Protein AF-A0A820R0W9-F1 (afdb_monomer)

pLDDT: mean 84.75, std 15.37, range [26.31, 98.38]

InterPro domains:
  IPR011990 Tetratricopeptide-like helical domain superfamily [G3DSA:1.25.40.10] (270-396)
  IPR011990 Tetratricopeptide-like helical domain superfamily [SSF48452] (293-395)
  IPR019734 Tetratricopeptide repeat [PS50005] (291-324)
  IPR019734 Tetratricopeptide repeat [PS50005] (329-362)
  IPR019734 Tetratricopeptide repeat [SM00028] (291-324)
  IPR019734 Tetratricopeptide repeat [SM00028] (329-362)

Radius of gyration: 24.5 Å; Cα contacts (8 Å, |Δi|>4): 595; chains: 1; bounding box: 66×51×84 Å

Mean predicted aligned error: 8.14 Å

Secondary structure (DSSP, 8-state):
-------HHHHHHHHHHHHHHHHTTT-----EEEE-TT---TT---HHHHHHHHHHHHHHTBPP-TTHHHHHHHHHHHHTTT-HHHHHHHHHHHHH--GGGHHHHHHSSSHHHHHHHHHHHTT-HHHHHHTHHHHHHHHHHHHHHHHHHTTTS-SEEEEEEEEEE-HHHHHHHHHTTTSEEEE-S-EEEES-HHHHHHHT--S-TTSEEEEEEEEEETT-SSSPPEEE-TTTSS-GGG-EEEEPTT-EEEEEEEEEETTTTEEEEEEEEE-TTSHHHHHHHHHHHTTS-SSB-HHHHHHHHHHTT-HHHHHHHHHHHHHHS-TT-THHHHHHHHHHHHHHHTT-HHHHHHHHHHHHHIIIII-SS--HHHHHHHHHHHHHHHHHTT-HHHHHHHH-

Nearest PDB structures (foldseek):
  3bw8-assembly1_A  TM=6.516E-01  e=7.172E-07  Hathewaya limosa
  2c8e-assembly2_F  TM=6.414E-01  e=3.907E-06  Clostridium botulinum
  2c8e-assembly3_G  TM=6.269E-01  e=2.783E-06  Clostridium botulinum
  1gze-assembly4_D  TM=5.880E-01  e=7.697E-06  Clostridium botulinum
  5g05-assembly1_K  TM=8.808E-01  e=1.335E-02  Homo sapiens

Sequence (396 aa):
MITIAIDHNDLLAKLSHDHVSRKNIDESDLSVSFHNNTDKSHTSLNGNFLWLQLYLEVLLRMEPSASAKAELVQICRKYYQGNDRELIKVEKFDQTYVPSDAVTWYTRDCFIYRLINKALRVQDINLLFAFRFLILDIFNQLRVEKSRLRRSSGNIIQCYRGQMITEEELNQMRSNIGCFISVNSFLSTTQDRNLAVVFASSLDDIYEKLLFEIEADMCLLRAKPFADVTHLSIFDQEKEILFMCGAIFQIKNITKNEAESLWIIQLKLCDDTNSALKELFDYQKQKMAETTDLISLGKLLREMGELTKAKQYYEKSLSELPLNNSKISICYYGLGVVLDRECNYDDALDYFRKALDFETNVLSSSNTAFMGKIYGSIGIVYYNKHCYGLALEYLM

Solvent-accessible surface area (backbone atoms only — not comparable to full-atom values): 21241 Å² total; per-residue (Å²): 138,84,82,78,76,73,50,70,65,60,52,50,52,47,52,49,48,58,50,46,67,64,46,79,60,100,56,71,78,80,43,68,29,59,49,74,91,81,65,85,48,96,82,69,63,56,57,69,43,53,47,53,52,52,51,50,51,42,44,63,32,34,71,89,56,90,57,38,63,58,53,34,51,53,52,50,54,62,73,37,63,95,36,68,74,58,42,54,53,51,55,51,44,74,74,66,68,51,64,93,42,34,55,32,52,42,54,35,100,50,67,52,43,56,53,54,36,50,24,41,63,72,63,36,61,70,61,47,58,34,40,30,63,56,56,39,26,32,50,52,49,27,45,52,43,33,60,56,47,68,77,76,52,75,59,64,46,68,34,18,37,29,29,62,40,45,69,65,60,52,50,56,52,62,77,38,58,70,30,41,34,27,37,44,29,64,44,75,27,16,60,44,60,68,61,17,54,56,57,17,59,77,95,59,89,83,46,45,30,29,34,39,41,36,45,36,54,73,77,53,79,70,24,65,43,41,22,75,39,23,94,50,32,79,54,50,89,55,39,28,32,40,33,40,54,53,30,36,29,30,32,71,46,77,50,75,41,77,92,75,60,31,36,37,38,36,33,34,60,44,47,54,76,45,77,86,48,24,59,62,51,50,64,49,52,75,74,48,65,90,62,34,49,47,57,54,51,16,51,50,32,43,78,72,65,41,42,72,60,15,44,52,29,26,52,51,41,53,76,71,50,62,94,80,45,76,62,48,32,55,30,29,38,51,44,13,55,44,28,44,76,70,68,39,47,68,65,12,46,52,26,36,48,52,17,47,49,40,36,68,74,66,40,96,72,57,56,65,72,59,47,53,52,45,39,39,50,46,11,50,45,28,44,76,70,68,40,53,72,60,13,50,68,39,65,110

Organism: NCBI:txid392030

Structure (mmCIF, N/CA/C/O backbone):
data_AF-A0A820R0W9-F1
#
_entry.id   AF-A0A820R0W9-F1
#
loop_
_atom_site.group_PDB
_atom_site.id
_atom_site.type_symbol
_atom_site.label_atom_id
_atom_site.label_alt_id
_atom_site.label_comp_id
_atom_site.label_asym_id
_atom_site.label_entity_id
_atom_site.label_seq_id
_atom_site.pdbx_PDB_ins_code
_atom_site.Cartn_x
_atom_site.Cart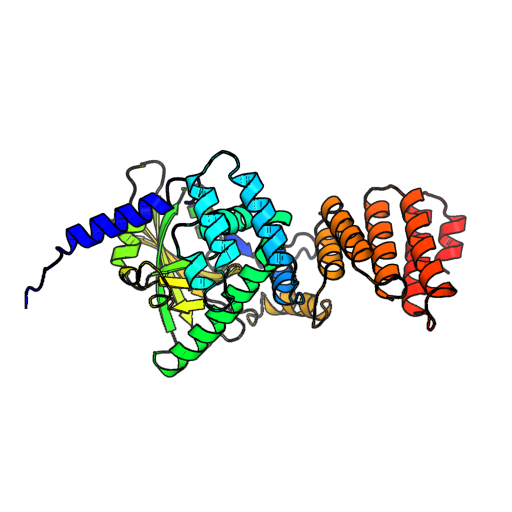n_y
_atom_site.Cartn_z
_atom_site.occupancy
_atom_site.B_iso_or_equiv
_atom_site.auth_seq_id
_atom_site.auth_comp_id
_atom_site.auth_asym_id
_atom_site.auth_atom_id
_atom_site.pdbx_PDB_model_num
ATOM 1 N N . MET A 1 1 ? -11.848 19.644 45.926 1.00 32.88 1 MET A N 1
ATOM 2 C CA . MET A 1 1 ? -12.073 18.423 45.125 1.00 32.88 1 MET A CA 1
ATOM 3 C C . MET A 1 1 ? -13.482 18.498 44.570 1.00 32.88 1 MET A C 1
ATOM 5 O O . MET A 1 1 ? -14.418 18.170 45.281 1.00 32.88 1 MET A O 1
ATOM 9 N N . ILE A 1 2 ? -13.640 19.046 43.364 1.00 26.31 2 ILE A N 1
ATOM 10 C CA . ILE A 1 2 ? -14.919 19.043 42.647 1.00 26.31 2 ILE A CA 1
ATOM 11 C C . ILE A 1 2 ? -14.769 17.963 41.585 1.00 26.31 2 ILE A C 1
ATOM 13 O O . ILE A 1 2 ? -14.137 18.181 40.555 1.00 26.31 2 ILE A O 1
ATOM 17 N N . THR A 1 3 ? -15.254 16.768 41.896 1.00 27.42 3 THR A N 1
ATOM 18 C CA . THR A 1 3 ? -15.367 15.673 40.937 1.00 27.42 3 THR A CA 1
ATOM 19 C C . THR A 1 3 ? -16.549 16.024 40.044 1.00 27.42 3 THR A C 1
ATOM 21 O O . THR A 1 3 ? -17.698 15.838 40.435 1.00 27.42 3 THR A O 1
ATOM 24 N N . ILE A 1 4 ? -16.282 16.623 38.882 1.00 34.16 4 ILE A N 1
ATOM 25 C CA . ILE A 1 4 ? -17.292 16.749 37.831 1.00 34.16 4 ILE A CA 1
ATOM 26 C C . ILE A 1 4 ? -17.522 15.322 37.338 1.00 34.16 4 ILE A C 1
ATOM 28 O O . ILE A 1 4 ? -16.718 14.782 36.581 1.00 34.16 4 ILE A O 1
ATOM 32 N N . ALA A 1 5 ? -18.569 14.679 37.850 1.00 34.47 5 ALA A N 1
ATOM 33 C CA . ALA A 1 5 ? -19.118 13.482 37.244 1.00 34.47 5 ALA A CA 1
ATOM 34 C C . ALA A 1 5 ? -19.671 13.912 35.883 1.00 34.47 5 ALA A C 1
ATOM 36 O O . ALA A 1 5 ? -20.771 14.450 35.798 1.00 34.47 5 ALA A O 1
ATOM 37 N N . ILE A 1 6 ? -18.855 13.782 34.838 1.00 43.16 6 ILE A N 1
ATOM 38 C CA . ILE A 1 6 ? -19.350 13.836 33.465 1.00 43.16 6 ILE A CA 1
ATOM 39 C C . ILE A 1 6 ? -20.308 12.650 33.360 1.00 43.16 6 ILE A C 1
ATOM 41 O O . ILE A 1 6 ? -19.892 11.513 33.597 1.00 43.16 6 ILE A O 1
ATOM 45 N N . ASP A 1 7 ? -21.589 12.923 33.109 1.00 49.53 7 ASP A N 1
ATOM 46 C CA . ASP A 1 7 ? -22.591 11.880 32.915 1.00 49.53 7 ASP A CA 1
ATOM 47 C C . ASP A 1 7 ? -22.095 10.944 31.802 1.00 49.53 7 ASP A C 1
ATOM 49 O O . ASP A 1 7 ? -21.604 11.391 30.762 1.00 49.53 7 ASP A O 1
ATOM 53 N N . HIS A 1 8 ? -22.172 9.635 32.032 1.00 49.78 8 HIS A N 1
ATOM 54 C CA . HIS A 1 8 ? -21.727 8.628 31.071 1.00 49.78 8 HIS A CA 1
ATOM 55 C C . HIS A 1 8 ? -22.416 8.827 29.711 1.00 49.78 8 HIS A C 1
ATOM 57 O O . HIS A 1 8 ? -21.796 8.635 28.667 1.00 49.78 8 HIS A O 1
ATOM 63 N N . ASN A 1 9 ? -23.662 9.307 29.726 1.00 49.28 9 ASN A N 1
ATOM 64 C CA . ASN A 1 9 ? -24.419 9.636 28.522 1.00 49.28 9 ASN A CA 1
ATOM 65 C C . ASN A 1 9 ? -23.886 10.880 27.794 1.00 49.28 9 ASN A C 1
ATOM 67 O O . ASN A 1 9 ? -23.822 10.871 26.567 1.00 49.28 9 ASN A O 1
ATOM 71 N N . ASP A 1 10 ? -23.442 11.911 28.517 1.00 53.69 10 ASP A N 1
ATOM 72 C CA . ASP A 1 10 ? -22.831 13.108 27.922 1.00 53.69 10 ASP A CA 1
ATOM 73 C C . ASP A 1 10 ? -21.472 12.781 27.291 1.00 53.69 10 ASP A C 1
ATOM 75 O O . ASP A 1 10 ? -21.133 13.287 26.217 1.00 53.69 10 ASP A O 1
ATOM 79 N N . LEU A 1 11 ? -20.700 11.889 27.924 1.00 57.47 11 LEU A N 1
ATOM 80 C CA . LEU A 1 11 ? -19.448 11.384 27.364 1.00 57.47 11 LEU A CA 1
ATOM 81 C C . LEU A 1 11 ? -19.701 10.578 26.084 1.00 57.47 11 LEU A C 1
ATOM 83 O O . LEU A 1 11 ? -19.041 10.817 25.076 1.00 57.47 11 LEU A O 1
ATOM 87 N N . LEU A 1 12 ? -20.681 9.670 26.092 1.00 56.69 12 LEU A N 1
ATOM 88 C CA . LEU A 1 12 ? -21.062 8.893 24.909 1.00 56.69 12 LEU A CA 1
ATOM 89 C C . LEU A 1 12 ? -21.614 9.778 23.783 1.00 56.69 12 LEU A C 1
ATOM 91 O O . LEU A 1 12 ? -21.289 9.546 22.621 1.00 56.69 12 LEU A O 1
ATOM 95 N N . ALA A 1 13 ? -22.388 10.817 24.105 1.00 57.97 13 ALA A N 1
ATOM 96 C CA . ALA A 1 13 ? -22.884 11.782 23.126 1.00 57.97 13 ALA A CA 1
ATOM 97 C C . ALA A 1 13 ? -21.739 12.585 22.491 1.00 57.97 13 ALA A C 1
ATOM 99 O O . ALA A 1 13 ? -21.713 12.771 21.273 1.00 57.97 13 ALA A O 1
ATOM 100 N N . LYS A 1 14 ? -20.754 13.005 23.293 1.00 62.75 14 LYS A N 1
ATOM 101 C CA . LYS A 1 14 ? -19.555 13.689 22.799 1.00 62.75 14 LYS A CA 1
ATOM 102 C C . LYS A 1 14 ? -18.695 12.777 21.918 1.00 62.75 14 LYS A C 1
ATOM 104 O O . LYS A 1 14 ? -18.321 13.187 20.826 1.00 62.75 14 LYS A O 1
ATOM 109 N N . LEU A 1 15 ? -18.456 11.533 22.338 1.00 58.22 15 LEU A N 1
ATOM 110 C CA . LEU A 1 15 ? -17.719 10.536 21.549 1.00 58.22 15 LEU A CA 1
ATOM 111 C C . LEU A 1 15 ? -18.445 10.189 20.244 1.00 58.22 15 LEU A C 1
ATOM 113 O O . LEU A 1 15 ? -17.819 10.060 19.196 1.00 58.22 15 LEU A O 1
ATOM 117 N N . SER A 1 16 ? -19.776 10.088 20.280 1.00 58.47 16 SER A N 1
ATOM 118 C CA . SER A 1 16 ? -20.597 9.909 19.082 1.00 58.47 16 SER A CA 1
ATOM 119 C C . SER A 1 16 ? -20.478 11.111 18.140 1.00 58.47 16 SER A C 1
ATOM 121 O O . SER A 1 16 ? -20.302 10.924 16.940 1.00 58.47 16 SER A O 1
ATOM 123 N N . HIS A 1 17 ? -20.488 12.342 18.659 1.00 57.22 17 HIS A N 1
ATOM 124 C CA . HIS A 1 17 ? -20.316 13.555 17.855 1.00 57.22 17 HIS A CA 1
ATOM 125 C C . HIS A 1 17 ? -18.915 13.671 17.231 1.00 57.22 17 HIS A C 1
ATOM 127 O O . HIS A 1 17 ? -18.795 13.989 16.043 1.00 57.22 17 HIS A O 1
ATOM 133 N N . ASP A 1 18 ? -17.865 13.368 17.996 1.00 55.28 18 ASP A N 1
ATOM 134 C CA . ASP A 1 18 ? -16.482 13.341 17.513 1.00 55.28 18 ASP A CA 1
ATOM 135 C C . ASP A 1 18 ? -16.316 12.267 16.419 1.00 55.28 18 ASP A C 1
ATOM 137 O O . ASP A 1 18 ? -15.714 12.517 15.372 1.00 55.28 18 ASP A O 1
ATOM 141 N N . HIS A 1 19 ? -16.946 11.101 16.595 1.00 56.00 19 HIS A N 1
ATOM 142 C CA . HIS A 1 19 ? -16.973 10.032 15.598 1.00 56.00 19 HIS A CA 1
ATOM 143 C C . HIS A 1 19 ? -17.780 10.395 14.338 1.00 56.00 19 HIS A C 1
ATOM 145 O O . HIS A 1 19 ? -17.327 10.148 13.223 1.00 56.00 19 HIS A O 1
ATOM 151 N N . VAL A 1 20 ? -18.953 11.021 14.474 1.00 53.28 20 VAL A N 1
ATOM 152 C CA . VAL A 1 20 ? -19.768 11.501 13.339 1.00 53.28 20 VAL A CA 1
ATOM 153 C C . VAL A 1 20 ? -19.038 12.597 12.560 1.00 53.28 20 VAL A C 1
ATOM 155 O O . VAL A 1 20 ? -19.096 12.622 11.331 1.00 53.28 20 VAL A O 1
ATOM 158 N N . SER A 1 21 ? -18.280 13.453 13.246 1.00 50.41 21 SER A N 1
ATOM 159 C CA . SER A 1 21 ? -17.417 14.453 12.607 1.00 50.41 21 SER A CA 1
ATOM 160 C C . SER A 1 21 ? -16.305 13.812 11.766 1.00 50.41 21 SER A C 1
ATOM 162 O O . SER A 1 21 ? -15.958 14.365 10.723 1.00 50.41 21 SER A O 1
ATOM 164 N N . ARG A 1 22 ? -15.811 12.619 12.146 1.00 54.91 22 ARG A N 1
ATOM 165 C CA . ARG A 1 22 ? -14.962 11.780 11.274 1.00 54.91 22 ARG A CA 1
ATOM 166 C C . ARG A 1 22 ? -15.765 11.167 10.111 1.00 54.91 22 ARG A C 1
ATOM 168 O O . ARG A 1 22 ? -15.259 11.078 9.008 1.00 54.91 22 ARG A O 1
ATOM 175 N N . LYS A 1 23 ? -17.026 10.773 10.322 1.00 49.50 23 LYS A N 1
ATOM 176 C CA . LYS A 1 23 ? -17.853 10.021 9.350 1.00 49.50 23 LYS A CA 1
ATOM 177 C C . LYS A 1 23 ? -18.391 10.843 8.161 1.00 49.50 23 LYS A C 1
ATOM 179 O O . LYS A 1 23 ? -18.661 10.266 7.113 1.00 49.50 23 LYS A O 1
ATOM 184 N N . ASN A 1 24 ? -18.548 12.164 8.292 1.00 42.91 24 ASN A N 1
ATOM 185 C CA . ASN A 1 24 ? -19.299 13.027 7.355 1.00 42.91 24 ASN A CA 1
ATOM 186 C C . ASN A 1 24 ? -18.668 13.289 5.959 1.00 42.91 24 ASN A C 1
ATOM 188 O O . ASN A 1 24 ? -19.052 14.251 5.292 1.00 42.91 24 ASN A O 1
ATOM 192 N N . ILE A 1 25 ? -17.724 12.471 5.479 1.00 39.50 25 ILE A N 1
ATOM 193 C CA . ILE A 1 25 ? -17.131 12.598 4.132 1.00 39.50 25 ILE A CA 1
ATOM 194 C C . ILE A 1 25 ? -16.829 11.200 3.555 1.00 39.50 25 ILE A C 1
ATOM 196 O O . ILE A 1 25 ? -15.720 10.729 3.737 1.00 39.50 25 ILE A O 1
ATOM 200 N N . ASP A 1 26 ? -17.761 10.522 2.865 1.00 42.53 26 ASP A N 1
ATOM 201 C CA . ASP A 1 26 ? -17.511 9.270 2.089 1.00 42.53 26 ASP A CA 1
ATOM 202 C C . ASP A 1 26 ? -16.581 8.227 2.779 1.00 42.53 26 ASP A C 1
ATOM 204 O O . ASP A 1 26 ? -15.696 7.611 2.166 1.00 42.53 26 ASP A O 1
ATOM 208 N N . GLU A 1 27 ? -16.704 8.086 4.103 1.00 49.81 27 GLU A N 1
ATOM 209 C CA . GLU A 1 27 ? -15.656 7.521 4.969 1.00 49.81 27 GLU A CA 1
ATOM 210 C C . GLU A 1 27 ? -16.041 6.206 5.671 1.00 49.81 27 GLU A C 1
ATOM 212 O O . GLU A 1 27 ? -15.246 5.687 6.457 1.00 49.81 27 GLU A O 1
ATOM 217 N N . SER A 1 28 ? -17.216 5.635 5.378 1.00 49.25 28 SER A N 1
ATOM 218 C CA . SER A 1 28 ? -17.763 4.470 6.094 1.00 49.25 28 SER A CA 1
ATOM 219 C C . SER A 1 28 ? -17.261 3.104 5.634 1.00 49.25 28 SER A C 1
ATOM 221 O O . SER A 1 28 ? -17.312 2.163 6.427 1.00 49.25 28 SER A O 1
ATOM 223 N N . ASP A 1 29 ? -16.766 2.975 4.404 1.00 61.12 29 ASP A N 1
ATOM 224 C CA . ASP A 1 29 ? -16.655 1.642 3.811 1.00 61.12 29 ASP A CA 1
ATOM 225 C C . ASP A 1 29 ? -15.305 1.010 4.146 1.00 61.12 29 ASP A C 1
ATOM 227 O O . ASP A 1 29 ? -14.225 1.492 3.773 1.00 61.12 29 ASP A O 1
ATOM 231 N N . LEU A 1 30 ? -15.359 -0.092 4.893 1.00 69.31 30 LEU A N 1
ATOM 232 C CA . LEU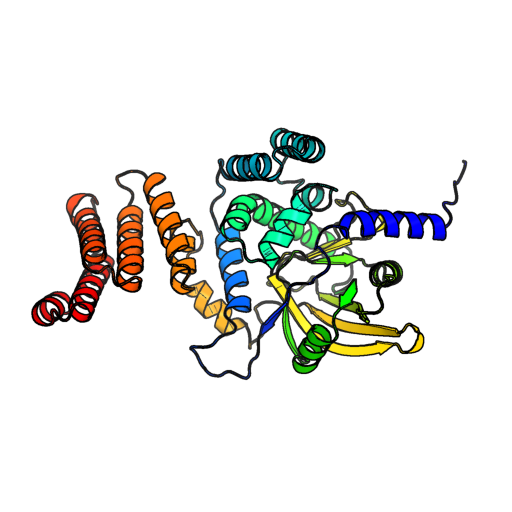 A 1 30 ? -14.196 -0.929 5.131 1.00 69.31 30 LEU A CA 1
ATOM 233 C C . LEU A 1 30 ? -13.826 -1.613 3.815 1.00 69.31 30 LEU A C 1
ATOM 235 O O . LEU A 1 30 ? -14.442 -2.597 3.425 1.00 69.31 30 LEU A O 1
ATOM 239 N N . SER A 1 31 ? -12.796 -1.111 3.137 1.00 75.88 31 SER A N 1
ATOM 240 C CA . SER A 1 31 ? -12.291 -1.766 1.931 1.00 75.88 31 SER A CA 1
ATOM 241 C C . SER A 1 31 ? -11.567 -3.056 2.310 1.00 75.88 31 SER A C 1
ATOM 243 O O . SER A 1 31 ? -10.518 -3.031 2.967 1.00 75.88 31 SER A O 1
ATOM 245 N N . VAL A 1 32 ? -12.149 -4.181 1.898 1.00 76.25 32 VAL A N 1
ATOM 246 C CA . VAL A 1 32 ? -11.654 -5.526 2.181 1.00 76.25 32 VAL A CA 1
ATOM 247 C C . VAL A 1 32 ? -11.322 -6.250 0.881 1.00 76.25 32 VAL A C 1
ATOM 249 O O . VAL A 1 32 ? -12.123 -6.292 -0.047 1.00 76.25 32 VAL A O 1
ATOM 252 N N . SER A 1 33 ? -10.141 -6.861 0.833 1.00 78.25 33 SER A N 1
ATOM 253 C CA . SER A 1 33 ? -9.746 -7.783 -0.233 1.00 78.25 33 SER A CA 1
ATOM 254 C C . SER A 1 33 ? -9.841 -9.222 0.269 1.00 78.25 33 SER A C 1
ATOM 256 O O . SER A 1 33 ? -9.357 -9.519 1.361 1.00 78.25 33 SER A O 1
ATOM 258 N N . PHE A 1 34 ? -10.413 -10.130 -0.518 1.00 77.81 34 PHE A N 1
ATOM 259 C CA . PHE A 1 34 ? -10.550 -11.545 -0.153 1.00 77.81 34 PHE A CA 1
ATOM 260 C C . PHE A 1 34 ? -9.410 -12.386 -0.738 1.00 77.81 34 PHE A C 1
ATOM 262 O O . PHE A 1 34 ? -8.827 -12.031 -1.760 1.00 77.81 34 PHE A O 1
ATOM 269 N N . HIS A 1 35 ? -9.089 -13.508 -0.096 1.00 73.06 35 HIS A N 1
ATOM 270 C CA . HIS A 1 35 ? -8.195 -14.530 -0.630 1.00 73.06 35 HIS A CA 1
ATOM 271 C C . HIS A 1 35 ? -8.875 -15.905 -0.591 1.00 73.06 35 HIS A C 1
ATOM 273 O O . HIS A 1 35 ? -9.078 -16.479 0.484 1.00 73.06 35 HIS A O 1
ATOM 279 N N . ASN A 1 36 ? -9.187 -16.438 -1.777 1.00 65.00 36 ASN A N 1
ATOM 280 C CA . ASN A 1 36 ? -9.846 -17.731 -1.955 1.00 65.00 36 ASN A CA 1
ATOM 281 C C . ASN A 1 36 ? -8.841 -18.806 -2.377 1.00 65.00 36 ASN A C 1
ATOM 283 O O . ASN A 1 36 ? -8.239 -18.721 -3.444 1.00 65.00 36 ASN A O 1
ATOM 287 N N . ASN A 1 37 ? -8.713 -19.854 -1.559 1.00 53.59 37 ASN A N 1
ATOM 288 C CA . ASN A 1 37 ? -7.823 -20.998 -1.808 1.00 53.59 37 ASN A CA 1
ATOM 289 C C . ASN A 1 37 ? -8.321 -21.948 -2.921 1.00 53.59 37 ASN A C 1
ATOM 291 O O . ASN A 1 37 ? -7.645 -22.925 -3.241 1.00 53.59 37 ASN A O 1
ATOM 295 N N . THR A 1 38 ? -9.521 -21.732 -3.467 1.00 46.34 38 THR A N 1
ATOM 296 C CA . THR A 1 38 ? -10.171 -22.655 -4.414 1.00 46.34 38 THR A CA 1
ATOM 297 C C . THR A 1 38 ? -9.720 -22.475 -5.863 1.00 46.34 38 THR A C 1
ATOM 299 O O . THR A 1 38 ? -9.856 -23.415 -6.647 1.00 46.34 38 THR A O 1
ATOM 302 N N . ASP A 1 39 ? -9.119 -21.337 -6.216 1.00 39.94 39 ASP A N 1
ATOM 303 C CA . ASP A 1 39 ? -8.639 -21.084 -7.576 1.00 39.94 39 ASP A CA 1
ATOM 304 C C . ASP A 1 39 ? -7.187 -21.543 -7.744 1.00 39.94 39 ASP A C 1
ATOM 306 O O . ASP A 1 39 ? -6.229 -20.794 -7.583 1.00 39.94 39 ASP A O 1
ATOM 310 N N . LYS A 1 40 ? -7.026 -22.808 -8.150 1.00 35.97 40 LYS A N 1
ATOM 311 C CA . LYS A 1 40 ? -5.756 -23.404 -8.623 1.00 35.97 40 LYS A CA 1
ATOM 312 C C . LYS A 1 40 ? -5.297 -22.873 -9.992 1.00 35.97 40 LYS A C 1
ATOM 314 O O . LYS A 1 40 ? -4.465 -23.484 -10.659 1.00 35.97 40 LYS A O 1
ATOM 319 N N . SER A 1 41 ? -5.854 -21.755 -10.441 1.00 33.62 41 SER A N 1
ATOM 320 C CA . SER A 1 41 ? -5.390 -21.051 -11.625 1.00 33.62 41 SER A CA 1
ATOM 321 C C . SER A 1 41 ? -4.228 -20.155 -11.185 1.00 33.62 41 SER A C 1
ATOM 323 O O . SER A 1 41 ? -4.409 -19.115 -10.555 1.00 33.62 41 SER A O 1
ATOM 325 N N . HIS A 1 42 ? -3.000 -20.558 -11.519 1.00 35.78 42 HIS A N 1
ATOM 326 C CA . HIS A 1 42 ? -1.781 -19.768 -11.293 1.00 35.78 42 HIS A CA 1
ATOM 327 C C . HIS A 1 42 ? -1.754 -18.433 -12.079 1.00 35.78 42 HIS A C 1
ATOM 329 O O . HIS A 1 42 ? -0.732 -17.751 -12.102 1.00 35.78 42 HIS A O 1
ATOM 335 N N . THR A 1 43 ? -2.862 -18.043 -12.719 1.00 34.47 43 THR A N 1
ATOM 336 C CA . THR A 1 43 ? -2.983 -16.865 -13.588 1.00 34.47 43 THR A CA 1
ATOM 337 C C . THR A 1 43 ? -4.144 -15.933 -13.229 1.00 34.47 43 THR A C 1
ATOM 339 O O . THR A 1 43 ? -4.174 -14.818 -13.736 1.00 34.47 43 THR A O 1
ATOM 342 N N . SER A 1 44 ? -5.067 -16.324 -12.342 1.00 34.78 44 SER A N 1
ATOM 343 C CA . SER A 1 44 ? -6.181 -15.475 -11.876 1.00 34.78 44 SER A CA 1
ATOM 344 C C . SER A 1 44 ? -6.206 -15.344 -10.353 1.00 34.78 44 SER A C 1
ATOM 346 O O . SER A 1 44 ? -7.259 -15.427 -9.723 1.00 34.78 44 SER A O 1
ATOM 348 N N . LEU A 1 45 ? -5.033 -15.174 -9.741 1.00 40.06 45 LEU A N 1
ATOM 349 C CA . LEU A 1 45 ? -4.953 -14.799 -8.333 1.00 40.06 45 LEU A CA 1
ATOM 350 C C . LEU A 1 45 ? -5.774 -13.533 -8.073 1.00 40.06 45 LEU A C 1
ATOM 352 O O . LEU A 1 45 ? -5.791 -12.636 -8.911 1.00 40.06 45 LEU A O 1
ATOM 356 N N . ASN A 1 46 ? -6.386 -13.463 -6.886 1.00 53.41 46 ASN A N 1
ATOM 357 C CA . ASN A 1 46 ? -6.937 -12.265 -6.243 1.00 53.41 46 ASN A CA 1
ATOM 358 C C . ASN A 1 46 ? -5.953 -11.077 -6.329 1.00 53.41 46 ASN A C 1
ATOM 360 O O . ASN A 1 46 ? -5.233 -10.780 -5.372 1.00 53.41 46 ASN A O 1
ATOM 364 N N . GLY A 1 47 ? -5.888 -10.418 -7.489 1.00 62.62 47 GLY A N 1
ATOM 365 C CA . GLY A 1 47 ? -4.852 -9.442 -7.823 1.00 62.62 47 GLY A CA 1
ATOM 366 C C . GLY A 1 47 ? -4.803 -8.318 -6.801 1.00 62.62 47 GLY A C 1
ATOM 367 O O . GLY A 1 47 ? -3.726 -7.958 -6.348 1.00 62.62 47 GLY A O 1
ATOM 368 N N . ASN A 1 48 ? -5.972 -7.878 -6.332 1.00 67.81 48 ASN A N 1
ATOM 369 C CA . ASN A 1 48 ? -6.112 -6.797 -5.359 1.00 67.81 48 ASN A CA 1
ATOM 370 C C . ASN A 1 48 ? -5.574 -7.159 -3.967 1.00 67.81 48 ASN A C 1
ATOM 372 O O . ASN A 1 48 ? -4.894 -6.338 -3.352 1.00 67.81 48 ASN A O 1
ATOM 376 N N . PHE A 1 49 ? -5.827 -8.384 -3.485 1.00 75.69 49 PHE A N 1
ATOM 377 C CA . PHE A 1 49 ? -5.323 -8.836 -2.182 1.00 75.69 49 PHE A CA 1
ATOM 378 C C . PHE A 1 49 ? -3.799 -8.813 -2.161 1.00 75.69 49 PHE A C 1
ATOM 380 O O . PHE A 1 49 ? -3.185 -8.307 -1.228 1.00 75.69 49 PHE A O 1
ATOM 387 N N . LEU A 1 50 ? -3.186 -9.357 -3.207 1.00 77.69 50 LEU A N 1
ATOM 388 C CA . LEU A 1 50 ? -1.744 -9.534 -3.265 1.00 77.69 50 LEU A CA 1
ATOM 389 C C . LEU A 1 50 ? -1.004 -8.253 -3.638 1.00 77.69 50 LEU A C 1
ATOM 391 O O . LEU A 1 50 ? 0.070 -7.977 -3.104 1.00 77.69 50 LEU A O 1
ATOM 395 N N . TRP A 1 51 ? -1.610 -7.456 -4.515 1.00 81.94 51 TRP A N 1
ATOM 396 C CA . TRP A 1 51 ? -1.105 -6.162 -4.941 1.00 81.94 51 TRP A CA 1
ATOM 397 C C . TRP A 1 51 ? -0.788 -5.262 -3.756 1.00 81.94 51 TRP A C 1
ATOM 399 O O . TRP A 1 51 ? 0.343 -4.793 -3.644 1.00 81.94 51 TRP A O 1
ATOM 409 N N . LEU A 1 52 ? -1.752 -5.048 -2.854 1.00 83.56 52 LEU A N 1
ATOM 410 C CA . LEU A 1 52 ? -1.559 -4.098 -1.762 1.00 83.56 52 LEU A CA 1
ATOM 411 C C . LEU A 1 52 ? -0.445 -4.570 -0.829 1.00 83.56 52 LEU A C 1
ATOM 413 O O . LEU A 1 52 ? 0.361 -3.769 -0.366 1.00 83.56 52 LEU A O 1
ATOM 417 N N . GLN A 1 53 ? -0.368 -5.878 -0.588 1.00 85.75 53 GLN A N 1
ATOM 418 C CA . GLN A 1 53 ? 0.660 -6.458 0.268 1.00 85.75 53 GLN A CA 1
ATOM 419 C C . GLN A 1 53 ? 2.055 -6.238 -0.309 1.00 85.75 53 GLN A C 1
ATOM 421 O O . GLN A 1 53 ? 2.942 -5.769 0.402 1.00 85.75 53 GLN A O 1
ATOM 426 N N . LEU A 1 54 ? 2.228 -6.517 -1.603 1.00 85.06 54 LEU A N 1
ATOM 427 C CA . LEU A 1 54 ? 3.473 -6.271 -2.325 1.00 85.06 54 LEU A CA 1
ATOM 428 C C . LEU A 1 54 ? 3.828 -4.790 -2.374 1.00 85.06 54 LEU A C 1
ATOM 430 O O . LEU A 1 54 ? 4.976 -4.415 -2.152 1.00 85.06 54 LEU A O 1
ATOM 434 N N . TYR A 1 55 ? 2.839 -3.950 -2.656 1.00 88.88 55 TYR A N 1
ATOM 435 C CA . TYR A 1 55 ? 3.012 -2.514 -2.766 1.00 88.88 55 TYR A CA 1
ATOM 436 C C . TYR A 1 55 ? 3.464 -1.909 -1.435 1.00 88.88 55 TYR A C 1
ATOM 438 O O . TYR A 1 55 ? 4.463 -1.192 -1.388 1.00 88.88 55 TYR A O 1
ATOM 446 N N . LEU A 1 56 ? 2.793 -2.261 -0.334 1.00 90.06 56 LEU A N 1
ATOM 447 C CA . LEU A 1 56 ? 3.205 -1.857 1.008 1.00 90.06 56 LEU A CA 1
ATOM 448 C C . LEU A 1 56 ? 4.588 -2.409 1.358 1.00 90.06 56 LEU A C 1
ATOM 450 O O . LEU A 1 56 ? 5.369 -1.704 1.985 1.00 90.06 56 LEU A O 1
ATOM 454 N N . GLU A 1 57 ? 4.924 -3.632 0.945 1.00 88.50 57 GLU A N 1
ATOM 455 C CA . GLU A 1 57 ? 6.255 -4.197 1.183 1.00 88.50 57 GLU A CA 1
ATOM 456 C C . GLU A 1 57 ? 7.359 -3.417 0.453 1.00 88.50 57 GLU A C 1
ATOM 458 O O . GLU A 1 57 ? 8.411 -3.173 1.042 1.00 88.50 57 GLU A O 1
ATOM 463 N N . VAL A 1 58 ? 7.110 -2.965 -0.785 1.00 90.31 58 VAL A N 1
ATOM 464 C CA . VAL A 1 58 ? 8.005 -2.027 -1.484 1.00 90.31 58 VAL A CA 1
ATOM 465 C C . VAL A 1 58 ? 8.112 -0.724 -0.694 1.00 90.31 58 VAL A C 1
ATOM 467 O O . VAL A 1 58 ? 9.211 -0.299 -0.364 1.00 90.31 58 VAL A O 1
ATOM 470 N N . LEU A 1 59 ? 6.998 -0.085 -0.330 1.00 92.25 59 LEU A N 1
ATOM 471 C CA . LEU A 1 59 ? 7.065 1.203 0.372 1.00 92.25 59 LEU A CA 1
ATOM 472 C C . LEU A 1 59 ? 7.805 1.115 1.715 1.00 92.25 59 LEU A C 1
ATOM 474 O O . LEU A 1 59 ? 8.599 1.996 2.032 1.00 92.25 59 LEU A O 1
ATOM 478 N N . LEU A 1 60 ? 7.579 0.050 2.487 1.00 91.50 60 LEU A N 1
ATOM 479 C CA . LEU A 1 60 ? 8.181 -0.138 3.810 1.00 91.50 60 LEU A CA 1
ATOM 480 C C . LEU A 1 60 ? 9.682 -0.461 3.764 1.00 91.50 60 LEU A C 1
ATOM 482 O O . LEU A 1 60 ? 10.372 -0.257 4.760 1.00 91.50 60 LEU A O 1
ATOM 486 N N . ARG A 1 61 ? 10.190 -0.970 2.637 1.00 90.75 61 ARG A N 1
ATOM 487 C CA . ARG A 1 61 ? 11.621 -1.255 2.422 1.00 90.75 61 ARG A CA 1
ATOM 488 C C . ARG A 1 61 ? 12.320 -0.187 1.589 1.00 90.75 61 ARG A C 1
ATOM 490 O O . ARG A 1 61 ? 13.473 -0.376 1.197 1.00 90.75 61 ARG A O 1
ATOM 497 N N . MET A 1 62 ? 11.611 0.875 1.222 1.00 90.31 62 MET A N 1
ATOM 498 C CA . MET A 1 62 ? 12.178 1.954 0.433 1.00 90.31 62 MET A CA 1
ATOM 499 C C . MET A 1 62 ? 13.088 2.806 1.311 1.00 90.31 62 MET A C 1
ATOM 501 O O . MET A 1 62 ? 12.747 3.111 2.455 1.00 90.31 62 MET A O 1
ATOM 505 N N . GLU A 1 63 ? 14.245 3.198 0.785 1.00 86.00 63 GLU A N 1
ATOM 506 C CA . GLU A 1 63 ? 15.149 4.070 1.532 1.00 86.00 63 GLU A CA 1
ATOM 507 C C . GL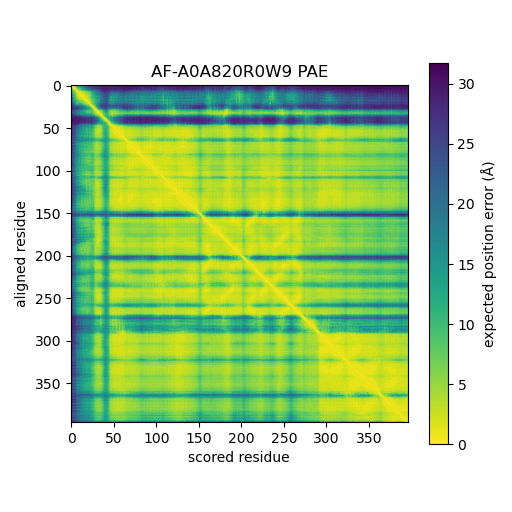U A 1 63 ? 14.482 5.426 1.837 1.00 86.00 63 GLU A C 1
ATOM 509 O O . GLU A 1 63 ? 13.799 5.992 0.970 1.00 86.00 63 GLU A O 1
ATOM 514 N N . PRO A 1 64 ? 14.656 5.971 3.059 1.00 83.81 64 PRO A N 1
ATOM 515 C CA . PRO A 1 64 ? 14.078 7.254 3.425 1.00 83.81 64 PRO A CA 1
ATOM 516 C C . PRO A 1 64 ? 14.528 8.365 2.476 1.00 83.81 64 PRO A C 1
ATOM 518 O O . PRO A 1 64 ? 15.715 8.618 2.287 1.00 83.81 64 PRO A O 1
ATOM 521 N N . SER A 1 65 ? 13.554 9.066 1.906 1.00 83.44 65 SER A N 1
ATOM 522 C CA . SER A 1 65 ? 13.784 10.174 0.984 1.00 83.44 65 SER A CA 1
ATOM 523 C C . SER A 1 65 ? 13.518 11.499 1.694 1.00 83.44 65 SER A C 1
ATOM 525 O O . SER A 1 65 ? 12.412 11.740 2.181 1.00 83.44 65 SER A O 1
ATOM 527 N N . ALA A 1 66 ? 14.519 12.384 1.724 1.00 83.56 66 ALA A N 1
ATOM 528 C CA . ALA A 1 66 ? 14.403 13.700 2.359 1.00 83.56 66 ALA A CA 1
ATOM 529 C C . ALA A 1 66 ? 13.336 14.599 1.698 1.00 83.56 66 ALA A C 1
ATOM 531 O O . ALA A 1 66 ? 12.785 15.485 2.349 1.00 83.56 66 ALA A O 1
ATOM 532 N N . SER A 1 67 ? 13.008 14.358 0.423 1.00 89.06 67 SER A N 1
ATOM 533 C CA . SER A 1 67 ? 11.992 15.112 -0.320 1.00 89.06 67 SER A CA 1
ATOM 534 C C . SER A 1 67 ? 10.564 14.595 -0.116 1.00 89.06 67 SER A C 1
ATOM 536 O O . SER A 1 67 ? 9.619 15.309 -0.445 1.00 89.06 67 SER A O 1
ATOM 538 N N . ALA A 1 68 ? 10.370 13.400 0.459 1.00 92.12 68 ALA A N 1
ATOM 539 C CA . ALA A 1 68 ? 9.058 12.748 0.544 1.00 92.12 68 ALA A CA 1
ATOM 540 C C . ALA A 1 68 ? 7.996 13.596 1.264 1.00 92.12 68 ALA A C 1
ATOM 542 O O . ALA A 1 68 ? 6.868 13.720 0.787 1.00 92.12 68 ALA A O 1
ATOM 543 N N . LYS A 1 69 ? 8.370 14.237 2.380 1.00 95.06 69 LYS A N 1
ATOM 544 C CA . LYS A 1 69 ? 7.467 15.136 3.115 1.00 95.06 69 LYS A CA 1
ATOM 545 C C . LYS A 1 69 ? 7.054 16.334 2.259 1.00 95.06 69 LYS A C 1
ATOM 547 O O . LYS A 1 69 ? 5.874 16.671 2.215 1.00 95.06 69 LYS A O 1
ATOM 552 N N . ALA A 1 70 ? 8.010 16.954 1.568 1.00 94.69 70 ALA A N 1
ATOM 553 C CA . ALA A 1 70 ? 7.753 18.123 0.730 1.00 94.69 70 ALA A CA 1
ATOM 554 C C . ALA A 1 70 ? 6.815 17.788 -0.443 1.00 94.69 70 ALA A C 1
ATOM 556 O O . ALA A 1 70 ? 5.895 18.556 -0.723 1.00 94.69 70 ALA A O 1
ATOM 557 N N . GLU A 1 71 ? 6.992 16.617 -1.069 1.00 94.25 71 GLU A N 1
ATOM 558 C CA . GLU A 1 71 ? 6.089 16.109 -2.112 1.00 94.25 71 GLU A CA 1
ATOM 559 C C . GLU A 1 71 ? 4.646 15.982 -1.595 1.00 94.25 71 GLU A C 1
ATOM 561 O O . GLU A 1 71 ? 3.716 16.494 -2.224 1.00 94.25 71 GLU A O 1
ATOM 566 N N . LEU A 1 72 ? 4.449 15.356 -0.425 1.00 96.19 72 LEU A N 1
ATOM 567 C CA . LEU A 1 72 ? 3.121 15.209 0.181 1.00 96.19 72 LEU A CA 1
ATOM 568 C C . LEU A 1 72 ? 2.486 16.567 0.497 1.00 96.19 72 LEU A C 1
ATOM 570 O O . LEU A 1 72 ? 1.328 16.802 0.156 1.00 96.19 72 LEU A O 1
ATOM 574 N N . VAL A 1 73 ? 3.240 17.475 1.119 1.00 96.50 73 VAL A N 1
ATOM 575 C CA . VAL A 1 73 ? 2.746 18.812 1.470 1.00 96.50 73 VAL A CA 1
ATOM 576 C C . VAL A 1 73 ? 2.315 19.579 0.217 1.00 96.50 73 VAL A C 1
ATOM 578 O O . VAL A 1 73 ? 1.255 20.204 0.219 1.00 96.50 73 VAL A O 1
ATOM 581 N N . GLN A 1 74 ? 3.076 19.500 -0.877 1.00 96.44 74 GLN A N 1
ATOM 582 C CA . GLN A 1 74 ? 2.713 20.144 -2.140 1.00 96.44 74 GLN A CA 1
ATOM 583 C C . GLN A 1 74 ? 1.413 19.575 -2.728 1.00 96.44 74 GLN A C 1
ATOM 585 O O . GLN A 1 74 ? 0.559 20.341 -3.184 1.00 96.44 74 GLN A O 1
ATOM 590 N N . ILE A 1 75 ? 1.233 18.251 -2.683 1.00 95.19 75 ILE A N 1
ATOM 591 C CA . ILE A 1 75 ? -0.010 17.597 -3.113 1.00 95.19 75 ILE A CA 1
ATOM 592 C C . ILE A 1 75 ? -1.187 18.071 -2.253 1.00 95.19 75 ILE A C 1
ATOM 594 O O . ILE A 1 75 ? -2.219 18.462 -2.798 1.00 95.19 75 ILE A O 1
ATOM 598 N N . CYS A 1 76 ? -1.026 18.120 -0.929 1.00 94.75 76 CYS A N 1
ATOM 599 C CA . CYS A 1 76 ? -2.070 18.576 -0.012 1.00 94.75 76 CYS A CA 1
ATOM 600 C C . CYS A 1 76 ? -2.435 20.053 -0.220 1.00 94.75 76 CYS A C 1
ATOM 602 O O . CYS A 1 76 ? -3.620 20.380 -0.255 1.00 94.75 76 CYS A O 1
ATOM 604 N N . ARG A 1 77 ? -1.449 20.942 -0.420 1.00 95.94 77 ARG A N 1
ATOM 605 C CA . ARG A 1 77 ? -1.688 22.366 -0.732 1.00 95.94 77 ARG A CA 1
ATOM 606 C C . ARG A 1 77 ? -2.535 22.534 -1.994 1.00 95.94 77 ARG A C 1
ATOM 608 O O . ARG A 1 77 ? -3.439 23.363 -2.019 1.00 95.94 77 ARG A O 1
ATOM 615 N N . LYS A 1 78 ? -2.272 21.723 -3.024 1.00 95.88 78 LYS A N 1
ATOM 616 C CA . LYS A 1 78 ? -3.065 21.717 -4.260 1.00 95.88 78 LYS A CA 1
ATOM 617 C C . LYS A 1 78 ? -4.467 21.142 -4.041 1.00 95.88 78 LYS A C 1
ATOM 619 O O . LYS A 1 78 ? -5.431 21.694 -4.555 1.00 95.88 78 LYS A O 1
ATOM 624 N N . TYR A 1 79 ? -4.584 20.051 -3.284 1.00 92.94 79 TYR A N 1
ATOM 625 C CA . TYR A 1 79 ? -5.864 19.390 -3.014 1.00 92.94 79 TYR A CA 1
ATOM 626 C C . TYR A 1 79 ? -6.831 20.283 -2.222 1.00 92.94 79 TYR A C 1
ATOM 628 O O . TYR A 1 79 ? -8.018 20.325 -2.527 1.00 92.94 79 TYR A O 1
ATOM 636 N N . TYR A 1 80 ? -6.325 21.025 -1.232 1.00 93.56 80 TYR A N 1
ATOM 637 C CA . TYR A 1 80 ? -7.119 21.919 -0.380 1.00 93.56 80 TYR A CA 1
ATOM 638 C C . TYR A 1 80 ? -7.107 23.381 -0.838 1.00 93.56 80 TYR A C 1
ATOM 640 O O . TYR A 1 80 ? -7.371 24.284 -0.043 1.00 93.56 80 TYR A O 1
ATOM 648 N N . GLN A 1 81 ? -6.810 23.643 -2.112 1.00 94.06 81 GLN A N 1
ATOM 649 C CA . GLN A 1 81 ? -6.848 24.999 -2.648 1.00 94.06 81 GLN A CA 1
ATOM 650 C C . GLN A 1 81 ? -8.246 25.614 -2.448 1.00 94.06 81 GLN A C 1
ATOM 652 O O . GLN A 1 81 ? -9.249 25.055 -2.882 1.00 94.06 81 GLN A O 1
ATOM 657 N N . GLY A 1 82 ? -8.310 26.765 -1.772 1.00 92.75 82 GLY A N 1
ATOM 658 C CA . GLY A 1 82 ? -9.570 27.436 -1.424 1.00 92.75 82 GLY A CA 1
ATOM 659 C C . GLY A 1 82 ? -10.221 26.972 -0.112 1.00 92.75 82 GLY A C 1
ATOM 660 O O . GLY A 1 82 ? -11.274 27.489 0.247 1.00 92.75 82 GLY A O 1
ATOM 661 N N . ASN A 1 83 ? -9.610 26.036 0.625 1.00 93.88 83 ASN A N 1
ATOM 662 C CA . ASN A 1 83 ? -10.044 25.634 1.963 1.00 93.88 83 ASN A CA 1
ATOM 663 C C . ASN A 1 83 ? -9.004 26.037 3.022 1.00 93.88 83 ASN A C 1
ATOM 665 O O . ASN A 1 83 ? -8.170 25.233 3.442 1.00 93.88 83 ASN A O 1
ATOM 669 N N . ASP A 1 84 ? -9.087 27.285 3.487 1.00 92.75 84 ASP A N 1
ATOM 670 C CA . ASP A 1 84 ? -8.126 27.869 4.434 1.00 92.75 84 ASP A CA 1
ATOM 671 C C . ASP A 1 84 ? -8.004 27.073 5.742 1.00 92.75 84 ASP A C 1
ATOM 673 O O . ASP A 1 84 ? -6.920 26.975 6.317 1.00 92.75 84 ASP A O 1
ATOM 677 N N . ARG A 1 85 ? -9.099 26.451 6.202 1.00 91.06 85 ARG A N 1
ATOM 678 C CA . ARG A 1 85 ? -9.103 25.655 7.441 1.00 91.06 85 ARG A CA 1
ATOM 679 C C . ARG A 1 85 ? -8.184 24.443 7.333 1.00 91.06 85 ARG A C 1
ATOM 681 O O . ARG A 1 85 ? -7.419 24.175 8.257 1.00 91.06 85 ARG A O 1
ATOM 688 N N . GLU A 1 86 ? -8.252 23.717 6.221 1.00 91.75 86 GLU A N 1
ATOM 689 C CA . GLU A 1 86 ? -7.393 22.554 5.987 1.00 91.75 86 GLU A CA 1
ATOM 690 C C . GLU A 1 86 ? -5.964 22.969 5.640 1.00 91.75 86 GLU A C 1
ATOM 692 O O . GLU A 1 86 ? -5.018 22.342 6.115 1.00 91.75 86 GLU A O 1
ATOM 697 N N . LEU A 1 87 ? -5.783 24.071 4.904 1.00 94.12 87 LEU A N 1
ATOM 698 C CA . LEU A 1 87 ? -4.453 24.600 4.597 1.00 94.12 87 LEU A CA 1
ATOM 699 C C . LEU A 1 87 ? -3.672 24.967 5.865 1.00 94.12 87 LEU A C 1
ATOM 701 O O . LEU A 1 87 ? -2.505 24.603 5.976 1.00 94.12 87 LEU A O 1
ATOM 705 N N . ILE A 1 88 ? -4.309 25.571 6.875 1.00 95.31 88 ILE A N 1
ATOM 706 C CA . ILE A 1 88 ? -3.665 25.826 8.179 1.00 95.31 88 ILE A CA 1
ATOM 707 C C . ILE A 1 88 ? -3.172 24.518 8.825 1.00 95.31 88 ILE A C 1
ATOM 709 O O . ILE A 1 88 ? -2.073 24.477 9.387 1.00 95.31 88 ILE A O 1
ATOM 713 N N . LYS A 1 89 ? -3.953 23.430 8.737 1.00 94.62 89 LYS A N 1
ATOM 714 C CA . LYS A 1 89 ? -3.550 22.110 9.253 1.00 94.62 89 LYS A CA 1
ATOM 715 C C . LYS A 1 89 ? -2.359 21.541 8.463 1.00 94.62 89 LYS A C 1
ATOM 717 O O . LYS A 1 89 ? -1.463 20.959 9.074 1.00 94.62 89 LYS A O 1
ATOM 722 N N . VAL A 1 90 ? -2.321 21.743 7.142 1.00 95.94 90 VAL A N 1
ATOM 723 C CA . VAL A 1 90 ? -1.200 21.349 6.264 1.00 95.94 90 VAL A CA 1
ATOM 724 C C . VAL A 1 90 ? 0.080 22.114 6.608 1.00 95.94 90 VAL A C 1
ATOM 726 O O . VAL A 1 90 ? 1.124 21.489 6.775 1.00 95.94 90 VAL A O 1
ATOM 729 N N . GLU A 1 91 ? 0.013 23.433 6.797 1.00 96.50 91 GLU A N 1
ATOM 730 C CA . GLU A 1 91 ? 1.190 24.236 7.165 1.00 96.50 91 GLU A CA 1
ATOM 731 C C . GLU A 1 91 ? 1.732 23.861 8.547 1.00 96.50 91 GLU A C 1
ATOM 733 O O . GLU A 1 91 ? 2.942 23.732 8.742 1.00 96.50 91 GLU A O 1
ATOM 738 N N . LYS A 1 92 ? 0.839 23.600 9.508 1.00 96.00 92 LYS A N 1
ATOM 739 C CA . LYS A 1 92 ? 1.240 23.105 10.828 1.00 96.00 92 LYS A CA 1
ATOM 740 C C . LYS A 1 92 ? 1.966 21.764 10.722 1.00 96.00 92 LYS A C 1
ATOM 742 O O . LYS A 1 92 ? 2.975 21.570 11.400 1.00 96.00 92 LYS A O 1
ATOM 747 N N . PHE A 1 93 ? 1.467 20.846 9.894 1.00 96.25 93 PHE A N 1
ATOM 748 C CA . PHE A 1 93 ? 2.131 19.568 9.637 1.00 96.25 93 PHE A CA 1
ATOM 749 C C . PHE A 1 93 ? 3.525 19.774 9.033 1.00 96.25 93 PHE A C 1
ATOM 751 O O . PHE A 1 93 ? 4.491 19.215 9.546 1.00 96.25 93 PHE A O 1
ATOM 758 N N . ASP A 1 94 ? 3.656 20.624 8.012 1.00 96.44 94 ASP A N 1
ATOM 759 C CA . ASP A 1 94 ? 4.943 20.890 7.357 1.00 96.44 94 ASP A CA 1
ATOM 760 C C . ASP A 1 94 ? 6.006 21.389 8.354 1.00 96.44 94 ASP A C 1
ATOM 762 O O . ASP A 1 94 ? 7.144 20.911 8.361 1.00 96.44 94 ASP A O 1
ATOM 766 N N . GLN A 1 95 ? 5.610 22.276 9.269 1.00 96.12 95 GLN A N 1
ATOM 767 C CA . GLN A 1 95 ? 6.510 22.895 10.245 1.00 96.12 95 GLN A CA 1
ATOM 768 C C . GLN A 1 95 ? 6.851 22.007 11.448 1.00 96.12 95 GLN A C 1
ATOM 770 O O . GLN A 1 95 ? 7.945 22.125 11.993 1.00 96.12 95 GLN A O 1
ATOM 775 N N . THR A 1 96 ? 5.921 21.158 11.899 1.00 96.12 96 THR A N 1
ATOM 776 C CA . THR A 1 96 ? 6.025 20.496 13.217 1.00 96.12 96 THR A CA 1
ATOM 777 C C . THR A 1 96 ? 6.066 18.971 13.171 1.00 96.12 96 THR A C 1
ATOM 779 O O . THR A 1 96 ? 6.253 18.344 14.210 1.00 96.12 96 THR A O 1
ATOM 782 N N . TYR A 1 97 ? 5.891 18.351 12.001 1.00 96.00 97 TYR A N 1
ATOM 783 C CA . TYR A 1 97 ? 5.931 16.896 11.886 1.00 96.00 97 TYR A CA 1
ATOM 784 C C . TYR A 1 97 ? 7.300 16.314 12.259 1.00 96.00 97 TYR A C 1
ATOM 786 O O . TYR A 1 97 ? 8.333 16.732 11.730 1.00 96.00 97 TYR A O 1
ATOM 794 N N . VAL A 1 98 ? 7.272 15.281 13.102 1.00 94.81 98 VAL A N 1
ATOM 795 C CA . VAL A 1 98 ? 8.416 14.434 13.448 1.00 94.81 98 VAL A CA 1
ATOM 796 C C . VAL A 1 98 ? 8.010 12.954 13.368 1.00 94.81 98 VAL A C 1
ATOM 798 O O . VAL A 1 98 ? 6.867 12.632 13.700 1.00 94.81 98 VAL A O 1
ATOM 801 N N . PRO A 1 99 ? 8.921 12.035 12.985 1.00 94.38 99 PRO A N 1
ATOM 802 C CA . PRO A 1 99 ? 8.607 10.606 12.851 1.00 94.38 99 PRO A CA 1
ATOM 803 C C . PRO A 1 99 ? 8.042 9.944 14.116 1.00 94.38 99 PRO A C 1
ATOM 805 O O . PRO A 1 99 ? 7.241 9.019 14.027 1.00 94.38 99 PRO A O 1
ATOM 808 N N . SER A 1 100 ? 8.425 10.420 15.306 1.00 92.56 100 SER A N 1
ATOM 809 C CA . SER A 1 100 ? 7.920 9.901 16.587 1.00 92.56 100 SER A CA 1
ATOM 810 C C . SER A 1 100 ? 6.447 10.212 16.847 1.00 92.56 100 SER A C 1
ATOM 812 O O . SER A 1 100 ? 5.857 9.609 17.736 1.00 92.56 100 SER A O 1
ATOM 814 N N . ASP A 1 101 ? 5.858 11.141 16.096 1.00 92.62 101 ASP A N 1
ATOM 815 C CA . ASP A 1 101 ? 4.490 11.621 16.298 1.00 92.62 101 ASP A CA 1
ATOM 816 C C . ASP A 1 101 ? 3.563 11.148 15.170 1.00 92.62 101 ASP A C 1
ATOM 818 O O . ASP A 1 101 ? 2.460 11.669 15.014 1.00 92.62 101 ASP A O 1
ATOM 822 N N . ALA A 1 102 ? 3.995 10.189 14.348 1.00 95.25 102 ALA A N 1
ATOM 823 C CA . ALA A 1 102 ? 3.278 9.764 13.152 1.00 95.25 102 ALA A CA 1
ATOM 824 C C . ALA A 1 102 ? 1.872 9.218 13.455 1.00 95.25 102 ALA A C 1
ATOM 826 O O . ALA A 1 102 ? 0.899 9.637 12.826 1.00 95.25 102 ALA A O 1
ATOM 827 N N . VAL A 1 103 ? 1.741 8.350 14.462 1.00 94.94 103 VAL A N 1
ATOM 828 C CA . VAL A 1 103 ? 0.450 7.833 14.949 1.00 94.94 103 VAL A CA 1
ATOM 829 C C . VAL A 1 103 ? -0.395 8.952 15.556 1.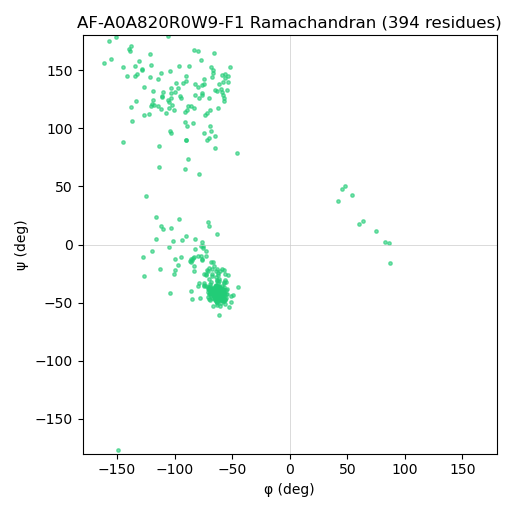00 94.94 103 VAL A C 1
ATOM 831 O O . VAL A 1 103 ? -1.595 9.033 15.296 1.00 94.94 103 VAL A O 1
ATOM 834 N N . THR A 1 104 ? 0.222 9.861 16.313 1.00 93.31 104 THR A N 1
ATOM 835 C CA . THR A 1 104 ? -0.469 11.033 16.862 1.00 93.31 104 THR A CA 1
ATOM 836 C C . THR A 1 104 ? -1.060 11.869 15.734 1.00 93.31 104 THR A C 1
ATOM 838 O O . THR A 1 104 ? -2.230 12.213 15.783 1.00 93.31 104 THR A O 1
ATOM 841 N N . TRP A 1 105 ? -0.282 12.156 14.686 1.00 93.94 105 TRP A N 1
ATOM 842 C CA . TRP A 1 105 ? -0.717 12.876 13.488 1.00 93.94 105 TRP A CA 1
ATOM 843 C C . TRP A 1 105 ? -1.819 12.153 12.720 1.00 93.94 105 TRP A C 1
ATOM 845 O O . TRP A 1 105 ? -2.766 12.799 12.277 1.00 93.94 105 TRP A O 1
ATOM 855 N N . TYR A 1 106 ? -1.723 10.831 12.607 1.00 92.75 106 TYR A N 1
ATOM 856 C CA . TYR A 1 106 ? -2.752 10.001 11.994 1.00 92.75 106 TYR A CA 1
ATOM 857 C C . TYR A 1 106 ? -4.084 10.060 12.757 1.00 92.75 106 TYR A C 1
ATOM 859 O O . TYR A 1 106 ? -5.127 10.148 12.127 1.00 92.75 106 TYR A O 1
ATOM 867 N N . THR A 1 107 ? -4.064 10.063 14.091 1.00 88.56 107 THR A N 1
ATOM 868 C CA . THR A 1 107 ? -5.283 10.086 14.927 1.00 88.56 107 THR A CA 1
ATOM 869 C C . THR A 1 107 ? -5.864 11.490 15.144 1.00 88.56 107 THR A C 1
ATOM 871 O O . THR A 1 107 ? -6.983 11.624 15.645 1.00 88.56 107 THR A O 1
ATOM 874 N N . ARG A 1 108 ? -5.146 12.565 14.775 1.00 85.62 108 ARG A N 1
ATOM 875 C CA . ARG A 1 108 ? -5.684 13.934 14.875 1.00 85.62 108 ARG A CA 1
ATOM 876 C C . ARG A 1 108 ? -6.810 14.158 13.875 1.00 85.62 108 ARG A C 1
ATOM 878 O O . ARG A 1 108 ? -6.764 13.649 12.759 1.00 85.62 108 ARG A O 1
ATOM 885 N N . ASP A 1 109 ? -7.718 15.073 14.214 1.00 81.75 109 ASP A N 1
ATOM 886 C CA . ASP A 1 109 ? -8.618 15.688 13.235 1.00 81.75 109 ASP A CA 1
ATOM 887 C C . ASP A 1 109 ? -7.819 16.534 12.218 1.00 81.75 109 ASP A C 1
ATOM 889 O O . ASP A 1 109 ? -7.638 17.750 12.353 1.00 81.75 109 ASP A O 1
ATOM 893 N N . CYS A 1 110 ? -7.283 15.876 11.192 1.00 84.81 110 CYS A N 1
ATOM 894 C CA . CYS A 1 110 ? -6.567 16.503 10.092 1.00 84.81 110 CYS A CA 1
ATOM 895 C C . CYS A 1 110 ? -6.697 15.700 8.792 1.00 84.81 110 CYS A C 1
ATOM 897 O O . CYS A 1 110 ? -7.314 14.636 8.732 1.00 84.81 110 CYS A O 1
ATOM 899 N N . PHE A 1 111 ? -6.097 16.219 7.721 1.00 88.94 111 PHE A N 1
ATOM 900 C CA . PHE A 1 111 ? -6.161 15.613 6.395 1.00 88.94 111 PHE A CA 1
ATOM 901 C C . PHE A 1 111 ? -5.572 14.197 6.308 1.00 88.94 111 PHE A C 1
ATOM 903 O O . PHE A 1 111 ? -5.932 13.477 5.381 1.00 88.94 111 PHE A O 1
ATOM 910 N N . ILE A 1 112 ? -4.675 13.804 7.221 1.00 92.12 112 ILE A N 1
ATOM 911 C CA . ILE A 1 112 ? -3.889 12.566 7.117 1.00 92.12 112 ILE A CA 1
ATOM 912 C C . ILE A 1 112 ? -4.789 11.339 7.106 1.00 92.12 112 ILE A C 1
ATOM 914 O O . ILE A 1 112 ? -4.781 10.622 6.109 1.00 92.12 112 ILE A O 1
ATOM 918 N N . TYR A 1 113 ? -5.574 11.125 8.170 1.00 89.25 113 TYR A N 1
ATOM 919 C CA . TYR A 1 113 ? -6.476 9.977 8.294 1.00 89.25 113 TYR A CA 1
ATOM 920 C C . TYR A 1 113 ? -7.360 9.832 7.055 1.00 89.25 113 TYR A C 1
ATOM 922 O O . TYR A 1 113 ? -7.437 8.764 6.449 1.00 89.25 113 TYR A O 1
ATOM 930 N N . ARG A 1 114 ? -7.986 10.940 6.645 1.00 86.56 114 ARG A N 1
ATOM 931 C CA . ARG A 1 114 ? -8.945 10.964 5.540 1.00 86.56 114 ARG A CA 1
ATOM 932 C C . ARG A 1 114 ? -8.278 10.652 4.208 1.00 86.56 114 ARG A C 1
ATOM 934 O O . ARG A 1 114 ? -8.709 9.748 3.497 1.00 86.56 114 ARG A O 1
ATOM 941 N N . LEU A 1 115 ? -7.202 11.368 3.872 1.00 90.88 115 LEU A N 1
ATOM 942 C CA . LEU A 1 115 ? -6.535 11.224 2.579 1.00 90.88 115 LEU A CA 1
ATOM 943 C C . LEU A 1 115 ? -5.830 9.880 2.439 1.00 90.88 115 LEU A C 1
ATOM 945 O O . LEU A 1 115 ? -5.944 9.269 1.381 1.00 90.88 115 LEU A O 1
ATOM 949 N N . ILE A 1 116 ? -5.143 9.396 3.477 1.00 92.44 116 ILE A N 1
ATOM 950 C CA . ILE A 1 116 ? -4.430 8.119 3.386 1.00 92.44 116 ILE A CA 1
ATOM 951 C C . ILE A 1 116 ? -5.405 6.948 3.281 1.00 92.44 116 ILE A C 1
ATOM 953 O O . ILE A 1 116 ? -5.220 6.073 2.438 1.00 92.44 116 ILE A O 1
ATOM 957 N N . ASN A 1 117 ? -6.489 6.949 4.066 1.00 88.62 117 ASN A N 1
ATOM 958 C CA . ASN A 1 117 ? -7.474 5.877 3.998 1.00 88.62 117 ASN A CA 1
ATOM 959 C C . ASN A 1 117 ? -8.276 5.942 2.701 1.00 88.62 117 ASN A C 1
ATOM 961 O O . ASN A 1 117 ? -8.486 4.897 2.092 1.00 88.62 117 ASN A O 1
ATOM 965 N N . LYS A 1 118 ? -8.629 7.138 2.210 1.00 86.69 118 LYS A N 1
ATOM 966 C CA . LYS A 1 118 ? -9.204 7.306 0.868 1.00 86.69 118 LYS A CA 1
ATOM 967 C C . LYS A 1 118 ? -8.268 6.753 -0.207 1.00 86.69 118 LYS A C 1
ATOM 969 O O . LYS A 1 118 ? -8.719 5.968 -1.034 1.00 86.69 118 LYS A O 1
ATOM 974 N N . ALA A 1 119 ? -6.979 7.101 -0.167 1.00 89.81 119 ALA A N 1
ATOM 975 C CA . ALA A 1 119 ? -5.979 6.618 -1.119 1.00 89.81 119 ALA A CA 1
ATOM 976 C C . ALA A 1 119 ? -5.853 5.088 -1.103 1.00 89.81 119 ALA A C 1
ATOM 978 O O . ALA A 1 119 ? -5.756 4.476 -2.161 1.00 89.81 119 ALA A O 1
ATOM 979 N N . LEU A 1 120 ? -5.901 4.465 0.080 1.00 88.50 120 LEU A N 1
ATOM 980 C CA . LEU A 1 120 ? -5.886 3.007 0.230 1.00 88.50 120 LEU A CA 1
ATOM 981 C C . LEU A 1 120 ? -7.158 2.356 -0.337 1.00 88.50 120 LEU A C 1
ATOM 983 O O . LEU A 1 120 ? -7.056 1.334 -1.010 1.00 88.50 120 LEU A O 1
ATOM 987 N N . ARG A 1 121 ? -8.338 2.957 -0.114 1.00 82.00 121 ARG A N 1
ATOM 988 C CA . ARG A 1 121 ? -9.624 2.451 -0.633 1.00 82.00 121 ARG A CA 1
ATOM 989 C C . ARG A 1 121 ? -9.677 2.470 -2.160 1.00 82.00 121 ARG A C 1
ATOM 991 O O . ARG A 1 121 ? -10.087 1.484 -2.761 1.00 82.00 121 ARG A O 1
ATOM 998 N N . VAL A 1 122 ? -9.244 3.571 -2.778 1.00 83.69 122 VAL A N 1
ATOM 999 C CA . VAL A 1 122 ? -9.280 3.746 -4.246 1.00 83.69 122 VAL A CA 1
ATOM 1000 C C . VAL A 1 122 ? -7.981 3.336 -4.945 1.00 83.69 122 VAL A C 1
ATOM 1002 O O . VAL A 1 122 ? -7.855 3.515 -6.153 1.00 83.69 122 VAL A O 1
ATOM 1005 N N . GLN A 1 123 ? -7.008 2.809 -4.196 1.00 83.62 123 GLN A N 1
ATOM 1006 C CA . GLN A 1 123 ? -5.690 2.397 -4.691 1.00 83.62 123 GLN A CA 1
ATOM 1007 C C . GLN A 1 123 ? -4.947 3.507 -5.464 1.00 83.62 123 GLN A C 1
ATOM 1009 O O . GLN A 1 123 ? -4.310 3.271 -6.495 1.00 83.62 123 GLN A O 1
ATOM 1014 N N . ASP A 1 124 ? -4.999 4.742 -4.953 1.00 89.25 124 ASP A N 1
ATOM 1015 C CA . ASP A 1 124 ? -4.278 5.880 -5.532 1.00 89.25 124 ASP A CA 1
ATOM 1016 C C . ASP A 1 124 ? -2.771 5.749 -5.276 1.00 89.25 124 ASP A C 1
ATOM 1018 O O . ASP A 1 124 ? -2.229 6.228 -4.280 1.00 89.25 124 ASP A O 1
ATOM 1022 N N . ILE A 1 125 ? -2.081 5.093 -6.208 1.00 89.94 125 ILE A N 1
ATOM 1023 C CA . ILE A 1 125 ? -0.637 4.841 -6.156 1.00 89.94 125 ILE A CA 1
ATOM 1024 C C . ILE A 1 125 ? 0.176 6.129 -5.968 1.00 89.94 125 ILE A C 1
ATOM 1026 O O . ILE A 1 125 ? 1.156 6.121 -5.228 1.00 89.94 125 ILE A O 1
ATOM 1030 N N . ASN A 1 126 ? -0.212 7.243 -6.593 1.00 90.88 126 ASN A N 1
ATOM 1031 C CA . ASN A 1 126 ? 0.565 8.481 -6.507 1.00 90.88 126 ASN A CA 1
ATOM 1032 C C . ASN A 1 126 ? 0.456 9.098 -5.114 1.00 90.88 126 ASN A C 1
ATOM 1034 O O . ASN A 1 126 ? 1.466 9.480 -4.519 1.00 90.88 126 ASN A O 1
ATOM 1038 N N . LEU A 1 127 ? -0.759 9.146 -4.568 1.00 92.75 127 LEU A N 1
ATOM 1039 C CA . LEU A 1 127 ? -0.980 9.654 -3.221 1.00 92.75 127 LEU A CA 1
ATOM 1040 C C . LEU A 1 127 ? -0.377 8.715 -2.164 1.00 92.75 127 LEU A C 1
ATOM 1042 O O . LEU A 1 127 ? 0.282 9.183 -1.237 1.00 92.75 127 LEU A O 1
ATOM 1046 N N . LEU A 1 128 ? -0.506 7.395 -2.328 1.00 93.75 128 LEU A N 1
ATOM 1047 C CA . LEU A 1 128 ? 0.127 6.414 -1.440 1.00 93.75 128 LEU A CA 1
ATOM 1048 C C . LEU A 1 128 ? 1.655 6.514 -1.460 1.00 93.75 128 LEU A C 1
ATOM 1050 O O . LEU A 1 128 ? 2.293 6.430 -0.412 1.00 93.75 128 LEU A O 1
ATOM 1054 N N . PHE A 1 129 ? 2.250 6.722 -2.635 1.00 93.62 129 PHE A N 1
ATOM 1055 C CA . PHE A 1 129 ? 3.684 6.962 -2.751 1.00 93.62 129 PHE A CA 1
ATOM 1056 C C . PHE A 1 129 ? 4.100 8.266 -2.056 1.00 93.62 129 PHE A C 1
ATOM 1058 O O . PHE A 1 129 ? 5.141 8.307 -1.402 1.00 93.62 129 PHE A O 1
ATOM 1065 N N . ALA A 1 130 ? 3.296 9.330 -2.119 1.00 94.62 130 ALA A N 1
ATOM 1066 C CA . ALA A 1 130 ? 3.560 10.551 -1.354 1.00 94.62 130 ALA A CA 1
ATOM 1067 C C . ALA A 1 130 ? 3.490 10.309 0.168 1.00 94.62 130 ALA A C 1
ATOM 1069 O O . ALA A 1 130 ? 4.307 10.834 0.922 1.00 94.62 130 ALA A O 1
ATOM 1070 N N . PHE A 1 131 ? 2.582 9.439 0.617 1.00 95.88 131 PHE A N 1
ATOM 1071 C CA . PHE A 1 131 ? 2.475 9.008 2.013 1.00 95.88 131 PHE A CA 1
ATOM 1072 C C . PHE A 1 131 ? 3.553 8.004 2.462 1.00 95.88 131 PHE A C 1
ATOM 1074 O O . PHE A 1 131 ? 3.579 7.659 3.642 1.00 95.88 131 PHE A O 1
ATOM 1081 N N . ARG A 1 132 ? 4.464 7.550 1.585 1.00 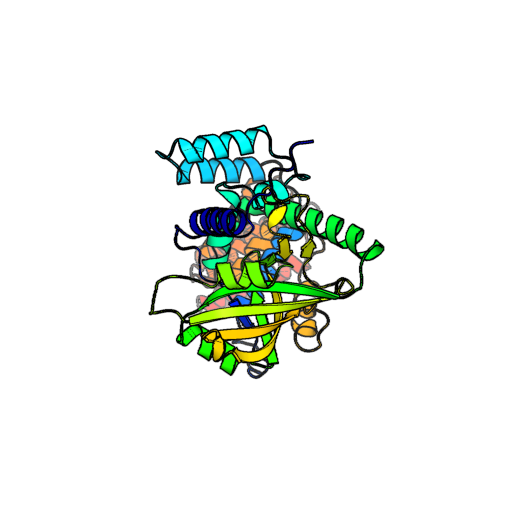95.12 132 ARG A N 1
ATOM 1082 C CA . ARG A 1 132 ? 5.432 6.468 1.876 1.00 95.12 132 ARG A CA 1
ATOM 1083 C C . ARG A 1 132 ? 6.205 6.640 3.186 1.00 95.12 132 ARG A C 1
ATOM 1085 O O . ARG A 1 132 ? 6.336 5.683 3.942 1.00 95.12 132 ARG A O 1
ATOM 1092 N N . PHE A 1 133 ? 6.677 7.855 3.476 1.00 95.75 133 PHE A N 1
ATOM 1093 C CA . PHE A 1 133 ? 7.447 8.129 4.692 1.00 95.75 133 PHE A CA 1
ATOM 1094 C C . PHE A 1 133 ? 6.564 8.024 5.941 1.00 95.75 133 PHE A C 1
ATOM 1096 O O . PHE A 1 133 ? 6.957 7.403 6.918 1.00 95.75 133 PHE A O 1
ATOM 1103 N N . LEU A 1 134 ? 5.335 8.546 5.881 1.00 96.19 134 LEU A N 1
ATOM 1104 C CA . LEU A 1 134 ? 4.392 8.501 6.992 1.00 96.19 134 LEU A CA 1
ATOM 1105 C C . LEU A 1 134 ? 3.896 7.072 7.249 1.00 96.19 134 LEU A C 1
ATOM 1107 O O . LEU A 1 134 ? 3.772 6.665 8.398 1.00 96.19 134 LEU A O 1
ATOM 1111 N N . ILE A 1 135 ? 3.661 6.289 6.190 1.00 96.12 135 ILE A N 1
ATOM 1112 C CA . ILE A 1 135 ? 3.335 4.856 6.282 1.00 96.12 135 ILE A CA 1
ATOM 1113 C C . ILE A 1 135 ? 4.455 4.108 7.018 1.00 96.12 135 ILE A C 1
ATOM 1115 O O . ILE A 1 135 ? 4.173 3.315 7.916 1.00 96.12 135 ILE A O 1
ATOM 1119 N N . LEU A 1 136 ? 5.717 4.379 6.668 1.00 95.62 136 LEU A N 1
ATOM 1120 C CA . LEU A 1 136 ? 6.884 3.792 7.327 1.00 95.62 136 LEU A CA 1
ATOM 1121 C C . LEU A 1 136 ? 7.015 4.241 8.792 1.00 95.62 136 LEU A C 1
ATOM 1123 O O . LEU A 1 136 ? 7.270 3.411 9.666 1.00 95.62 136 LEU A O 1
ATOM 1127 N N . ASP A 1 137 ? 6.806 5.524 9.078 1.00 96.44 137 ASP A N 1
ATOM 1128 C CA . ASP A 1 137 ? 6.889 6.067 10.435 1.00 96.44 137 ASP A CA 1
ATOM 1129 C C . ASP A 1 137 ? 5.790 5.482 11.341 1.00 96.44 137 ASP A C 1
ATOM 1131 O O . ASP A 1 137 ? 6.091 4.999 12.436 1.00 96.44 137 ASP A O 1
ATOM 1135 N N . ILE A 1 138 ? 4.539 5.406 10.859 1.00 96.69 138 ILE A N 1
ATOM 1136 C CA . ILE A 1 138 ? 3.432 4.736 11.565 1.00 96.69 138 ILE A CA 1
ATOM 1137 C C . ILE A 1 138 ? 3.770 3.260 11.797 1.00 96.69 138 ILE A C 1
ATOM 1139 O O . ILE A 1 138 ? 3.624 2.762 12.913 1.00 96.69 138 ILE A O 1
ATOM 1143 N N . PHE A 1 139 ? 4.261 2.555 10.773 1.00 96.00 139 PHE A N 1
ATOM 1144 C CA . PHE A 1 139 ? 4.661 1.153 10.892 1.00 96.00 139 PHE A CA 1
ATOM 1145 C C . PHE A 1 139 ? 5.706 0.947 11.998 1.00 96.00 139 PHE A C 1
ATOM 1147 O O . PHE A 1 139 ? 5.559 0.057 12.842 1.00 96.00 139 PHE A O 1
ATOM 1154 N N . ASN A 1 140 ? 6.747 1.780 12.025 1.00 95.25 140 ASN A N 1
ATOM 1155 C CA . ASN A 1 140 ? 7.806 1.709 13.028 1.00 95.25 140 ASN A CA 1
ATOM 1156 C C . ASN A 1 140 ? 7.285 2.036 14.431 1.00 95.25 140 ASN A C 1
ATOM 1158 O O . ASN A 1 140 ? 7.594 1.311 15.381 1.00 95.25 140 ASN A O 1
ATOM 1162 N N . GLN A 1 141 ? 6.452 3.068 14.566 1.00 95.31 141 GLN A N 1
ATOM 1163 C CA . GLN A 1 141 ? 5.862 3.447 15.846 1.00 95.31 141 GLN A CA 1
ATOM 1164 C C . GLN A 1 141 ? 4.952 2.345 16.403 1.00 95.31 141 GLN A C 1
ATOM 1166 O O . GLN A 1 141 ? 5.108 1.953 17.559 1.00 95.31 141 GLN A O 1
ATOM 1171 N N . LEU A 1 142 ? 4.089 1.746 15.574 1.00 94.88 142 LEU A N 1
ATOM 1172 C CA . LEU A 1 142 ? 3.258 0.608 15.982 1.00 94.88 142 LEU A CA 1
ATOM 1173 C C . LEU A 1 142 ? 4.104 -0.591 16.441 1.00 94.88 142 LEU A C 1
ATOM 1175 O O . LEU A 1 142 ? 3.744 -1.265 17.404 1.00 94.88 142 LEU A O 1
ATOM 1179 N N . ARG A 1 143 ? 5.257 -0.862 15.810 1.00 93.06 143 ARG A N 1
ATOM 1180 C CA . ARG A 1 143 ? 6.179 -1.923 16.268 1.00 93.06 143 ARG A CA 1
ATOM 1181 C C . ARG A 1 143 ? 6.781 -1.627 17.639 1.00 93.06 143 ARG A C 1
ATOM 1183 O O . ARG A 1 143 ? 6.928 -2.553 18.447 1.00 93.06 143 ARG A O 1
ATOM 1190 N N . VAL A 1 144 ? 7.147 -0.372 17.894 1.00 92.31 144 VAL A N 1
ATOM 1191 C CA . VAL A 1 144 ? 7.667 0.067 19.196 1.00 92.31 144 VAL A CA 1
ATOM 1192 C C . VAL A 1 144 ? 6.595 -0.108 20.270 1.00 92.31 144 VAL A C 1
ATOM 1194 O O . VAL A 1 144 ? 6.864 -0.768 21.276 1.00 92.31 144 VAL A O 1
ATOM 1197 N N . GLU A 1 145 ? 5.374 0.374 20.033 1.00 90.69 145 GLU A N 1
ATOM 1198 C CA . GLU A 1 145 ? 4.270 0.249 20.993 1.00 90.69 145 GLU A CA 1
ATOM 1199 C C . GLU A 1 145 ? 3.863 -1.211 21.230 1.00 90.69 145 GLU A C 1
ATOM 1201 O O . GLU A 1 145 ? 3.752 -1.649 22.379 1.00 90.69 145 GLU A O 1
ATOM 1206 N N . LYS A 1 146 ? 3.778 -2.027 20.170 1.00 89.12 146 LYS A N 1
ATOM 1207 C CA . LYS A 1 146 ? 3.540 -3.475 20.288 1.00 89.12 146 LYS A CA 1
ATOM 1208 C C . LYS A 1 146 ? 4.571 -4.142 21.201 1.00 89.12 146 LYS A C 1
ATOM 1210 O O . LYS A 1 146 ? 4.232 -4.976 22.041 1.00 89.12 146 LYS A O 1
ATOM 1215 N N . SER A 1 147 ? 5.840 -3.762 21.062 1.00 85.75 147 SER A N 1
ATOM 1216 C CA . SER A 1 147 ? 6.939 -4.313 21.863 1.00 85.75 147 SER A CA 1
ATOM 1217 C C . SER A 1 147 ? 6.892 -3.872 23.329 1.00 85.75 147 SER A C 1
ATOM 1219 O O . SER A 1 147 ? 7.335 -4.625 24.198 1.00 85.75 147 SER A O 1
ATOM 1221 N N . ARG A 1 148 ? 6.353 -2.681 23.622 1.00 83.81 148 ARG A N 1
ATOM 1222 C CA . ARG A 1 148 ? 6.125 -2.207 24.997 1.00 83.81 148 ARG A CA 1
ATOM 1223 C C . ARG A 1 148 ? 5.012 -3.002 25.678 1.00 83.81 148 ARG A C 1
ATOM 1225 O O . ARG A 1 148 ? 5.230 -3.510 26.772 1.00 83.81 148 ARG A O 1
ATOM 1232 N N . LEU A 1 149 ? 3.875 -3.187 25.006 1.00 73.50 149 LEU A N 1
ATOM 1233 C CA . LEU A 1 149 ? 2.696 -3.885 25.542 1.00 73.50 149 LEU A CA 1
ATOM 1234 C C . LEU A 1 149 ? 2.931 -5.375 25.818 1.00 73.50 149 LEU A C 1
ATOM 1236 O O . LEU A 1 149 ? 2.436 -5.895 26.817 1.00 73.50 149 LEU A O 1
ATOM 1240 N N . ARG A 1 150 ? 3.735 -6.060 24.989 1.00 69.12 150 ARG A N 1
ATOM 1241 C CA . ARG A 1 150 ? 4.094 -7.481 25.199 1.00 69.12 150 ARG A CA 1
ATOM 1242 C C . ARG A 1 150 ? 4.748 -7.762 26.552 1.00 69.12 150 ARG A C 1
ATOM 1244 O O . ARG A 1 150 ? 4.765 -8.909 26.982 1.00 69.12 150 ARG A O 1
ATOM 1251 N N . ARG A 1 151 ? 5.327 -6.750 27.203 1.00 62.66 151 ARG A N 1
ATOM 1252 C CA . ARG A 1 151 ? 5.961 -6.900 28.519 1.00 62.66 151 ARG A CA 1
ATOM 1253 C C . ARG A 1 151 ? 4.965 -6.808 29.679 1.00 62.66 151 ARG A C 1
ATOM 1255 O O . ARG A 1 151 ? 5.351 -7.132 30.797 1.00 62.66 151 ARG A O 1
ATOM 1262 N N . SER A 1 152 ? 3.725 -6.386 29.421 1.00 58.69 152 SER A N 1
ATOM 1263 C CA . SER A 1 152 ? 2.806 -5.899 30.459 1.00 58.69 152 SER A CA 1
ATOM 1264 C C . SER A 1 152 ? 1.442 -6.602 30.481 1.00 58.69 152 SER A C 1
ATOM 1266 O O . SER A 1 152 ? 0.827 -6.663 31.541 1.00 58.69 152 SER A O 1
ATOM 1268 N N . SER A 1 153 ? 0.971 -7.140 29.349 1.00 55.09 153 SER A N 1
ATOM 1269 C CA . SER A 1 153 ? -0.395 -7.672 29.192 1.00 55.09 153 SER A CA 1
ATOM 1270 C C . SER A 1 153 ? -0.413 -9.073 28.568 1.00 55.09 153 SER A C 1
ATOM 1272 O O . SER A 1 153 ? 0.536 -9.467 27.891 1.00 55.09 153 SER A O 1
ATOM 1274 N N . GLY A 1 154 ? -1.500 -9.825 28.794 1.00 64.06 154 GLY A N 1
ATOM 1275 C CA . GLY A 1 154 ? -1.727 -11.146 28.196 1.00 64.06 154 GLY A CA 1
ATOM 1276 C C . GLY A 1 154 ? -1.576 -11.147 26.670 1.00 64.06 154 GLY A C 1
ATOM 1277 O O . GLY A 1 154 ? -1.778 -10.130 26.011 1.00 64.06 154 GLY A O 1
ATOM 1278 N N . ASN A 1 155 ? -1.204 -12.298 26.106 1.00 82.88 155 ASN A N 1
ATOM 1279 C CA . ASN A 1 155 ? -0.778 -12.395 24.704 1.00 82.88 155 ASN A CA 1
ATOM 1280 C C . ASN A 1 155 ? -1.876 -12.041 23.687 1.00 82.88 155 ASN A C 1
ATOM 1282 O O . ASN A 1 155 ? -1.551 -11.673 22.565 1.00 82.88 155 ASN A O 1
ATOM 1286 N N . ILE A 1 156 ? -3.154 -12.136 24.060 1.00 89.62 156 ILE A N 1
ATOM 1287 C CA . ILE A 1 156 ? -4.292 -11.916 23.162 1.00 89.62 156 ILE A CA 1
ATOM 1288 C C . ILE A 1 156 ? -5.013 -10.628 23.560 1.00 89.62 156 ILE A C 1
ATOM 1290 O O . ILE A 1 156 ? -5.419 -10.468 24.711 1.00 89.62 156 ILE A O 1
ATOM 1294 N N . ILE A 1 157 ? -5.195 -9.734 22.591 1.00 91.69 157 ILE A N 1
ATOM 1295 C CA . ILE A 1 157 ? -6.010 -8.527 22.707 1.00 91.69 157 ILE A CA 1
ATOM 1296 C C . ILE A 1 157 ? -7.332 -8.780 21.991 1.00 91.69 157 ILE A C 1
ATOM 1298 O O . ILE A 1 157 ? -7.342 -9.135 20.814 1.00 91.69 157 ILE A O 1
ATOM 1302 N N . GLN A 1 158 ? -8.435 -8.561 22.704 1.00 95.12 158 GLN A N 1
ATOM 1303 C CA . GLN A 1 158 ? -9.760 -8.482 22.105 1.00 95.12 158 GLN A CA 1
ATOM 1304 C C . GLN A 1 158 ? -10.084 -7.017 21.816 1.00 95.12 158 GLN A C 1
ATOM 1306 O O . GLN A 1 158 ? -10.006 -6.178 22.718 1.00 95.12 158 GLN A O 1
ATOM 1311 N N . CYS A 1 159 ? -10.452 -6.708 20.576 1.00 96.06 159 CYS A N 1
ATOM 1312 C CA . CYS A 1 159 ? -10.908 -5.375 20.196 1.00 96.06 159 CYS A CA 1
ATOM 1313 C C . CYS A 1 159 ? -12.103 -5.426 19.242 1.00 96.06 159 CYS A C 1
ATOM 1315 O O . CYS A 1 159 ? -12.468 -6.476 18.708 1.00 96.06 159 CYS A O 1
ATOM 1317 N N . TYR A 1 160 ? -12.739 -4.271 19.074 1.00 96.06 160 TYR A N 1
ATOM 1318 C CA . TYR A 1 160 ? -14.043 -4.134 18.451 1.00 96.06 160 TYR A CA 1
ATOM 1319 C C . TYR A 1 160 ? -14.061 -2.979 17.458 1.00 96.06 160 TYR A C 1
ATOM 1321 O O . TYR A 1 160 ? -13.449 -1.931 17.681 1.00 96.06 160 TYR A O 1
ATOM 1329 N N . ARG A 1 161 ? -14.812 -3.145 16.371 1.00 93.88 161 ARG A N 1
ATOM 1330 C CA . ARG A 1 161 ? -15.112 -2.062 15.429 1.00 93.88 161 ARG A CA 1
ATOM 1331 C C . ARG A 1 161 ? -16.567 -2.134 15.015 1.00 93.88 161 ARG A C 1
ATOM 1333 O O . ARG A 1 161 ? -16.976 -3.115 14.403 1.00 93.88 161 ARG A O 1
ATOM 1340 N N . GLY A 1 162 ? -17.319 -1.086 15.321 1.00 90.94 162 GLY A N 1
ATOM 1341 C CA . GLY A 1 162 ? -18.672 -0.931 14.813 1.00 90.94 162 GLY A CA 1
ATOM 1342 C C . GLY A 1 162 ? -18.704 -0.119 13.533 1.00 90.94 162 GLY A C 1
ATOM 1343 O O . GLY A 1 162 ? -18.000 0.885 13.419 1.00 90.94 162 GLY A O 1
ATOM 1344 N N . GLN A 1 163 ? -19.521 -0.550 12.580 1.00 89.25 163 GLN A N 1
ATOM 1345 C CA . GLN A 1 163 ? -19.803 0.186 11.354 1.00 89.25 163 GLN A CA 1
ATOM 1346 C C . GLN A 1 163 ? -21.143 -0.246 10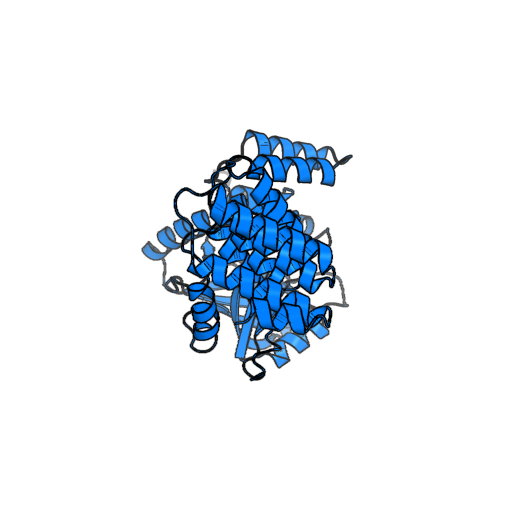.753 1.00 89.25 163 GLN A C 1
ATOM 1348 O O . GLN A 1 163 ? -21.785 -1.174 11.237 1.00 89.25 163 GLN A O 1
ATOM 1353 N N . MET A 1 164 ? -21.545 0.442 9.690 1.00 86.94 164 MET A N 1
ATOM 1354 C CA . MET A 1 164 ? -22.653 0.015 8.842 1.00 86.94 164 MET A CA 1
ATOM 1355 C C . MET A 1 164 ? -22.126 -0.921 7.749 1.00 86.94 164 MET A C 1
ATOM 1357 O O . MET A 1 164 ? -20.948 -0.840 7.389 1.00 86.94 164 MET A O 1
ATOM 1361 N N . ILE A 1 165 ? -22.977 -1.810 7.243 1.00 86.19 165 ILE A N 1
ATOM 1362 C CA . ILE A 1 165 ? -22.662 -2.681 6.106 1.00 86.19 165 ILE A CA 1
ATOM 1363 C C . ILE A 1 165 ? -23.885 -2.830 5.203 1.00 86.19 165 ILE A C 1
ATOM 1365 O O . ILE A 1 165 ? -25.022 -2.853 5.684 1.00 86.19 165 ILE A O 1
ATOM 1369 N N . THR A 1 166 ? -23.659 -2.925 3.898 1.00 88.19 166 THR A N 1
ATOM 1370 C CA . THR A 1 166 ? -24.719 -3.255 2.939 1.00 88.19 166 THR A CA 1
ATOM 1371 C C . THR A 1 166 ? -25.042 -4.751 2.966 1.00 88.19 166 THR A C 1
ATOM 1373 O O . THR A 1 166 ? -24.226 -5.586 3.367 1.00 88.19 166 THR A O 1
ATOM 1376 N N . GLU A 1 167 ? -26.234 -5.128 2.501 1.00 87.69 167 GLU A N 1
ATOM 1377 C CA . GLU A 1 167 ? -26.602 -6.544 2.385 1.00 87.69 167 GLU A CA 1
ATOM 1378 C C . GLU A 1 167 ? -25.666 -7.307 1.425 1.00 87.69 167 GLU A C 1
ATOM 1380 O O . GLU A 1 167 ? -25.309 -8.459 1.683 1.00 87.69 167 GLU A O 1
ATOM 1385 N N . GLU A 1 168 ? -25.216 -6.657 0.348 1.00 87.12 168 GLU A N 1
ATOM 1386 C CA . GLU A 1 168 ? -24.285 -7.231 -0.629 1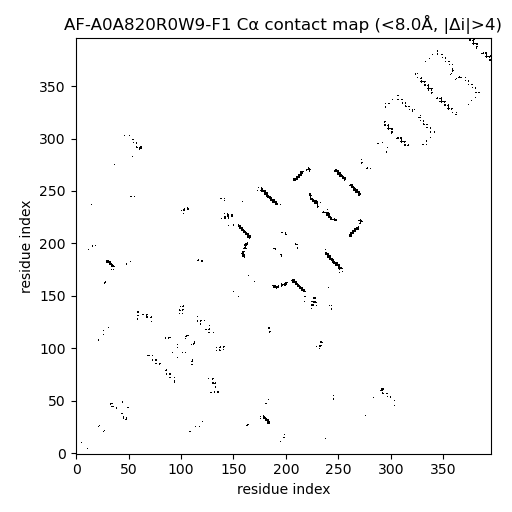.00 87.12 168 GLU A CA 1
ATOM 1387 C C . GLU A 1 168 ? -22.926 -7.560 0.005 1.00 87.12 168 GLU A C 1
ATOM 1389 O O . GLU A 1 168 ? -22.470 -8.705 -0.067 1.00 87.12 168 GLU A O 1
ATOM 1394 N N . GLU A 1 169 ? -22.313 -6.596 0.699 1.00 87.38 169 GLU A N 1
ATOM 1395 C CA . GLU A 1 169 ? -21.043 -6.799 1.405 1.00 87.38 169 GLU A CA 1
ATOM 1396 C C . GLU A 1 169 ? -21.170 -7.874 2.491 1.00 87.38 169 GLU A C 1
ATOM 1398 O O . GLU A 1 169 ? -20.288 -8.724 2.644 1.00 87.38 169 GLU A O 1
ATOM 1403 N N . LEU A 1 170 ? -22.282 -7.886 3.234 1.00 90.12 170 LEU A N 1
ATOM 1404 C CA . LEU A 1 170 ? -22.528 -8.891 4.265 1.00 90.12 170 LEU A CA 1
ATOM 1405 C C . LEU A 1 170 ? -22.630 -10.298 3.662 1.00 90.12 170 LEU A C 1
ATOM 1407 O O . LEU A 1 170 ? -22.047 -11.248 4.194 1.00 90.12 170 LEU A O 1
ATOM 1411 N N . ASN A 1 171 ? -23.335 -10.442 2.539 1.00 90.56 171 ASN A N 1
ATOM 1412 C CA . ASN A 1 171 ? -23.438 -11.708 1.821 1.00 90.56 171 ASN A CA 1
ATOM 1413 C C . ASN A 1 171 ? -22.078 -12.159 1.269 1.00 90.56 171 ASN A C 1
ATOM 1415 O O . ASN A 1 171 ? -21.744 -13.342 1.382 1.00 90.56 171 ASN A O 1
ATOM 1419 N N . GLN A 1 172 ? -21.253 -11.228 0.781 1.00 88.06 172 GLN A N 1
ATOM 1420 C CA . GLN A 1 172 ? -19.877 -11.516 0.377 1.00 88.06 172 GLN A CA 1
ATOM 1421 C C . GLN A 1 172 ? -19.024 -11.997 1.562 1.00 88.06 172 GLN A C 1
ATOM 1423 O O . GLN A 1 172 ? -18.256 -12.949 1.426 1.00 88.06 172 GLN A O 1
ATOM 1428 N N . MET A 1 173 ? -19.163 -11.408 2.752 1.00 89.38 173 MET A N 1
ATOM 1429 C CA . MET A 1 173 ? -18.449 -11.900 3.938 1.00 89.38 173 MET A CA 1
ATOM 1430 C C . MET A 1 173 ? -18.916 -13.304 4.345 1.00 89.38 173 MET A C 1
ATOM 1432 O O . MET A 1 173 ? -18.087 -14.155 4.671 1.00 89.38 173 MET A O 1
ATOM 1436 N N . ARG A 1 174 ? -20.223 -13.590 4.262 1.00 91.25 174 ARG A N 1
ATOM 1437 C CA . ARG A 1 174 ? -20.784 -14.922 4.561 1.00 91.25 174 ARG A CA 1
ATOM 1438 C C . ARG A 1 174 ? -20.301 -16.008 3.611 1.00 91.25 174 ARG A C 1
ATOM 1440 O O . ARG A 1 174 ? -19.995 -17.105 4.070 1.00 91.25 174 ARG A O 1
ATOM 1447 N N . SER A 1 175 ? -20.193 -15.720 2.314 1.00 89.50 175 SER A N 1
ATOM 1448 C CA . SER A 1 175 ? -19.678 -16.695 1.344 1.00 89.50 175 SER A CA 1
ATOM 1449 C C . SER A 1 175 ? -18.195 -17.022 1.546 1.00 89.50 175 SER A C 1
ATOM 1451 O O . SER A 1 175 ? -17.714 -18.005 0.993 1.00 89.50 175 SER A O 1
ATOM 1453 N N . ASN A 1 176 ? -17.473 -16.213 2.331 1.00 87.12 176 ASN A N 1
ATOM 1454 C CA . ASN A 1 176 ? -16.033 -16.325 2.566 1.00 87.12 176 ASN A CA 1
ATOM 1455 C C . ASN A 1 176 ? -15.688 -16.647 4.038 1.00 87.12 176 ASN A C 1
ATOM 1457 O O . ASN A 1 176 ? -14.579 -16.368 4.500 1.00 87.12 176 ASN A O 1
ATOM 1461 N N . ILE A 1 177 ? -16.612 -17.251 4.800 1.00 92.06 177 ILE A N 1
ATOM 1462 C CA . ILE A 1 177 ? -16.303 -17.777 6.141 1.00 92.06 177 ILE A CA 1
ATOM 1463 C C . ILE A 1 177 ? -15.179 -18.818 6.032 1.00 92.06 177 ILE A C 1
ATOM 1465 O O . ILE A 1 177 ? -15.215 -19.723 5.203 1.00 92.06 177 ILE A O 1
ATOM 1469 N N . GLY A 1 178 ? -14.161 -18.689 6.883 1.00 87.94 178 GLY A N 1
ATOM 1470 C CA . GLY A 1 178 ? -12.949 -19.507 6.868 1.00 87.94 178 GLY A CA 1
ATOM 1471 C C . GLY A 1 178 ? -11.838 -18.984 5.951 1.00 87.94 178 GLY A C 1
ATOM 1472 O O . GLY A 1 178 ? -10.686 -19.387 6.137 1.00 87.94 178 GLY A O 1
ATOM 1473 N N . CYS A 1 179 ? -12.136 -18.069 5.022 1.00 86.50 179 CYS A N 1
ATOM 1474 C CA . CYS A 1 179 ? -11.152 -17.449 4.132 1.00 86.50 179 CYS A CA 1
ATOM 1475 C C . CYS A 1 179 ? -10.373 -16.320 4.825 1.00 86.50 179 CYS A C 1
ATOM 1477 O O . CYS A 1 179 ? -10.746 -15.834 5.900 1.00 86.50 179 CYS A O 1
ATOM 1479 N N . PHE A 1 180 ? -9.275 -15.902 4.186 1.00 86.75 180 PHE A N 1
ATOM 1480 C CA . PHE A 1 180 ? -8.509 -14.736 4.618 1.00 86.75 180 PHE A CA 1
ATOM 1481 C C . PHE A 1 180 ? -9.036 -13.478 3.949 1.00 86.75 180 PHE A C 1
ATOM 1483 O O . PHE A 1 180 ? -9.342 -13.461 2.756 1.00 86.75 180 PHE A O 1
ATOM 1490 N N . ILE A 1 181 ? -9.074 -12.413 4.731 1.00 87.69 181 ILE A N 1
ATOM 1491 C CA . ILE A 1 181 ? -9.370 -11.069 4.284 1.00 87.69 181 ILE A CA 1
ATOM 1492 C C . ILE A 1 181 ? -8.208 -10.152 4.628 1.00 87.69 181 ILE A C 1
ATOM 1494 O O . ILE A 1 181 ? -7.572 -10.300 5.669 1.00 87.69 181 ILE A O 1
ATOM 1498 N N . SER A 1 182 ? -7.927 -9.194 3.758 1.00 87.69 182 SER A N 1
ATOM 1499 C CA . SER A 1 182 ? -7.021 -8.094 4.050 1.00 87.69 182 SER A CA 1
ATOM 1500 C C . SER A 1 182 ? -7.823 -6.812 4.144 1.00 87.69 182 SER A C 1
ATOM 1502 O O . SER A 1 182 ? -8.587 -6.491 3.235 1.00 87.69 182 SER A O 1
ATOM 1504 N N . VAL A 1 183 ? -7.649 -6.087 5.246 1.00 87.44 183 VAL A N 1
ATOM 1505 C CA . VAL A 1 183 ? -8.194 -4.737 5.367 1.00 87.44 183 VAL A CA 1
ATOM 1506 C C . VAL A 1 183 ? -7.218 -3.781 4.696 1.00 87.44 183 VAL A C 1
ATOM 1508 O O . VAL A 1 183 ? -6.062 -3.671 5.110 1.00 87.44 183 VAL A O 1
ATOM 1511 N N . ASN A 1 184 ? -7.679 -3.104 3.646 1.00 86.19 184 ASN A N 1
ATOM 1512 C CA . ASN A 1 184 ? -6.807 -2.283 2.813 1.00 86.19 184 ASN A CA 1
ATOM 1513 C C . ASN A 1 184 ? -6.408 -0.975 3.511 1.00 86.19 184 ASN A C 1
ATOM 1515 O O . ASN A 1 184 ? -5.288 -0.496 3.355 1.00 86.19 184 ASN A O 1
ATOM 1519 N N . SER A 1 185 ? -7.315 -0.411 4.305 1.00 89.44 185 SER A N 1
ATOM 1520 C CA . SER A 1 185 ? -7.103 0.802 5.098 1.00 89.44 185 SER A CA 1
ATOM 1521 C C . SER A 1 185 ? -6.412 0.514 6.435 1.00 89.44 185 SER A C 1
ATOM 1523 O O . SER A 1 185 ? -6.313 -0.631 6.872 1.00 89.44 185 SER A O 1
ATOM 1525 N N . PHE A 1 186 ? -5.950 1.560 7.116 1.00 92.06 186 PHE A N 1
ATOM 1526 C CA . PHE A 1 186 ? -5.611 1.441 8.532 1.00 92.06 186 PHE A CA 1
ATOM 1527 C C . PHE A 1 186 ? -6.885 1.135 9.323 1.00 92.06 186 PHE A C 1
ATOM 1529 O O . PHE A 1 186 ? -7.923 1.769 9.121 1.00 92.06 186 PHE A O 1
ATOM 1536 N N . LEU A 1 187 ? -6.816 0.151 10.215 1.00 92.31 187 LEU A N 1
ATOM 1537 C CA . LEU A 1 187 ? -7.986 -0.314 10.950 1.00 92.31 187 LEU A CA 1
ATOM 1538 C C . LEU A 1 187 ? -7.942 0.227 12.378 1.00 92.31 187 LEU A C 1
ATOM 1540 O O . LEU A 1 187 ? -7.282 -0.344 13.245 1.00 92.31 187 LEU A O 1
ATOM 1544 N N . SER A 1 188 ? -8.659 1.326 12.607 1.00 92.19 188 SER A N 1
ATOM 1545 C CA . SER A 1 188 ? -8.950 1.826 13.953 1.00 92.19 188 SER A CA 1
ATOM 1546 C C . SER A 1 188 ? -10.048 0.978 14.596 1.00 92.19 188 SER A C 1
ATOM 1548 O O . SER A 1 188 ? -11.108 0.747 13.996 1.00 92.19 188 SER A O 1
ATOM 1550 N N . THR A 1 189 ? -9.776 0.511 15.811 1.00 94.25 189 THR A N 1
ATOM 1551 C CA . THR A 1 189 ? -10.656 -0.322 16.643 1.00 94.25 189 THR A CA 1
ATOM 1552 C C . THR A 1 189 ? -10.567 0.146 18.094 1.00 94.25 189 THR A C 1
ATOM 1554 O O . THR A 1 189 ? -9.685 0.928 18.433 1.00 94.25 189 THR A O 1
ATOM 1557 N N . THR A 1 190 ? -11.452 -0.323 18.965 1.00 94.06 190 THR A N 1
ATOM 1558 C CA . THR A 1 190 ? -11.456 0.022 20.393 1.00 94.06 190 THR A CA 1
ATOM 1559 C C . THR A 1 190 ? -11.491 -1.234 21.258 1.00 94.06 190 THR A C 1
ATOM 1561 O O . THR A 1 190 ? -12.039 -2.258 20.853 1.00 94.06 190 THR A O 1
ATOM 1564 N N . GLN A 1 191 ? -10.922 -1.183 22.462 1.00 93.50 191 GLN A N 1
ATOM 1565 C CA . GLN A 1 191 ? -11.138 -2.234 23.467 1.00 93.50 191 GLN A CA 1
ATOM 1566 C C . GLN A 1 191 ? -12.519 -2.145 24.139 1.00 93.50 191 GLN A C 1
ATOM 1568 O O . GLN A 1 191 ? -12.931 -3.084 24.822 1.00 93.50 191 GLN A O 1
ATOM 1573 N N . ASP A 1 192 ? -13.242 -1.038 23.963 1.00 93.44 192 ASP A N 1
ATOM 1574 C CA . ASP A 1 192 ? -14.575 -0.839 24.521 1.00 93.44 192 ASP A CA 1
ATOM 1575 C C . ASP A 1 192 ? -15.660 -1.311 23.540 1.00 93.44 192 ASP A C 1
ATOM 1577 O O . ASP A 1 192 ? -15.970 -0.662 22.538 1.00 93.44 192 ASP A O 1
ATOM 1581 N N . ARG A 1 193 ? -16.266 -2.466 23.841 1.00 93.25 193 ARG A N 1
ATOM 1582 C CA . ARG A 1 193 ? -17.334 -3.046 23.015 1.00 93.25 193 ARG A CA 1
ATOM 1583 C C . ARG A 1 193 ? -18.547 -2.124 22.903 1.00 93.25 193 ARG A C 1
ATOM 1585 O O . ARG A 1 193 ? -19.136 -2.037 21.829 1.00 93.25 193 ARG A O 1
ATOM 1592 N N . ASN A 1 194 ? -18.934 -1.453 23.987 1.00 90.69 194 ASN A N 1
ATOM 1593 C CA . ASN A 1 194 ? -20.134 -0.619 23.998 1.00 90.69 194 ASN A CA 1
ATOM 1594 C C . ASN A 1 194 ? -19.930 0.605 23.108 1.00 90.69 194 ASN A C 1
ATOM 1596 O O . ASN A 1 194 ? -20.802 0.936 22.308 1.00 90.69 194 ASN A O 1
ATOM 1600 N N . LEU A 1 195 ? -18.743 1.211 23.181 1.00 89.81 195 LEU A N 1
ATOM 1601 C CA . LEU A 1 195 ? -18.368 2.309 22.298 1.00 89.81 195 LEU A CA 1
ATOM 1602 C C . LEU A 1 195 ? -18.402 1.888 20.820 1.00 89.81 195 LEU A C 1
ATOM 1604 O O . LEU A 1 195 ? -18.953 2.602 19.985 1.00 89.81 195 LEU A O 1
ATOM 1608 N N . ALA A 1 196 ? -17.887 0.698 20.495 1.00 89.69 196 ALA A N 1
ATOM 1609 C CA . ALA A 1 196 ? -17.972 0.165 19.138 1.00 89.69 196 ALA A CA 1
ATOM 1610 C C . ALA A 1 196 ? -19.429 -0.007 18.670 1.00 89.69 196 ALA A C 1
ATOM 1612 O O . ALA A 1 196 ? -19.762 0.407 17.564 1.00 89.69 196 ALA A O 1
ATOM 1613 N N . VAL A 1 197 ? -20.323 -0.548 19.502 1.00 89.62 197 VAL A N 1
ATOM 1614 C CA . VAL A 1 197 ? -21.753 -0.683 19.155 1.00 89.62 197 VAL A CA 1
ATOM 1615 C C . VAL A 1 197 ? -22.412 0.685 18.917 1.00 89.62 197 VAL A C 1
ATOM 1617 O O . VAL A 1 197 ? -23.212 0.832 17.989 1.00 89.62 197 VAL A O 1
ATOM 1620 N N . VAL A 1 198 ? -22.035 1.714 19.683 1.00 86.62 198 VAL A N 1
ATOM 1621 C CA . VAL A 1 198 ? -22.487 3.096 19.445 1.00 86.62 198 VAL A CA 1
ATOM 1622 C C . VAL A 1 198 ? -22.030 3.593 18.067 1.00 86.62 198 VAL A C 1
ATOM 1624 O O . VAL A 1 198 ? -22.826 4.180 17.337 1.00 86.62 198 VAL A O 1
ATOM 1627 N N . PHE A 1 199 ? -20.797 3.296 17.647 1.00 83.25 199 PHE A N 1
ATOM 1628 C CA . PHE A 1 199 ? -20.280 3.669 16.318 1.00 83.25 199 PHE A CA 1
ATOM 1629 C C . PHE A 1 199 ? -20.959 2.935 15.147 1.00 83.25 199 PHE A C 1
ATOM 1631 O O . PHE A 1 199 ? -21.029 3.470 14.031 1.00 83.25 199 PHE A O 1
ATOM 1638 N N . ALA A 1 200 ? -21.514 1.747 15.406 1.00 83.62 200 ALA A N 1
ATOM 1639 C CA . ALA A 1 200 ? -22.346 0.997 14.464 1.00 83.62 200 ALA A CA 1
ATOM 1640 C C . ALA A 1 200 ? -23.777 1.543 14.337 1.00 83.62 200 ALA A C 1
ATOM 1642 O O . ALA A 1 200 ? -24.567 0.985 13.589 1.00 83.62 200 ALA A O 1
ATOM 1643 N N . SER A 1 201 ? -24.155 2.594 15.068 1.00 75.81 201 SER A N 1
ATOM 1644 C CA . SER A 1 201 ? -25.514 3.136 15.014 1.00 75.81 201 SER A CA 1
ATOM 1645 C C . SER A 1 201 ? -25.603 4.315 14.035 1.00 75.81 201 SER A C 1
ATOM 1647 O O . SER A 1 201 ? -24.832 5.270 14.124 1.00 75.81 201 SER A O 1
ATOM 1649 N N . SER A 1 202 ? -26.552 4.263 13.098 1.00 66.94 202 SER A N 1
ATOM 1650 C CA . SER A 1 202 ? -26.992 5.397 12.271 1.00 66.94 202 SER A CA 1
ATOM 1651 C C . SER A 1 202 ? -28.525 5.394 12.152 1.00 66.94 202 SER A C 1
ATOM 1653 O O . SER A 1 202 ? -29.180 4.455 12.606 1.00 66.94 202 SER A O 1
ATOM 1655 N N . LEU A 1 203 ? -29.086 6.466 11.585 1.00 56.59 203 LEU A N 1
ATOM 1656 C CA . LEU A 1 203 ? -30.524 6.635 11.328 1.00 56.59 203 LEU A CA 1
ATOM 1657 C C . LEU A 1 203 ? -30.958 6.111 9.944 1.00 56.59 203 LEU A C 1
ATOM 1659 O O . LEU A 1 203 ? -32.077 6.393 9.530 1.00 56.59 203 LEU A O 1
ATOM 1663 N N . ASP A 1 204 ? -30.073 5.441 9.203 1.00 64.62 204 ASP A N 1
ATOM 1664 C CA . ASP A 1 204 ? -30.314 5.087 7.801 1.00 64.62 204 ASP A CA 1
ATOM 1665 C C . ASP A 1 204 ? -30.746 3.618 7.662 1.00 64.62 204 ASP A C 1
ATOM 1667 O O . ASP A 1 204 ? -29.972 2.711 7.973 1.00 64.62 204 ASP A O 1
ATOM 1671 N N . ASP A 1 205 ? -31.977 3.394 7.192 1.00 67.19 205 ASP A N 1
ATOM 1672 C CA . ASP A 1 205 ? -32.622 2.072 7.104 1.00 67.19 205 ASP A CA 1
ATOM 1673 C C . ASP A 1 205 ? -32.045 1.177 5.989 1.00 67.19 205 ASP A C 1
ATOM 1675 O O . ASP A 1 205 ? -32.366 -0.008 5.912 1.00 67.19 205 ASP A O 1
ATOM 1679 N N . ILE A 1 206 ? -31.204 1.726 5.105 1.00 77.50 206 ILE A N 1
ATOM 1680 C CA . ILE A 1 206 ? -30.596 0.982 3.985 1.00 77.50 206 ILE A CA 1
ATOM 1681 C C . ILE A 1 206 ? -29.505 0.018 4.475 1.00 77.50 206 ILE A C 1
ATOM 1683 O O . ILE A 1 206 ? -29.205 -0.978 3.813 1.00 77.50 206 ILE A O 1
ATOM 1687 N N . TYR A 1 207 ? -28.899 0.310 5.624 1.00 83.19 207 TYR A N 1
ATOM 1688 C CA . TYR A 1 207 ? -27.730 -0.407 6.107 1.00 83.19 207 TYR A CA 1
ATOM 1689 C C . TYR A 1 207 ? -28.028 -1.242 7.349 1.00 83.19 207 TYR A C 1
ATOM 1691 O O . TYR A 1 207 ? -28.771 -0.849 8.245 1.00 83.19 207 TYR A O 1
ATOM 1699 N N . GLU A 1 208 ? -27.333 -2.367 7.452 1.00 87.88 208 GLU A N 1
ATOM 1700 C CA . GLU A 1 208 ? -27.360 -3.226 8.628 1.00 87.88 208 GLU A CA 1
ATOM 1701 C C . GLU A 1 208 ? -26.268 -2.808 9.623 1.00 87.88 208 GLU A C 1
ATOM 1703 O O . GLU A 1 208 ? -25.166 -2.395 9.240 1.00 87.88 208 GLU A O 1
ATOM 1708 N N . LYS A 1 209 ? -26.553 -2.936 10.926 1.00 90.75 209 LYS A N 1
ATOM 1709 C CA . LYS A 1 209 ? -25.561 -2.666 11.976 1.00 90.75 209 LYS A CA 1
ATOM 1710 C C . LYS A 1 209 ? -24.576 -3.821 12.056 1.00 90.75 209 LYS A C 1
ATOM 1712 O O . LYS A 1 209 ? -24.984 -4.976 12.199 1.00 90.75 209 LYS A O 1
ATOM 1717 N N . LEU A 1 210 ? -23.285 -3.510 12.044 1.00 92.06 210 LEU A N 1
ATOM 1718 C CA . LEU A 1 210 ? -22.216 -4.496 12.089 1.00 92.06 210 LEU A CA 1
ATOM 1719 C C . LEU A 1 210 ? -21.219 -4.208 13.210 1.00 92.06 210 LEU A C 1
ATOM 1721 O O . LEU A 1 210 ? -20.735 -3.088 13.367 1.00 92.06 210 LEU A O 1
ATOM 1725 N N . LEU A 1 211 ? -20.844 -5.260 13.930 1.00 94.88 211 LEU A N 1
ATOM 1726 C CA . LEU A 1 211 ? -19.754 -5.284 14.891 1.00 94.88 211 LEU A CA 1
ATOM 1727 C C . LEU A 1 211 ? -18.717 -6.330 14.471 1.00 94.88 211 LEU A C 1
ATOM 1729 O O . LEU A 1 211 ? -18.999 -7.527 14.427 1.00 94.88 211 LEU A O 1
ATOM 1733 N N . PHE A 1 212 ? -17.489 -5.891 14.220 1.00 95.88 212 PHE A N 1
ATOM 1734 C CA . PHE A 1 212 ? -16.347 -6.793 14.169 1.00 95.88 212 PHE A CA 1
ATOM 1735 C C . PHE A 1 212 ? -15.847 -7.075 15.580 1.00 95.88 212 PHE A C 1
ATOM 1737 O O . PHE A 1 212 ? -15.555 -6.144 16.330 1.00 95.88 212 PHE A O 1
ATOM 1744 N N . GLU A 1 213 ? -15.702 -8.354 15.908 1.00 97.50 213 GLU A N 1
ATOM 1745 C CA . GLU A 1 213 ? -15.021 -8.841 17.105 1.00 97.50 213 GLU A CA 1
ATOM 1746 C C . GLU A 1 213 ? -13.687 -9.446 16.681 1.00 97.50 213 GLU A C 1
ATOM 1748 O O . GLU A 1 213 ? -13.654 -10.447 15.967 1.00 97.50 213 GLU A O 1
ATOM 1753 N N . ILE A 1 214 ? -12.581 -8.825 17.083 1.00 97.38 214 ILE A N 1
ATOM 1754 C CA . ILE A 1 214 ? -11.252 -9.154 16.575 1.00 97.38 214 ILE A CA 1
ATOM 1755 C C . ILE A 1 214 ? -10.399 -9.727 17.701 1.00 97.38 214 ILE A C 1
ATOM 1757 O O . ILE A 1 214 ? -10.102 -9.046 18.682 1.00 97.38 214 ILE A O 1
ATOM 1761 N N . GLU A 1 215 ? -9.966 -10.972 17.516 1.00 95.88 215 GLU A N 1
ATOM 1762 C CA . GLU A 1 215 ? -8.956 -11.629 18.341 1.00 95.88 215 GLU A CA 1
ATOM 1763 C C . GLU A 1 215 ? -7.570 -11.374 17.728 1.00 95.88 215 GLU A C 1
ATOM 1765 O O . GLU A 1 215 ? -7.269 -11.844 16.622 1.00 95.88 215 GLU A O 1
ATOM 1770 N N . ALA A 1 216 ? -6.712 -10.637 18.434 1.00 93.75 216 ALA A N 1
ATOM 1771 C CA . ALA A 1 216 ? -5.392 -10.251 17.950 1.00 93.75 216 ALA A CA 1
ATOM 1772 C C . ALA A 1 216 ? -4.274 -10.725 18.889 1.00 93.75 216 ALA A C 1
ATOM 1774 O O . ALA A 1 216 ? -4.118 -10.230 20.005 1.00 93.75 216 ALA A O 1
ATOM 1775 N N . ASP A 1 217 ? -3.462 -11.675 18.421 1.00 90.38 217 ASP A N 1
ATOM 1776 C CA . ASP A 1 217 ? -2.330 -12.212 19.183 1.00 90.38 217 ASP A CA 1
ATOM 1777 C C . ASP A 1 217 ? -1.066 -11.349 18.995 1.00 90.38 217 ASP A C 1
ATOM 1779 O O . ASP A 1 217 ? -0.516 -11.187 17.898 1.00 90.38 217 ASP A O 1
ATOM 1783 N N . MET A 1 218 ? -0.578 -10.797 20.104 1.00 86.62 218 MET A N 1
ATOM 1784 C CA . MET A 1 218 ? 0.611 -9.953 20.191 1.00 86.62 218 MET A CA 1
ATOM 1785 C C . MET A 1 218 ? 1.907 -10.719 19.903 1.00 86.62 218 MET A C 1
ATOM 1787 O O . MET A 1 218 ? 2.916 -10.101 19.544 1.00 86.62 218 MET A O 1
ATOM 1791 N N . CYS A 1 219 ? 1.902 -12.047 20.030 1.00 84.38 219 CYS A N 1
ATOM 1792 C CA . CYS A 1 219 ? 3.044 -12.911 19.746 1.00 84.38 219 CYS A CA 1
ATOM 1793 C C . CYS A 1 219 ? 3.235 -13.197 18.249 1.00 84.38 219 CYS A C 1
ATOM 1795 O O . CYS A 1 219 ? 4.304 -13.680 17.874 1.00 84.38 219 CYS A O 1
ATOM 1797 N N . LEU A 1 220 ? 2.282 -12.836 17.379 1.00 85.88 220 LEU A N 1
ATOM 1798 C CA . LEU A 1 220 ? 2.449 -12.915 15.923 1.00 85.88 220 LEU A CA 1
ATOM 1799 C C . LEU A 1 220 ? 3.456 -11.860 15.441 1.00 85.88 220 LEU A C 1
ATOM 1801 O O . LEU A 1 220 ? 3.106 -10.709 15.166 1.00 85.88 220 LEU A O 1
ATOM 1805 N N . LEU A 1 221 ? 4.734 -12.242 15.366 1.00 81.25 221 LEU A N 1
ATOM 1806 C CA . LEU A 1 221 ? 5.842 -11.349 14.993 1.00 81.25 221 LEU A CA 1
ATOM 1807 C C . LEU A 1 221 ? 5.864 -10.993 13.505 1.00 81.25 221 LEU A C 1
ATOM 1809 O O . LEU A 1 221 ? 6.410 -9.955 13.139 1.00 81.25 221 LEU A O 1
ATOM 1813 N N . ARG A 1 222 ? 5.302 -11.864 12.663 1.00 82.94 222 ARG A N 1
ATOM 1814 C CA . ARG A 1 222 ? 5.264 -11.706 11.204 1.00 82.94 222 ARG A CA 1
ATOM 1815 C C . ARG A 1 222 ? 3.978 -11.057 10.692 1.00 82.94 222 ARG A C 1
ATOM 1817 O O . ARG A 1 222 ? 3.919 -10.668 9.531 1.00 82.94 222 ARG A O 1
ATOM 1824 N N . ALA A 1 223 ? 2.962 -10.913 11.544 1.00 87.25 223 ALA A N 1
ATOM 1825 C CA . ALA A 1 223 ? 1.781 -10.129 11.209 1.00 87.25 223 ALA A CA 1
ATOM 1826 C C . ALA A 1 223 ? 2.161 -8.649 11.075 1.00 87.25 223 ALA A C 1
ATOM 1828 O O . ALA A 1 223 ? 3.069 -8.163 11.764 1.00 87.25 223 ALA A O 1
ATOM 1829 N N . LYS A 1 224 ? 1.429 -7.915 10.229 1.00 90.62 224 LYS A N 1
ATOM 1830 C CA . LYS A 1 224 ? 1.533 -6.453 10.192 1.00 90.62 224 LYS A CA 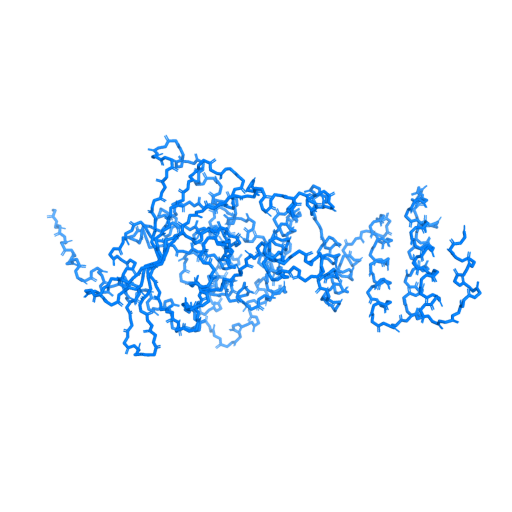1
ATOM 1831 C C . LYS A 1 224 ? 1.311 -5.899 11.615 1.00 90.62 224 LYS A C 1
ATOM 1833 O O . LYS A 1 224 ? 0.506 -6.452 12.374 1.00 90.62 224 LYS A O 1
ATOM 1838 N N . PRO A 1 225 ? 2.074 -4.874 12.031 1.00 93.19 225 PRO A N 1
ATOM 1839 C CA . PRO A 1 225 ? 2.046 -4.413 13.408 1.00 93.19 225 PRO A CA 1
ATOM 1840 C C . PRO A 1 225 ? 0.692 -3.795 13.746 1.00 93.19 225 PRO A C 1
ATOM 1842 O O . PRO A 1 225 ? 0.032 -3.175 12.915 1.00 93.19 225 PRO A O 1
ATOM 1845 N N . PHE A 1 226 ? 0.305 -3.961 14.999 1.00 94.44 226 PHE A N 1
ATOM 1846 C CA . PHE A 1 226 ? -0.833 -3.303 15.613 1.00 94.44 226 PHE A CA 1
ATOM 1847 C C . PHE A 1 226 ? -0.466 -3.024 17.066 1.00 94.44 226 PHE A C 1
ATOM 1849 O O . PHE A 1 226 ? 0.380 -3.731 17.628 1.00 94.44 226 PHE A O 1
ATOM 1856 N N . ALA A 1 227 ? -1.056 -1.995 17.657 1.00 93.62 227 ALA A N 1
ATOM 1857 C CA . ALA A 1 227 ? -0.772 -1.632 19.036 1.00 93.62 227 ALA A CA 1
ATOM 1858 C C . ALA A 1 227 ? -1.932 -0.868 19.669 1.00 93.62 227 ALA A C 1
ATOM 1860 O O . ALA A 1 227 ? -2.752 -0.272 18.970 1.00 93.62 227 ALA A O 1
ATOM 1861 N N . ASP A 1 228 ? -1.948 -0.868 20.999 1.00 92.50 228 ASP A N 1
ATOM 1862 C CA . ASP A 1 228 ? -2.702 0.104 21.779 1.00 92.50 228 ASP A CA 1
ATOM 1863 C C . ASP A 1 228 ? -2.037 1.475 21.627 1.00 92.50 228 ASP A C 1
ATOM 1865 O O . ASP A 1 228 ? -0.879 1.672 22.007 1.00 92.50 228 ASP A O 1
ATOM 1869 N N . VAL A 1 229 ? -2.775 2.400 21.021 1.00 92.44 229 VAL A N 1
ATOM 1870 C CA . VAL A 1 229 ? -2.340 3.769 20.743 1.00 92.44 229 VAL A CA 1
ATOM 1871 C C . VAL A 1 229 ? -3.111 4.782 21.584 1.00 92.44 229 VAL A C 1
ATOM 1873 O O . VAL A 1 229 ? -3.038 5.975 21.314 1.00 92.44 229 VAL A O 1
ATOM 1876 N N . THR A 1 230 ? -3.802 4.340 22.638 1.00 91.00 230 THR A N 1
ATOM 1877 C CA . THR A 1 230 ? -4.639 5.183 23.506 1.00 91.00 230 THR A CA 1
ATOM 1878 C C . THR A 1 230 ? -3.897 6.419 24.011 1.00 91.00 230 THR A C 1
ATOM 1880 O O . THR A 1 230 ? -4.415 7.525 23.953 1.00 91.00 230 THR A O 1
ATOM 1883 N N . HIS A 1 231 ? -2.647 6.249 24.449 1.00 89.44 231 HIS A N 1
ATOM 1884 C CA . HIS A 1 231 ? -1.815 7.337 24.973 1.00 89.44 231 HIS A CA 1
ATOM 1885 C C . HIS A 1 231 ? -1.226 8.265 23.893 1.00 89.44 231 HIS A C 1
ATOM 1887 O O . HIS A 1 231 ? -0.676 9.314 24.222 1.00 89.44 231 HIS A O 1
ATOM 1893 N N . LEU A 1 232 ? -1.291 7.863 22.620 1.00 88.06 232 LEU A N 1
ATOM 1894 C CA . LEU A 1 232 ? -0.835 8.644 21.464 1.00 88.06 232 LEU A CA 1
ATOM 1895 C C . LEU A 1 232 ? -2.003 9.323 20.746 1.00 88.06 232 LEU A C 1
ATOM 1897 O O . LEU A 1 232 ? -1.809 10.334 20.072 1.00 88.06 232 LEU A O 1
ATOM 1901 N N . SER A 1 233 ? -3.201 8.753 20.871 1.00 83.19 233 SER A N 1
ATOM 1902 C CA . SER A 1 233 ? -4.415 9.285 20.277 1.00 83.19 233 SER A CA 1
ATOM 1903 C C . SER A 1 233 ? -4.801 10.600 20.945 1.00 83.19 233 SER A C 1
ATOM 1905 O O . SER A 1 233 ? -4.653 10.779 22.153 1.00 83.19 233 SER A O 1
ATOM 1907 N N . ILE A 1 234 ? -5.346 11.531 20.159 1.00 78.31 234 ILE A N 1
ATOM 1908 C CA . ILE A 1 234 ? -6.001 12.728 20.712 1.00 78.31 234 ILE A CA 1
ATOM 1909 C C . ILE A 1 234 ? -7.232 12.347 21.551 1.00 78.31 234 ILE A C 1
ATOM 1911 O O . ILE A 1 234 ? -7.664 13.122 22.403 1.00 78.31 234 ILE A O 1
ATOM 1915 N N . PHE A 1 235 ? -7.774 11.151 21.326 1.00 79.69 235 PHE A N 1
ATOM 1916 C CA . PHE A 1 235 ? -8.990 10.653 21.946 1.00 79.69 235 PHE A CA 1
ATOM 1917 C C . PHE A 1 235 ? -8.659 9.475 22.867 1.00 79.69 235 PHE A C 1
ATOM 1919 O O . PHE A 1 235 ? -9.037 8.333 22.618 1.00 79.69 235 PHE A O 1
ATOM 1926 N N . ASP A 1 236 ? -7.938 9.755 23.952 1.00 81.44 236 ASP A N 1
ATOM 1927 C CA . ASP A 1 236 ? -7.528 8.760 24.956 1.00 81.44 236 ASP A CA 1
ATOM 1928 C C . ASP A 1 236 ? -8.707 7.981 25.583 1.00 81.44 236 ASP A C 1
ATOM 1930 O O . ASP A 1 236 ? -8.572 6.833 26.001 1.00 81.44 236 ASP A O 1
ATOM 1934 N N . GLN A 1 237 ? -9.901 8.569 25.589 1.00 83.69 237 GLN A N 1
ATOM 1935 C CA . GLN A 1 237 ? -11.140 7.933 26.038 1.00 83.69 237 GLN A CA 1
ATOM 1936 C C . GLN A 1 237 ? -11.549 6.736 25.155 1.00 83.69 237 GLN A C 1
ATOM 1938 O O . GLN A 1 237 ? -12.220 5.825 25.637 1.00 83.69 237 GLN A O 1
ATOM 1943 N N . GLU A 1 238 ? -11.167 6.726 23.870 1.00 85.19 238 GLU A N 1
ATOM 1944 C CA . GLU A 1 238 ? -11.625 5.729 22.889 1.00 85.19 238 GLU A CA 1
ATOM 1945 C C . GLU A 1 238 ? -10.919 4.374 23.029 1.00 85.19 238 GLU A C 1
ATOM 1947 O O . GLU A 1 238 ? -11.355 3.405 22.410 1.00 85.19 238 GLU A O 1
ATOM 1952 N N . LYS A 1 239 ? -9.854 4.274 23.839 1.00 90.44 239 LYS A N 1
ATOM 1953 C CA . LYS A 1 239 ? -9.050 3.048 24.012 1.00 90.44 239 LYS A CA 1
ATOM 1954 C C . LYS A 1 239 ? -8.652 2.409 22.676 1.00 90.44 239 LYS A C 1
ATOM 1956 O O . LYS A 1 239 ? -8.939 1.235 22.415 1.00 90.44 239 LYS A O 1
ATOM 1961 N N . GLU A 1 240 ? -8.093 3.229 21.790 1.00 92.12 240 GLU A N 1
ATOM 1962 C CA . GLU A 1 240 ? -7.870 2.868 20.394 1.00 92.12 240 GLU A CA 1
ATOM 1963 C C . GLU A 1 240 ? -6.770 1.803 20.244 1.00 92.12 240 GLU A C 1
ATOM 1965 O O . GLU A 1 240 ? -5.628 1.985 20.673 1.00 92.12 240 GLU A O 1
ATOM 1970 N N . ILE A 1 241 ? -7.107 0.705 19.563 1.00 94.31 241 ILE A N 1
ATOM 1971 C CA . ILE A 1 241 ? -6.153 -0.259 19.013 1.00 94.31 241 ILE A CA 1
ATOM 1972 C C . ILE A 1 241 ? -6.087 -0.027 17.503 1.00 94.31 241 ILE A C 1
ATOM 1974 O O . ILE A 1 241 ? -7.083 -0.206 16.792 1.00 94.31 241 ILE A O 1
ATOM 1978 N N . LEU A 1 242 ? -4.909 0.348 17.010 1.00 95.12 242 LEU A N 1
ATOM 1979 C CA . LEU A 1 242 ? -4.681 0.649 15.600 1.00 95.12 242 LEU A CA 1
ATOM 1980 C C . LEU A 1 242 ? -3.909 -0.489 14.934 1.00 95.12 242 LEU A C 1
ATOM 1982 O O . LEU A 1 242 ? -2.804 -0.828 15.365 1.00 95.12 242 LEU A O 1
ATOM 1986 N N . PHE A 1 243 ? -4.465 -1.051 13.859 1.00 95.06 243 PHE A N 1
ATOM 1987 C CA . PHE A 1 243 ? -3.752 -1.990 12.994 1.00 95.06 243 PHE A CA 1
ATOM 1988 C C . PHE A 1 243 ? -3.218 -1.277 11.757 1.00 95.06 243 PHE A C 1
ATOM 1990 O O . PHE A 1 243 ? -3.905 -0.466 11.127 1.00 95.06 243 PHE A O 1
ATOM 1997 N N . MET A 1 244 ? -1.995 -1.641 11.383 1.00 94.94 244 MET A N 1
ATOM 1998 C CA . MET A 1 244 ? -1.392 -1.240 10.121 1.00 94.94 244 MET A CA 1
ATOM 1999 C C . MET A 1 244 ? -2.268 -1.662 8.935 1.00 94.94 244 MET A C 1
ATOM 2001 O O . MET A 1 244 ? -2.848 -2.752 8.935 1.00 94.94 244 MET A O 1
ATOM 2005 N N . CYS A 1 245 ? -2.316 -0.820 7.903 1.00 92.12 245 CYS A N 1
ATOM 2006 C CA . CYS A 1 245 ? -2.952 -1.176 6.641 1.00 92.12 245 CYS A CA 1
ATOM 2007 C C . CYS A 1 245 ? -2.361 -2.463 6.042 1.00 92.12 245 CYS A C 1
ATOM 2009 O O . CYS A 1 245 ? -1.180 -2.786 6.217 1.00 92.12 245 CYS A O 1
ATOM 2011 N N . GLY A 1 246 ? -3.209 -3.239 5.369 1.00 89.38 246 GLY A N 1
ATOM 2012 C CA . GLY A 1 246 ? -2.843 -4.564 4.884 1.00 89.38 246 GLY A CA 1
ATOM 2013 C C . GLY A 1 246 ? -2.789 -5.632 5.983 1.00 89.38 246 GLY A C 1
ATOM 2014 O O . GLY A 1 246 ? -2.288 -6.725 5.728 1.00 89.38 246 GLY A O 1
ATOM 2015 N N . ALA A 1 247 ? -3.289 -5.376 7.196 1.00 92.38 247 ALA A N 1
ATOM 2016 C CA . ALA A 1 247 ? -3.478 -6.439 8.182 1.00 92.38 247 ALA A CA 1
ATOM 2017 C C . ALA A 1 247 ? -4.402 -7.537 7.622 1.00 92.38 247 ALA A C 1
ATOM 2019 O O . ALA A 1 247 ? -5.376 -7.254 6.916 1.00 92.38 247 ALA A O 1
ATOM 2020 N N . ILE A 1 248 ? -4.058 -8.794 7.912 1.00 91.75 248 ILE A N 1
ATOM 2021 C CA . ILE A 1 248 ? -4.743 -9.978 7.387 1.00 91.75 248 ILE A CA 1
ATOM 2022 C C . ILE A 1 248 ? -5.498 -10.653 8.526 1.00 91.75 248 ILE A C 1
ATOM 2024 O O . ILE A 1 248 ? -4.935 -10.920 9.588 1.00 91.75 248 ILE A O 1
ATOM 2028 N N . PHE A 1 249 ? -6.763 -10.972 8.285 1.00 92.56 249 PHE A N 1
ATOM 2029 C CA . PHE A 1 249 ? -7.642 -11.625 9.242 1.00 92.56 249 PHE A CA 1
ATOM 2030 C C . PHE A 1 249 ? -8.291 -12.852 8.612 1.00 92.56 249 PHE A C 1
ATOM 2032 O O . PHE A 1 249 ? -8.518 -12.893 7.409 1.00 92.56 249 PHE A O 1
ATOM 2039 N N . GLN A 1 250 ? -8.619 -13.851 9.422 1.00 92.56 250 GLN A N 1
ATOM 2040 C CA . GLN A 1 250 ? -9.491 -14.948 9.015 1.00 92.56 250 GLN A CA 1
ATOM 2041 C C . GLN A 1 250 ? -10.901 -14.689 9.539 1.00 92.56 250 GLN A C 1
ATOM 2043 O O . GLN A 1 250 ? -11.064 -14.430 10.735 1.00 92.56 250 GLN A O 1
ATOM 2048 N N . ILE A 1 251 ? -11.910 -14.820 8.675 1.00 93.00 251 ILE A N 1
ATOM 2049 C CA . ILE A 1 251 ? -13.314 -14.80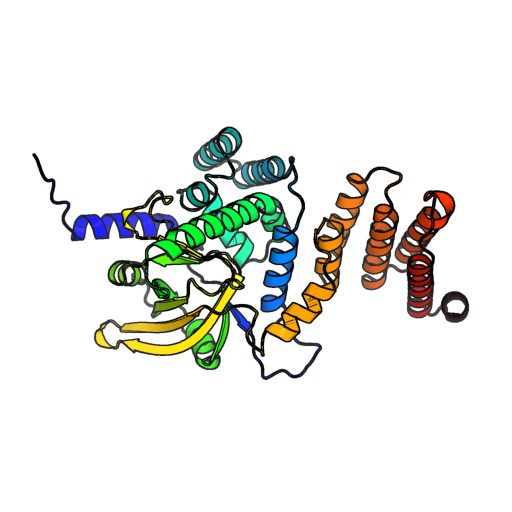1 9.102 1.00 93.00 251 ILE A CA 1
ATOM 2050 C C . ILE A 1 251 ? -13.607 -16.126 9.803 1.00 93.00 251 ILE A C 1
ATOM 2052 O O . ILE A 1 251 ? -13.597 -17.182 9.174 1.00 93.00 251 ILE A O 1
ATOM 2056 N N . LYS A 1 252 ? -13.838 -16.092 11.115 1.00 95.50 252 LYS A N 1
ATOM 2057 C CA . LYS A 1 252 ? -14.127 -17.292 11.909 1.00 95.50 252 LYS A CA 1
ATOM 2058 C C . LYS A 1 252 ? -15.594 -17.666 11.872 1.00 95.50 252 LYS A C 1
ATOM 2060 O O . LYS A 1 252 ? -15.915 -18.837 11.703 1.00 95.50 252 LYS A O 1
ATOM 2065 N N . ASN A 1 253 ? -16.457 -16.680 12.065 1.00 96.31 253 ASN A N 1
ATOM 2066 C CA . ASN A 1 253 ? -17.887 -16.891 12.178 1.00 96.31 253 ASN A CA 1
ATOM 2067 C C . ASN A 1 253 ? -18.637 -15.579 11.937 1.00 96.31 253 ASN A C 1
ATOM 2069 O O . ASN A 1 253 ? -18.082 -14.500 12.155 1.00 96.31 253 ASN A O 1
ATOM 2073 N N . ILE A 1 254 ? -19.898 -15.685 11.523 1.00 96.44 254 ILE A N 1
ATOM 2074 C CA . ILE A 1 254 ? -20.811 -14.553 11.354 1.00 96.44 254 ILE A CA 1
ATOM 2075 C C . ILE A 1 254 ? -22.150 -14.922 11.991 1.00 96.44 254 ILE A C 1
ATOM 2077 O O . ILE A 1 254 ? -22.755 -15.927 11.622 1.00 96.44 254 ILE A O 1
ATOM 2081 N N . THR A 1 255 ? -22.625 -14.109 12.931 1.00 96.00 255 THR A N 1
ATOM 2082 C CA . THR A 1 255 ? -23.873 -14.345 13.679 1.00 96.00 255 THR A CA 1
ATOM 2083 C C . THR A 1 255 ? -24.712 -13.077 13.769 1.00 96.00 255 THR A C 1
ATOM 2085 O O . THR A 1 255 ? -24.154 -11.984 13.750 1.00 96.00 255 THR A O 1
ATOM 2088 N N . LYS A 1 256 ? -26.035 -13.199 13.917 1.00 94.44 256 LYS A N 1
ATOM 2089 C CA . LYS A 1 256 ? -26.921 -12.062 14.211 1.00 94.44 256 LYS A CA 1
ATOM 2090 C C . LYS A 1 256 ? -27.323 -12.075 15.681 1.00 94.44 256 LYS A C 1
ATOM 2092 O O . LYS A 1 256 ? -27.780 -13.102 16.179 1.00 94.44 256 LYS A O 1
ATOM 2097 N N . ASN A 1 257 ? -27.189 -10.942 16.358 1.00 92.12 257 ASN A N 1
ATOM 2098 C CA . ASN A 1 257 ? -27.868 -10.689 17.620 1.00 92.12 257 ASN A CA 1
ATOM 2099 C C . ASN A 1 257 ? -29.235 -10.061 17.324 1.00 92.12 257 ASN A C 1
ATOM 2101 O O . ASN A 1 257 ? -29.322 -8.870 17.022 1.00 92.12 257 ASN A O 1
ATOM 2105 N N . GLU A 1 258 ? -30.295 -10.863 17.414 1.00 88.88 258 GLU A N 1
ATOM 2106 C CA . GLU A 1 258 ? -31.665 -10.419 17.124 1.00 88.88 258 GLU A CA 1
ATOM 2107 C C . GLU A 1 258 ? -32.156 -9.325 18.084 1.00 88.88 258 GLU A C 1
ATOM 2109 O O . GLU A 1 258 ? -32.929 -8.463 17.681 1.00 88.88 258 GLU A O 1
ATOM 2114 N N . ALA A 1 259 ? -31.684 -9.306 19.338 1.00 83.69 259 ALA A N 1
ATOM 2115 C CA . ALA A 1 259 ? -32.133 -8.324 20.329 1.00 83.69 259 ALA A CA 1
ATOM 2116 C C . ALA A 1 259 ? -31.664 -6.894 20.008 1.00 83.69 259 ALA A C 1
ATOM 2118 O O . ALA A 1 259 ? -32.363 -5.929 20.302 1.00 83.69 259 ALA A O 1
ATOM 2119 N N . GLU A 1 260 ? -30.484 -6.761 19.398 1.00 81.44 260 GLU A N 1
ATOM 2120 C CA . GLU A 1 260 ? -29.863 -5.472 19.055 1.00 81.44 260 GLU A CA 1
ATOM 2121 C C . GLU A 1 260 ? -29.952 -5.162 17.548 1.00 81.44 260 GLU A C 1
ATOM 2123 O O . GLU A 1 260 ? -29.496 -4.105 17.109 1.00 81.44 260 GLU A O 1
ATOM 2128 N N . SER A 1 261 ? -30.520 -6.085 16.755 1.00 86.69 261 SER A N 1
ATOM 2129 C CA . SER A 1 261 ? -30.423 -6.120 15.289 1.00 86.69 261 SER A CA 1
ATOM 2130 C C . SER A 1 261 ? -28.989 -5.877 14.803 1.00 86.69 261 SER A C 1
ATOM 2132 O O . SER A 1 261 ? -28.737 -5.043 13.934 1.00 86.69 261 SER A O 1
ATOM 2134 N N . LEU A 1 262 ? -28.037 -6.582 15.420 1.00 91.81 262 LEU A N 1
ATOM 2135 C CA . LEU A 1 262 ? -26.603 -6.367 15.241 1.00 91.81 262 LEU A CA 1
ATOM 2136 C C . LEU A 1 262 ? -25.947 -7.618 14.659 1.00 91.81 262 LEU A C 1
ATOM 2138 O O . LEU A 1 262 ? -25.955 -8.682 15.280 1.00 91.81 262 LEU A O 1
ATOM 2142 N N . TRP A 1 263 ? -25.335 -7.492 13.486 1.00 94.50 263 TRP A N 1
ATOM 2143 C CA . TRP A 1 263 ? -24.466 -8.528 12.942 1.00 94.50 263 TRP A CA 1
ATOM 2144 C C . TRP A 1 263 ? -23.120 -8.512 13.652 1.00 94.50 263 TRP A C 1
ATOM 2146 O O . TRP A 1 263 ? -22.541 -7.457 13.891 1.00 94.50 263 TRP A O 1
ATOM 2156 N N . ILE A 1 264 ? -22.610 -9.693 13.976 1.00 96.19 264 ILE A N 1
ATOM 2157 C CA . ILE A 1 264 ? -21.321 -9.889 14.627 1.00 96.19 264 ILE A CA 1
ATOM 2158 C C . ILE A 1 264 ? -20.459 -10.738 13.703 1.00 96.19 264 ILE A C 1
ATOM 2160 O O . ILE A 1 264 ? -20.825 -11.868 13.374 1.00 96.19 264 ILE A O 1
ATOM 2164 N N . ILE A 1 265 ? -19.313 -10.196 13.297 1.00 95.75 265 ILE A N 1
ATOM 2165 C CA . ILE A 1 265 ? -18.308 -10.910 12.507 1.00 95.75 265 ILE A CA 1
ATOM 2166 C C . ILE A 1 265 ? -17.074 -11.120 13.370 1.00 95.75 265 ILE A C 1
ATOM 2168 O O . ILE A 1 265 ? -16.403 -10.170 13.770 1.00 95.75 265 ILE A O 1
ATOM 2172 N N . GLN A 1 266 ? -16.764 -12.385 13.628 1.00 97.75 266 GLN A N 1
ATOM 2173 C CA . GLN A 1 266 ? -15.605 -12.782 14.411 1.00 97.75 266 GLN A CA 1
ATOM 2174 C C . GLN A 1 266 ? -14.395 -12.928 13.494 1.00 97.75 266 GLN A C 1
ATOM 2176 O O . GLN A 1 266 ? -14.387 -13.753 12.575 1.00 97.75 266 GLN A O 1
ATOM 2181 N N . LEU A 1 267 ? -13.363 -12.135 13.755 1.00 96.19 267 LEU A N 1
ATOM 2182 C CA . LEU A 1 267 ? -12.112 -12.109 13.014 1.00 96.19 267 LEU A CA 1
ATOM 2183 C C . LEU A 1 267 ? -10.962 -12.568 13.903 1.00 96.19 267 LEU A C 1
ATOM 2185 O O . LEU A 1 267 ? -10.880 -12.216 15.077 1.00 96.19 267 LEU A O 1
ATOM 2189 N N . LYS A 1 268 ? -10.024 -13.308 13.316 1.00 95.06 268 LYS A N 1
ATOM 2190 C CA . LYS A 1 268 ? -8.754 -13.645 13.963 1.00 95.06 268 LYS A CA 1
ATOM 2191 C C . LYS A 1 268 ? -7.592 -13.080 13.166 1.00 95.06 268 LYS A C 1
ATOM 2193 O O . LYS A 1 268 ? -7.462 -13.401 11.984 1.00 95.06 268 LYS A O 1
ATOM 2198 N N . LEU A 1 269 ? -6.742 -12.274 13.801 1.00 93.88 269 LEU A N 1
ATOM 2199 C CA . LEU A 1 269 ? -5.521 -11.771 13.174 1.00 93.88 269 LEU A CA 1
ATOM 2200 C C . LEU A 1 269 ? -4.627 -12.945 12.761 1.00 93.88 269 LEU A C 1
ATOM 2202 O O . LEU A 1 269 ? -4.399 -13.874 13.537 1.00 93.88 269 LEU A O 1
ATOM 2206 N N . CYS A 1 270 ? -4.118 -12.886 11.535 1.00 89.50 270 CYS A N 1
ATOM 2207 C CA . CYS A 1 270 ? -3.228 -13.886 10.966 1.00 89.50 270 CYS A CA 1
ATOM 2208 C C . CYS A 1 270 ? -1.892 -13.250 10.571 1.00 89.50 270 CYS A C 1
ATOM 2210 O O . CYS A 1 270 ? -1.809 -12.054 10.285 1.00 89.50 270 CYS A O 1
ATOM 2212 N N . ASP A 1 271 ? -0.838 -14.061 10.542 1.00 83.38 271 ASP A N 1
ATOM 2213 C CA . ASP A 1 271 ? 0.445 -13.682 9.960 1.00 83.38 271 ASP A CA 1
ATOM 2214 C C . ASP A 1 271 ? 0.678 -14.369 8.605 1.00 83.38 271 ASP A C 1
ATOM 2216 O O . ASP A 1 271 ? -0.149 -15.142 8.113 1.00 83.38 271 ASP A O 1
ATOM 2220 N N . ASP A 1 272 ? 1.823 -14.070 7.992 1.00 71.12 272 ASP A N 1
ATOM 2221 C CA . ASP A 1 272 ? 2.236 -14.643 6.711 1.00 71.12 272 ASP A CA 1
ATOM 2222 C C . ASP A 1 272 ? 2.755 -16.093 6.805 1.00 71.12 272 ASP A C 1
ATOM 2224 O O . ASP A 1 272 ? 3.174 -16.656 5.795 1.00 71.12 272 ASP A O 1
ATOM 2228 N N . THR A 1 273 ? 2.747 -16.721 7.991 1.00 63.44 273 THR A N 1
ATOM 2229 C CA . THR A 1 273 ? 3.272 -18.088 8.178 1.00 63.44 273 THR A CA 1
ATOM 2230 C C . THR A 1 273 ? 2.253 -19.174 7.881 1.00 63.44 273 THR A C 1
ATOM 2232 O O . THR A 1 273 ? 2.627 -20.345 7.762 1.00 63.44 273 THR A O 1
ATOM 2235 N N . ASN A 1 274 ? 0.977 -18.810 7.740 1.00 67.50 274 ASN A N 1
ATOM 2236 C CA . ASN A 1 274 ? -0.065 -19.759 7.391 1.00 67.50 274 ASN A CA 1
ATOM 2237 C C . ASN A 1 274 ? 0.267 -20.436 6.053 1.00 67.50 274 ASN A C 1
ATOM 2239 O O . ASN A 1 274 ? 0.511 -19.740 5.073 1.00 67.50 274 ASN A O 1
ATOM 2243 N N . SER A 1 275 ? 0.232 -21.774 6.001 1.00 62.72 275 SER A N 1
ATOM 2244 C CA . SER A 1 275 ? 0.554 -22.567 4.801 1.00 62.72 275 SER A CA 1
ATOM 2245 C C . SER A 1 275 ? -0.072 -22.035 3.504 1.00 62.72 275 SER A C 1
ATOM 2247 O O . SER A 1 275 ? 0.599 -22.029 2.480 1.00 62.72 275 SER A O 1
ATOM 2249 N N . ALA A 1 276 ? -1.302 -21.512 3.562 1.00 65.88 276 ALA A N 1
ATOM 2250 C CA . ALA A 1 276 ? -2.003 -20.974 2.398 1.00 65.88 276 ALA A CA 1
ATOM 2251 C C . ALA A 1 276 ? -1.393 -19.668 1.850 1.00 65.88 276 ALA A C 1
ATOM 2253 O O . ALA A 1 276 ? -1.373 -19.453 0.644 1.00 65.88 276 ALA A O 1
ATOM 2254 N N . LEU A 1 277 ? -0.883 -18.797 2.725 1.00 68.12 277 LEU A N 1
ATOM 2255 C CA . LEU A 1 277 ? -0.328 -17.490 2.351 1.00 68.12 277 LEU A CA 1
ATOM 2256 C C . LEU A 1 277 ? 1.203 -17.505 2.264 1.00 68.12 277 LEU A C 1
ATOM 2258 O O . LEU A 1 277 ? 1.800 -16.674 1.583 1.00 68.12 277 LEU A O 1
ATOM 2262 N N . LYS A 1 278 ? 1.842 -18.461 2.938 1.00 73.69 278 LYS A N 1
ATOM 2263 C CA . LYS A 1 278 ? 3.292 -18.544 3.068 1.00 73.69 278 LYS A CA 1
ATOM 2264 C C . LYS A 1 278 ? 3.985 -18.754 1.727 1.00 73.69 278 LYS A C 1
ATOM 2266 O O . LYS A 1 278 ? 4.892 -17.999 1.407 1.00 73.69 278 LYS A O 1
ATOM 2271 N N . GLU A 1 279 ? 3.555 -19.733 0.931 1.00 69.00 279 GLU A N 1
ATOM 2272 C CA . GLU A 1 279 ? 4.179 -20.015 -0.374 1.00 69.00 279 GLU A CA 1
ATOM 2273 C C . GLU A 1 279 ? 4.081 -18.812 -1.321 1.00 69.00 279 GLU A C 1
ATOM 2275 O O . GLU A 1 279 ? 5.038 -18.462 -2.012 1.00 69.00 279 GLU A O 1
ATOM 2280 N N . LEU A 1 280 ? 2.934 -18.134 -1.284 1.00 67.69 280 LEU A N 1
ATOM 2281 C CA . LEU A 1 280 ? 2.638 -16.936 -2.055 1.00 67.69 280 LEU A CA 1
ATOM 2282 C C . LEU A 1 280 ? 3.553 -15.761 -1.670 1.00 67.69 280 LEU A C 1
ATOM 2284 O O . LEU A 1 280 ? 4.157 -15.143 -2.550 1.00 67.69 280 LEU A O 1
ATOM 2288 N N . PHE A 1 281 ? 3.710 -15.482 -0.373 1.00 72.19 281 PHE A N 1
ATOM 2289 C CA . PHE A 1 281 ? 4.604 -14.424 0.102 1.00 72.19 281 PHE A CA 1
ATOM 2290 C C . PHE A 1 281 ? 6.088 -14.783 -0.025 1.00 72.19 281 PHE A C 1
ATOM 2292 O O . PHE A 1 281 ? 6.893 -13.903 -0.327 1.00 72.19 281 PHE A O 1
ATOM 2299 N N . ASP A 1 282 ? 6.473 -16.046 0.169 1.00 73.06 282 ASP A N 1
ATOM 2300 C CA . ASP A 1 282 ? 7.865 -16.496 0.070 1.00 73.06 282 ASP A CA 1
ATOM 2301 C C . ASP A 1 282 ? 8.362 -16.435 -1.384 1.00 73.06 282 ASP A C 1
ATOM 2303 O O . ASP A 1 282 ? 9.443 -15.895 -1.632 1.00 73.06 282 ASP A O 1
ATOM 2307 N N . TYR A 1 283 ? 7.559 -16.891 -2.356 1.00 67.50 283 TYR A N 1
ATOM 2308 C CA . TYR A 1 283 ? 7.878 -16.769 -3.787 1.00 67.50 283 TYR A CA 1
ATOM 2309 C C . TYR A 1 283 ? 8.144 -15.313 -4.194 1.00 67.50 283 TYR A C 1
ATOM 2311 O O . TYR A 1 283 ? 9.047 -15.018 -4.980 1.00 67.50 283 TYR A O 1
ATOM 2319 N N . GLN A 1 284 ? 7.372 -14.384 -3.636 1.00 66.06 284 GLN A N 1
ATOM 2320 C CA . GLN A 1 284 ? 7.500 -12.963 -3.929 1.00 66.06 284 GLN A CA 1
ATOM 2321 C C . GLN A 1 284 ? 8.675 -12.313 -3.211 1.00 66.06 284 GLN A C 1
ATOM 2323 O O . GLN A 1 284 ? 9.461 -11.613 -3.846 1.00 66.06 284 GLN A O 1
ATOM 2328 N N . LYS A 1 285 ? 8.850 -12.586 -1.912 1.00 69.19 285 LYS A N 1
ATOM 2329 C CA . LYS A 1 285 ? 9.982 -12.075 -1.129 1.00 69.19 285 LYS A CA 1
ATOM 2330 C C . LYS A 1 285 ? 11.317 -12.518 -1.716 1.00 69.19 285 LYS A C 1
ATOM 2332 O O . LYS A 1 285 ? 12.238 -11.714 -1.724 1.00 69.19 285 LYS A O 1
ATOM 2337 N N . GLN A 1 286 ? 11.415 -13.733 -2.261 1.00 69.44 286 GLN A N 1
ATOM 2338 C CA . GLN A 1 286 ? 12.628 -14.207 -2.942 1.00 69.44 286 GLN A CA 1
ATOM 2339 C C . GLN A 1 286 ? 12.990 -13.385 -4.190 1.00 69.44 286 GLN A C 1
ATOM 2341 O O . GLN A 1 286 ? 14.161 -13.318 -4.555 1.00 69.44 286 GLN A O 1
ATOM 2346 N N . LYS A 1 287 ? 12.014 -12.741 -4.842 1.00 65.44 287 LYS A N 1
ATOM 2347 C CA . LYS A 1 287 ? 12.256 -11.851 -5.989 1.00 65.44 287 LYS A CA 1
ATOM 2348 C C . LYS A 1 287 ? 12.569 -10.407 -5.594 1.00 65.44 287 LYS A C 1
ATOM 2350 O O . LYS A 1 287 ? 13.016 -9.638 -6.446 1.00 65.44 287 LYS A O 1
ATOM 2355 N N . MET A 1 288 ? 12.314 -10.021 -4.345 1.00 68.62 288 MET A N 1
ATOM 2356 C CA . MET A 1 288 ? 12.512 -8.656 -3.865 1.00 68.62 288 MET A CA 1
ATOM 2357 C C . MET A 1 288 ? 13.858 -8.534 -3.155 1.00 68.62 288 MET A C 1
ATOM 2359 O O . MET A 1 288 ? 14.220 -9.370 -2.332 1.00 68.62 288 MET A O 1
ATOM 2363 N N . ALA A 1 289 ? 14.595 -7.469 -3.460 1.00 72.25 289 ALA A N 1
ATOM 2364 C CA . ALA A 1 289 ? 15.823 -7.144 -2.748 1.00 72.25 289 ALA A CA 1
ATOM 2365 C C . ALA A 1 289 ? 15.542 -6.768 -1.276 1.00 72.25 289 ALA A C 1
ATOM 2367 O O . ALA A 1 289 ? 14.398 -6.509 -0.880 1.00 72.25 289 ALA A O 1
ATOM 2368 N N . GLU A 1 290 ? 16.600 -6.764 -0.458 1.00 72.88 290 GLU A N 1
ATOM 2369 C CA . GLU A 1 290 ? 16.530 -6.381 0.959 1.00 72.88 290 GLU A CA 1
ATOM 2370 C C . GLU A 1 290 ? 16.062 -4.929 1.122 1.00 72.88 290 GLU A C 1
ATOM 2372 O O . GLU A 1 290 ? 15.127 -4.662 1.877 1.00 72.88 290 GLU A O 1
ATOM 2377 N N . THR A 1 291 ? 16.642 -4.016 0.341 1.00 77.06 291 THR A N 1
ATOM 2378 C CA . THR A 1 291 ? 16.163 -2.642 0.168 1.00 77.06 291 THR A CA 1
ATOM 2379 C C . THR A 1 291 ? 15.471 -2.494 -1.181 1.00 77.06 291 THR A C 1
ATOM 2381 O O . THR A 1 291 ? 15.800 -3.177 -2.154 1.00 77.06 291 THR A O 1
ATOM 2384 N N . THR A 1 292 ? 14.483 -1.607 -1.246 1.00 87.06 292 THR A N 1
ATOM 2385 C CA . THR A 1 292 ? 13.739 -1.332 -2.481 1.00 87.06 292 THR A CA 1
ATOM 2386 C C . THR A 1 292 ? 13.846 0.137 -2.870 1.00 87.06 292 THR A C 1
ATOM 2388 O O . THR A 1 292 ? 14.269 0.990 -2.092 1.00 87.06 292 THR A O 1
ATOM 2391 N N . ASP A 1 293 ? 13.503 0.429 -4.117 1.00 90.75 293 ASP A N 1
ATOM 2392 C CA . ASP A 1 293 ? 13.675 1.733 -4.746 1.00 90.75 293 ASP A CA 1
ATOM 2393 C C . ASP A 1 293 ? 12.579 1.995 -5.793 1.00 90.75 293 ASP A C 1
ATOM 2395 O O . ASP A 1 293 ? 11.674 1.181 -6.008 1.00 90.75 293 ASP A O 1
ATOM 2399 N N . LEU A 1 294 ? 12.671 3.138 -6.478 1.00 92.75 294 LEU A N 1
ATOM 2400 C CA . LEU A 1 294 ? 11.761 3.511 -7.565 1.00 92.75 294 LEU A CA 1
ATOM 2401 C C . LEU A 1 294 ? 11.727 2.476 -8.702 1.00 92.75 294 LEU A C 1
ATOM 2403 O O . LEU A 1 294 ? 10.682 2.258 -9.310 1.00 92.75 294 LEU A O 1
ATOM 2407 N N . ILE A 1 295 ? 12.843 1.790 -8.964 1.00 92.69 295 ILE A N 1
ATOM 2408 C CA . ILE A 1 295 ? 12.932 0.732 -9.981 1.00 92.69 295 ILE A CA 1
ATOM 2409 C C . ILE A 1 295 ? 12.136 -0.494 -9.546 1.00 92.69 295 ILE A C 1
ATOM 2411 O O . ILE A 1 295 ? 11.441 -1.107 -10.359 1.00 92.69 295 ILE A O 1
ATOM 2415 N N . SER A 1 296 ? 12.234 -0.864 -8.272 1.00 91.06 296 SER A N 1
ATOM 2416 C CA . SER A 1 296 ? 11.467 -1.956 -7.672 1.00 91.06 296 SER A CA 1
ATOM 2417 C C . SER A 1 296 ? 9.967 -1.662 -7.737 1.00 91.06 296 SER A C 1
ATOM 2419 O O . SER A 1 296 ? 9.192 -2.528 -8.142 1.00 91.06 296 SER A O 1
ATOM 2421 N N . LEU A 1 297 ? 9.573 -0.416 -7.456 1.00 91.12 297 LEU A N 1
ATOM 2422 C CA . LEU A 1 297 ? 8.195 0.042 -7.613 1.00 91.12 297 LEU A CA 1
ATOM 2423 C C . LEU A 1 297 ? 7.734 -0.016 -9.078 1.00 91.12 297 LEU A C 1
ATOM 2425 O O . LEU A 1 297 ? 6.676 -0.571 -9.367 1.00 91.12 297 LEU A O 1
ATOM 2429 N N . GLY A 1 298 ? 8.549 0.474 -10.017 1.00 92.44 298 GLY A N 1
ATOM 2430 C CA . GLY A 1 298 ? 8.254 0.404 -11.451 1.00 92.44 298 GLY A CA 1
ATOM 2431 C C . GLY A 1 298 ? 8.081 -1.035 -11.952 1.00 92.44 298 GLY A C 1
ATOM 2432 O O . GLY A 1 298 ? 7.153 -1.324 -12.706 1.00 92.44 298 GLY A O 1
ATOM 2433 N N . LYS A 1 299 ? 8.917 -1.971 -11.477 1.00 89.31 299 LYS A N 1
ATOM 2434 C CA . LYS A 1 299 ? 8.795 -3.407 -11.795 1.00 89.31 299 LYS A CA 1
ATOM 2435 C C . LYS A 1 299 ? 7.472 -3.985 -11.297 1.00 89.31 299 LYS A C 1
ATOM 2437 O O . LYS A 1 299 ? 6.800 -4.652 -12.081 1.00 89.31 299 LYS A O 1
ATOM 2442 N N . LEU A 1 300 ? 7.103 -3.701 -10.046 1.00 87.50 300 LEU A N 1
ATOM 2443 C CA . LEU A 1 300 ? 5.841 -4.152 -9.461 1.00 87.50 300 LEU A CA 1
ATOM 2444 C C . LEU A 1 300 ? 4.647 -3.613 -10.257 1.00 87.50 300 LEU A C 1
ATOM 2446 O O . LEU A 1 300 ? 3.795 -4.381 -10.684 1.00 87.50 300 LEU A O 1
ATOM 2450 N N . LEU A 1 301 ? 4.613 -2.308 -10.528 1.00 87.44 301 LEU A N 1
ATOM 2451 C CA . LEU A 1 301 ? 3.525 -1.678 -11.283 1.00 87.44 301 LEU A CA 1
ATOM 2452 C C . LEU A 1 301 ? 3.389 -2.256 -12.693 1.00 87.44 301 LEU A C 1
ATOM 2454 O O . LEU A 1 301 ? 2.284 -2.537 -13.147 1.00 87.44 301 LEU A O 1
ATOM 2458 N N . ARG A 1 302 ? 4.513 -2.528 -13.360 1.00 88.06 302 ARG A N 1
ATOM 2459 C CA . ARG A 1 302 ? 4.517 -3.197 -14.662 1.00 88.06 302 ARG A CA 1
ATOM 2460 C C . ARG A 1 302 ? 3.946 -4.612 -14.575 1.00 88.06 302 ARG A C 1
ATOM 2462 O O . ARG A 1 302 ? 3.179 -5.007 -15.447 1.00 88.06 302 ARG A O 1
ATOM 2469 N N . GLU A 1 303 ? 4.327 -5.393 -13.566 1.00 82.88 303 GLU A N 1
ATOM 2470 C CA . GLU A 1 303 ? 3.788 -6.746 -13.344 1.00 82.88 303 GLU A CA 1
ATOM 2471 C C . GLU A 1 303 ? 2.278 -6.733 -13.088 1.00 82.88 303 GLU A C 1
ATOM 2473 O O . GLU A 1 303 ? 1.586 -7.648 -13.520 1.00 82.88 303 GLU A O 1
ATOM 2478 N N . MET A 1 304 ? 1.776 -5.650 -12.501 1.00 79.19 304 MET A N 1
ATOM 2479 C CA . MET A 1 304 ? 0.356 -5.407 -12.244 1.00 79.19 304 MET A CA 1
ATOM 2480 C C . MET A 1 304 ? -0.413 -4.843 -13.448 1.00 79.19 304 MET A C 1
ATOM 2482 O O . MET A 1 304 ? -1.622 -4.668 -13.362 1.00 79.19 304 MET A O 1
ATOM 2486 N N . GLY A 1 305 ? 0.262 -4.549 -14.564 1.00 84.12 305 GLY A N 1
ATOM 2487 C CA . GLY A 1 305 ? -0.357 -3.956 -15.755 1.00 84.12 305 GLY A CA 1
ATOM 2488 C C . GLY A 1 305 ? -0.517 -2.430 -15.706 1.00 84.12 305 GLY A C 1
ATOM 2489 O O . GLY A 1 305 ? -0.980 -1.840 -16.676 1.00 84.12 305 GLY A O 1
ATOM 2490 N N . GLU A 1 306 ? -0.062 -1.765 -14.642 1.00 86.00 306 GLU A N 1
ATOM 2491 C CA . GLU A 1 306 ? -0.062 -0.303 -14.488 1.00 86.00 306 GLU A CA 1
ATOM 2492 C C . GLU A 1 306 ? 1.103 0.332 -15.275 1.00 86.00 306 GLU A C 1
ATOM 2494 O O . GLU A 1 306 ? 2.007 0.958 -14.713 1.00 86.00 306 GLU A O 1
ATOM 2499 N N . LEU A 1 307 ? 1.105 0.134 -16.599 1.00 89.94 307 LEU A N 1
ATOM 2500 C CA . LEU A 1 307 ? 2.220 0.461 -17.498 1.00 89.94 307 LEU A CA 1
ATOM 2501 C C . LEU A 1 307 ? 2.583 1.953 -17.485 1.00 89.94 307 LEU A C 1
ATOM 2503 O O . LEU A 1 307 ? 3.759 2.295 -17.348 1.00 89.94 307 LEU A O 1
ATOM 2507 N N . THR A 1 308 ? 1.589 2.846 -17.519 1.00 93.69 308 THR A N 1
ATOM 2508 C CA . THR A 1 308 ? 1.817 4.300 -17.476 1.00 93.69 308 THR A CA 1
ATOM 2509 C C . THR A 1 308 ? 2.514 4.733 -16.187 1.00 93.69 308 THR A C 1
ATOM 2511 O O . THR A 1 308 ? 3.456 5.524 -16.225 1.00 93.69 308 THR A O 1
ATOM 2514 N N . LYS A 1 309 ? 2.101 4.191 -15.035 1.00 90.12 309 LYS A N 1
ATOM 2515 C CA . LYS A 1 309 ? 2.735 4.504 -13.745 1.00 90.12 309 LYS A CA 1
ATOM 2516 C C . LYS A 1 309 ? 4.123 3.875 -13.657 1.00 90.12 309 LYS A C 1
ATOM 2518 O O . LYS A 1 309 ? 5.059 4.526 -13.206 1.00 90.12 309 LYS A O 1
ATOM 2523 N N . ALA A 1 310 ? 4.289 2.641 -14.136 1.00 93.56 310 ALA A N 1
ATOM 2524 C CA . ALA A 1 310 ? 5.598 1.996 -14.202 1.00 93.56 310 ALA A CA 1
ATOM 2525 C C . ALA A 1 310 ? 6.608 2.847 -14.988 1.00 93.56 310 ALA A C 1
ATOM 2527 O O . ALA A 1 310 ? 7.715 3.082 -14.503 1.00 93.56 310 ALA A O 1
ATOM 2528 N N . LYS A 1 311 ? 6.196 3.372 -16.151 1.00 96.56 311 LYS A N 1
ATOM 2529 C CA . LYS A 1 311 ? 6.987 4.307 -16.962 1.00 96.56 311 LYS A CA 1
ATOM 2530 C C . LYS A 1 311 ? 7.405 5.542 -16.161 1.00 96.56 311 LYS A C 1
ATOM 2532 O O . LYS A 1 311 ? 8.598 5.822 -16.077 1.00 96.56 311 LYS A O 1
ATOM 2537 N N . GLN A 1 312 ? 6.451 6.208 -15.505 1.00 95.81 312 GLN A N 1
ATOM 2538 C CA . GLN A 1 312 ? 6.708 7.399 -14.682 1.00 95.81 312 GLN A CA 1
ATOM 2539 C C . GLN A 1 312 ? 7.757 7.145 -13.591 1.00 95.81 312 GLN A C 1
ATOM 2541 O O . GLN A 1 312 ? 8.642 7.972 -13.385 1.00 95.81 312 GLN A O 1
ATOM 2546 N N . TYR A 1 313 ? 7.701 6.001 -12.902 1.00 94.75 313 TYR A N 1
ATOM 2547 C CA . TYR A 1 313 ? 8.671 5.687 -11.847 1.00 94.75 313 TYR A CA 1
ATOM 2548 C C . TYR A 1 313 ? 10.052 5.294 -12.385 1.00 94.75 313 TYR A C 1
ATOM 2550 O O . TYR A 1 313 ? 11.056 5.640 -11.758 1.00 94.75 313 TYR A O 1
ATOM 2558 N N . TYR A 1 314 ? 10.141 4.641 -13.549 1.00 96.88 314 TYR A N 1
ATOM 2559 C CA . TYR A 1 314 ? 11.433 4.428 -14.212 1.00 96.88 314 TYR A CA 1
ATOM 2560 C C . TYR A 1 314 ? 12.063 5.749 -14.670 1.00 96.88 314 TYR A C 1
ATOM 2562 O O . TYR A 1 314 ? 13.257 5.955 -14.456 1.00 96.88 314 TYR A O 1
ATOM 2570 N N . GLU A 1 315 ? 11.275 6.662 -15.242 1.00 96.62 315 GLU A N 1
ATOM 2571 C CA . GLU A 1 315 ? 11.730 8.002 -15.640 1.00 96.62 315 GLU A CA 1
ATOM 2572 C C . GLU A 1 315 ? 12.154 8.839 -14.429 1.00 96.62 315 GLU A C 1
ATOM 2574 O O . GLU A 1 315 ? 13.232 9.437 -14.442 1.00 96.62 315 GLU A O 1
ATOM 2579 N N . LYS A 1 316 ? 11.369 8.816 -13.343 1.00 93.88 316 LYS A N 1
ATOM 2580 C CA . LYS A 1 316 ? 11.742 9.468 -12.081 1.00 93.88 316 LYS A CA 1
ATOM 2581 C C . LYS A 1 316 ? 13.067 8.917 -11.558 1.00 93.88 316 LYS A C 1
ATOM 2583 O O . LYS A 1 316 ? 13.972 9.694 -11.264 1.00 93.88 316 LYS A O 1
ATOM 2588 N N . SER A 1 317 ? 13.232 7.592 -11.536 1.00 94.06 317 SER A N 1
ATOM 2589 C CA . SER A 1 317 ? 14.496 6.975 -11.132 1.00 94.06 317 SER A CA 1
ATOM 2590 C C . SER A 1 317 ? 15.663 7.404 -12.019 1.00 94.06 317 SER A C 1
ATOM 2592 O O . SER A 1 317 ? 16.735 7.670 -11.494 1.00 94.06 317 SER A O 1
ATOM 2594 N N . LEU A 1 318 ? 15.486 7.491 -13.341 1.00 95.31 318 LEU A N 1
ATOM 2595 C CA . LEU A 1 318 ? 16.537 7.978 -14.245 1.00 95.31 318 LEU A CA 1
ATOM 2596 C C . LEU A 1 318 ? 16.958 9.413 -13.925 1.00 95.31 318 LEU A C 1
ATOM 2598 O O . LEU A 1 318 ? 18.144 9.714 -13.985 1.00 95.31 318 LEU A O 1
ATOM 2602 N N . SER A 1 319 ? 16.008 10.280 -13.567 1.00 93.75 319 SER A N 1
ATOM 2603 C CA . SER A 1 319 ? 16.295 11.683 -13.242 1.00 93.75 319 SER A CA 1
ATOM 2604 C C . SER A 1 319 ? 17.042 11.879 -11.916 1.00 93.75 319 SER A C 1
ATOM 2606 O O . SER A 1 319 ? 17.713 12.892 -11.740 1.00 93.75 319 SER A O 1
ATOM 2608 N N . GLU A 1 320 ? 16.944 10.914 -10.995 1.00 90.50 320 GLU A N 1
ATOM 2609 C CA . GLU A 1 320 ? 17.559 10.975 -9.661 1.00 90.50 320 GLU A CA 1
ATOM 2610 C C . GLU A 1 320 ? 18.912 10.242 -9.583 1.00 90.50 320 GLU A C 1
ATOM 2612 O O . GLU A 1 320 ? 19.692 10.469 -8.655 1.00 90.50 320 GLU A O 1
ATOM 2617 N N . LEU A 1 321 ? 19.214 9.354 -10.537 1.00 91.19 321 LEU A N 1
ATOM 2618 C CA . LEU A 1 321 ? 20.437 8.552 -10.524 1.00 91.19 321 LEU A CA 1
ATOM 2619 C C . LEU A 1 321 ? 21.648 9.328 -11.084 1.00 91.19 321 LEU A C 1
ATOM 2621 O O . LEU A 1 321 ? 21.544 9.963 -12.134 1.00 91.19 321 LEU A O 1
ATOM 2625 N N . PRO A 1 322 ? 22.839 9.226 -10.456 1.00 90.94 322 PRO A N 1
ATOM 2626 C CA . PRO A 1 322 ? 24.078 9.739 -11.038 1.00 90.94 322 PRO A CA 1
ATOM 2627 C C . PRO A 1 322 ? 24.382 9.086 -12.390 1.00 90.94 322 PRO A C 1
ATOM 2629 O O . PRO A 1 322 ? 24.167 7.886 -12.548 1.00 90.94 322 PRO A O 1
ATOM 2632 N N . LEU A 1 323 ? 24.977 9.839 -13.322 1.00 87.69 323 LEU A N 1
ATOM 2633 C CA . LEU A 1 323 ? 25.194 9.419 -14.719 1.00 87.69 323 LEU A CA 1
ATOM 2634 C C . LEU A 1 323 ? 25.919 8.074 -14.904 1.00 87.69 323 LEU A C 1
ATOM 2636 O O . LEU A 1 323 ? 25.692 7.413 -15.907 1.00 87.69 323 LEU A O 1
ATOM 2640 N N . ASN A 1 324 ? 26.750 7.648 -13.948 1.00 85.31 324 ASN A N 1
ATOM 2641 C CA . ASN A 1 324 ? 27.515 6.393 -14.024 1.00 85.31 324 ASN A CA 1
ATOM 2642 C C . ASN A 1 324 ? 26.915 5.268 -13.163 1.00 85.31 324 ASN A C 1
ATOM 2644 O O . ASN A 1 324 ? 27.586 4.284 -12.854 1.00 85.31 324 ASN A O 1
ATOM 2648 N N . ASN A 1 325 ? 25.674 5.422 -12.701 1.00 90.88 325 ASN A N 1
ATOM 2649 C CA . ASN A 1 325 ? 25.028 4.424 -11.861 1.00 90.88 325 ASN A CA 1
ATOM 2650 C C . ASN A 1 325 ? 24.516 3.251 -12.710 1.00 90.88 325 ASN A C 1
ATOM 2652 O O . ASN A 1 325 ? 23.716 3.446 -13.622 1.00 90.88 325 ASN A O 1
ATOM 2656 N N . SER A 1 326 ? 24.907 2.021 -12.364 1.00 89.19 326 SER A N 1
ATOM 2657 C CA . SER A 1 326 ? 24.492 0.802 -13.079 1.00 89.19 326 SER A CA 1
ATOM 2658 C C . SER A 1 326 ? 22.978 0.589 -13.119 1.00 89.19 326 SER A C 1
ATOM 2660 O O . SER A 1 326 ? 22.468 -0.077 -14.011 1.00 89.19 326 SER A O 1
ATOM 2662 N N . LYS A 1 327 ? 22.220 1.203 -12.207 1.00 91.56 327 LYS A N 1
ATOM 2663 C CA . LYS A 1 327 ? 20.755 1.166 -12.225 1.00 91.56 327 LYS A CA 1
ATOM 2664 C C . LYS A 1 327 ? 20.134 1.880 -13.436 1.00 91.56 327 LYS A C 1
ATOM 2666 O O . LYS A 1 327 ? 18.986 1.586 -13.766 1.00 91.56 327 LYS A O 1
ATOM 2671 N N . ILE A 1 328 ? 20.867 2.758 -14.128 1.00 94.44 328 ILE A N 1
ATOM 2672 C CA . ILE A 1 328 ? 20.387 3.439 -15.343 1.00 94.44 328 ILE A CA 1
ATOM 2673 C C . ILE A 1 328 ? 20.053 2.429 -16.450 1.00 94.44 328 ILE A C 1
ATOM 2675 O O . ILE A 1 328 ? 18.980 2.527 -17.051 1.00 94.44 328 ILE A O 1
ATOM 2679 N N . SER A 1 329 ? 20.899 1.414 -16.674 1.00 94.31 329 SER A N 1
ATOM 2680 C CA . SER A 1 329 ? 20.622 0.363 -17.668 1.00 94.31 329 SER A CA 1
ATOM 2681 C C . SER A 1 329 ? 19.349 -0.416 -17.323 1.00 94.31 329 SER A C 1
ATOM 2683 O O . SER A 1 329 ? 18.550 -0.741 -18.203 1.00 94.31 329 SER A O 1
ATOM 2685 N N . ILE A 1 330 ? 19.101 -0.648 -16.029 1.00 94.62 330 ILE A N 1
ATOM 2686 C CA . ILE A 1 330 ? 17.894 -1.315 -15.528 1.00 94.62 330 ILE A CA 1
ATOM 2687 C C . ILE A 1 330 ? 16.647 -0.466 -15.795 1.00 94.62 330 ILE A C 1
ATOM 2689 O O . ILE A 1 330 ? 15.612 -1.024 -16.163 1.00 94.62 330 ILE A O 1
ATOM 2693 N N . CYS A 1 331 ? 16.725 0.858 -15.644 1.00 96.81 331 CYS A N 1
ATOM 2694 C CA . CYS A 1 331 ? 15.624 1.753 -15.992 1.00 96.81 331 CYS A CA 1
ATOM 2695 C C . CYS A 1 331 ? 15.342 1.761 -17.496 1.00 96.81 331 CYS A C 1
ATOM 2697 O O . CYS A 1 331 ? 14.185 1.619 -17.884 1.00 96.81 331 CYS A O 1
ATOM 2699 N N . TYR A 1 332 ? 16.372 1.872 -18.344 1.00 98.06 332 TYR A N 1
ATOM 2700 C CA . TYR A 1 332 ? 16.198 1.791 -19.799 1.00 98.06 332 TYR A CA 1
ATOM 2701 C C . TYR A 1 332 ? 15.580 0.460 -20.219 1.00 98.06 332 TYR A C 1
ATOM 2703 O O . TYR A 1 332 ? 14.613 0.443 -20.976 1.00 98.06 332 TYR A O 1
ATOM 2711 N N . TYR A 1 333 ? 16.054 -0.649 -19.653 1.00 97.44 333 TYR A N 1
ATOM 2712 C CA . TYR A 1 333 ? 15.438 -1.953 -19.859 1.00 97.44 333 TYR A CA 1
ATOM 2713 C C . TYR A 1 333 ? 13.972 -1.976 -19.399 1.00 97.44 333 TYR A C 1
ATOM 2715 O O . TYR A 1 333 ? 13.103 -2.473 -20.110 1.00 97.44 333 TYR A O 1
ATOM 2723 N N . GLY A 1 334 ? 13.677 -1.423 -18.219 1.00 96.50 334 GLY A N 1
ATOM 2724 C CA . GLY A 1 334 ? 12.318 -1.305 -17.691 1.00 96.50 334 GLY A CA 1
ATOM 2725 C C . GLY A 1 334 ? 11.376 -0.565 -18.642 1.00 96.50 334 GLY A C 1
ATOM 2726 O O . GLY A 1 334 ? 10.290 -1.070 -18.923 1.00 96.50 334 GLY A O 1
ATOM 2727 N N . LEU A 1 335 ? 11.822 0.574 -19.180 1.00 98.25 335 LEU A N 1
ATOM 2728 C CA . LEU A 1 335 ? 11.095 1.372 -20.171 1.00 98.25 335 LEU A CA 1
ATOM 2729 C C . LEU A 1 335 ? 10.891 0.616 -21.486 1.00 98.25 335 LEU A C 1
ATOM 2731 O O . LEU A 1 335 ? 9.776 0.608 -22.001 1.00 98.25 335 LEU A O 1
ATOM 2735 N N . GLY A 1 336 ? 11.920 -0.079 -21.981 1.00 97.94 336 GLY A N 1
ATOM 2736 C CA . GLY A 1 336 ? 11.810 -0.918 -23.176 1.00 97.94 336 GLY A CA 1
ATOM 2737 C C . GLY A 1 336 ? 10.749 -2.012 -23.023 1.00 97.94 336 GLY A C 1
ATOM 2738 O O . GLY A 1 336 ? 9.910 -2.186 -23.900 1.00 97.94 336 GLY A O 1
ATOM 2739 N N . VAL A 1 337 ? 10.704 -2.691 -21.868 1.00 96.94 337 VAL A N 1
ATOM 2740 C CA . VAL A 1 337 ? 9.666 -3.705 -21.594 1.00 96.94 337 VAL A CA 1
ATOM 2741 C C . VAL A 1 337 ? 8.272 -3.080 -21.494 1.00 96.94 337 VAL A C 1
ATOM 2743 O O . VAL A 1 337 ? 7.299 -3.700 -21.915 1.00 96.94 337 VAL A O 1
ATOM 2746 N N . VAL A 1 338 ? 8.143 -1.883 -20.910 1.00 97.12 338 VAL A N 1
ATOM 2747 C CA . VAL A 1 338 ? 6.850 -1.182 -20.854 1.00 97.12 338 VAL A CA 1
ATOM 2748 C C . VAL A 1 338 ? 6.350 -0.871 -22.267 1.00 97.12 338 VAL A C 1
ATOM 2750 O O . VAL A 1 338 ? 5.210 -1.200 -22.577 1.00 97.12 338 VAL A O 1
ATOM 2753 N N . LEU A 1 339 ? 7.210 -0.332 -23.131 1.00 97.50 339 LEU A N 1
ATOM 2754 C CA . LEU A 1 339 ? 6.861 0.027 -24.508 1.00 97.50 339 LEU A CA 1
ATOM 2755 C C . LEU A 1 339 ? 6.544 -1.191 -25.385 1.00 97.50 339 LEU A C 1
ATOM 2757 O O . LEU A 1 339 ? 5.600 -1.139 -26.166 1.00 97.50 339 LEU A O 1
ATOM 2761 N N . ASP A 1 340 ? 7.263 -2.305 -25.218 1.00 96.31 340 ASP A N 1
ATOM 2762 C CA . ASP A 1 340 ? 6.945 -3.569 -25.903 1.00 96.31 340 ASP A CA 1
ATOM 2763 C C . ASP A 1 340 ? 5.538 -4.067 -25.534 1.00 96.31 340 ASP A C 1
ATOM 2765 O O . ASP A 1 340 ? 4.761 -4.451 -26.407 1.00 96.31 340 ASP A O 1
ATOM 2769 N N . ARG A 1 341 ? 5.154 -3.970 -24.252 1.00 94.12 341 ARG A N 1
ATOM 2770 C CA . ARG A 1 341 ? 3.793 -4.309 -23.795 1.00 94.12 341 ARG A CA 1
ATOM 2771 C C . ARG A 1 341 ? 2.718 -3.347 -24.304 1.00 94.12 341 ARG A C 1
ATOM 2773 O O . ARG A 1 341 ? 1.569 -3.755 -24.427 1.00 94.12 341 ARG A O 1
ATOM 2780 N N . GLU A 1 342 ? 3.081 -2.101 -24.592 1.00 94.69 342 GLU A N 1
ATOM 2781 C CA . GLU A 1 342 ? 2.221 -1.115 -25.265 1.00 94.69 342 GLU A CA 1
ATOM 2782 C C . GLU A 1 342 ? 2.221 -1.283 -26.801 1.00 94.69 342 GLU A C 1
ATOM 2784 O O . GLU A 1 342 ? 1.620 -0.476 -27.507 1.00 94.69 342 GLU A O 1
ATOM 2789 N N . CYS A 1 343 ? 2.887 -2.319 -27.332 1.00 95.69 343 CYS A N 1
ATOM 2790 C CA . CYS A 1 343 ? 3.092 -2.574 -28.763 1.00 95.69 343 CYS A CA 1
ATOM 2791 C C . CYS A 1 343 ? 3.859 -1.461 -29.505 1.00 95.69 343 CYS A C 1
ATOM 2793 O O . CYS A 1 343 ? 3.851 -1.405 -30.737 1.00 95.69 343 CYS A O 1
ATOM 2795 N N . ASN A 1 344 ? 4.558 -0.587 -28.777 1.00 97.12 344 ASN A N 1
ATOM 2796 C CA . ASN A 1 344 ? 5.430 0.434 -29.343 1.00 97.12 344 ASN A CA 1
ATOM 2797 C C . ASN A 1 344 ? 6.844 -0.130 -29.533 1.00 97.12 344 ASN A C 1
ATOM 2799 O O . ASN A 1 344 ? 7.779 0.139 -28.775 1.00 97.12 344 ASN A O 1
ATOM 2803 N N . TYR A 1 345 ? 6.969 -0.986 -30.543 1.00 97.62 345 TYR A N 1
ATOM 2804 C CA . TYR A 1 345 ? 8.148 -1.823 -30.717 1.00 97.62 345 TYR A CA 1
ATOM 2805 C C . TYR A 1 345 ? 9.416 -1.056 -31.112 1.00 97.62 345 TYR A C 1
ATOM 2807 O O . TYR A 1 345 ? 10.505 -1.465 -30.722 1.00 97.62 345 TYR A O 1
ATOM 2815 N N . ASP A 1 346 ? 9.310 0.024 -31.891 1.00 97.81 346 ASP A N 1
ATOM 2816 C CA . ASP A 1 346 ? 10.493 0.791 -32.313 1.00 97.81 346 ASP A CA 1
ATOM 2817 C C . ASP A 1 346 ? 11.116 1.544 -31.136 1.00 97.81 346 ASP A C 1
ATOM 2819 O O . ASP A 1 346 ? 12.310 1.389 -30.874 1.00 97.81 346 ASP A O 1
ATOM 2823 N N . ASP A 1 347 ? 10.296 2.233 -30.339 1.00 97.69 347 ASP A N 1
ATOM 2824 C CA . ASP A 1 347 ? 10.786 2.898 -29.131 1.00 97.69 347 ASP A CA 1
ATOM 2825 C C . ASP A 1 347 ? 11.309 1.873 -28.109 1.00 97.69 347 ASP A C 1
ATOM 2827 O O . ASP A 1 347 ? 12.321 2.112 -27.444 1.00 97.69 347 ASP A O 1
ATOM 2831 N N . ALA A 1 348 ? 10.669 0.700 -27.996 1.00 98.25 348 ALA A N 1
ATOM 2832 C CA . ALA A 1 348 ? 11.152 -0.382 -27.138 1.00 98.25 348 ALA A CA 1
ATOM 2833 C C . ALA A 1 348 ? 12.573 -0.828 -27.520 1.00 98.25 348 ALA A C 1
ATOM 2835 O O . ALA A 1 348 ? 13.445 -0.931 -26.650 1.00 98.25 348 ALA A O 1
ATOM 2836 N N . LEU A 1 349 ? 12.825 -1.047 -28.817 1.00 98.38 349 LEU A N 1
ATOM 2837 C CA . LEU A 1 349 ? 14.150 -1.394 -29.339 1.00 98.38 349 LEU A CA 1
ATOM 2838 C C . LEU A 1 349 ? 15.178 -0.301 -29.043 1.00 98.38 349 LEU A C 1
ATOM 2840 O O . LEU A 1 349 ? 16.298 -0.619 -28.640 1.00 98.38 349 LEU A O 1
ATOM 2844 N N . ASP A 1 350 ? 14.810 0.970 -29.188 1.00 98.31 350 ASP A N 1
ATOM 2845 C CA . ASP A 1 350 ? 15.705 2.088 -28.891 1.00 98.31 350 ASP A CA 1
ATOM 2846 C C . ASP A 1 350 ? 16.090 2.142 -27.409 1.00 98.31 350 ASP A C 1
ATOM 2848 O O . ASP A 1 350 ? 17.263 2.333 -27.077 1.00 98.31 350 ASP A O 1
ATOM 2852 N N . TYR A 1 351 ? 15.146 1.904 -26.496 1.00 98.38 351 TYR A N 1
ATOM 2853 C CA . TYR A 1 351 ? 15.456 1.815 -25.068 1.00 98.38 351 TYR A CA 1
ATOM 2854 C C . TYR A 1 351 ? 16.302 0.587 -24.716 1.00 98.38 351 TYR A C 1
ATOM 2856 O O . TYR A 1 351 ? 17.225 0.701 -23.905 1.00 98.38 351 TYR A O 1
ATOM 2864 N N . PHE A 1 352 ? 16.068 -0.568 -25.341 1.00 98.31 352 PHE A N 1
ATOM 2865 C CA . PHE A 1 352 ? 16.934 -1.733 -25.147 1.00 98.31 352 PHE A CA 1
ATOM 2866 C C . PHE A 1 352 ? 18.355 -1.497 -25.666 1.00 98.31 352 PHE A C 1
ATOM 2868 O O . PHE A 1 352 ? 19.321 -1.867 -24.997 1.00 98.31 352 PHE A O 1
ATOM 2875 N N . ARG A 1 353 ? 18.510 -0.808 -26.800 1.00 97.94 353 ARG A N 1
ATOM 2876 C CA . ARG A 1 353 ? 19.823 -0.401 -27.320 1.00 97.94 353 ARG A CA 1
ATOM 2877 C C . ARG A 1 353 ? 20.524 0.588 -26.393 1.00 97.94 353 ARG A C 1
ATOM 2879 O O . ARG A 1 353 ? 21.707 0.407 -26.136 1.00 97.94 353 ARG A O 1
ATOM 2886 N N . LYS A 1 354 ? 19.805 1.563 -25.822 1.00 97.31 354 LYS A N 1
ATOM 2887 C CA . LYS A 1 354 ? 20.352 2.462 -24.785 1.00 97.31 354 LYS A CA 1
ATOM 2888 C C . LYS A 1 354 ? 20.827 1.694 -23.551 1.00 97.31 354 LYS A C 1
ATOM 2890 O O . LYS A 1 354 ? 21.866 2.027 -22.993 1.00 97.31 354 LYS A O 1
ATOM 2895 N N . ALA A 1 355 ? 20.091 0.664 -23.126 1.00 96.62 355 ALA A N 1
ATOM 2896 C CA . ALA A 1 355 ? 20.507 -0.186 -22.011 1.00 96.62 355 ALA A CA 1
ATOM 2897 C C . ALA A 1 355 ? 21.807 -0.951 -22.324 1.00 96.62 355 ALA A C 1
ATOM 2899 O O . ALA A 1 355 ? 22.697 -0.983 -21.478 1.00 96.62 355 ALA A O 1
ATOM 2900 N N . LEU A 1 356 ? 21.931 -1.524 -23.530 1.00 95.81 356 LEU A N 1
ATOM 2901 C CA . LEU A 1 356 ? 23.156 -2.203 -23.976 1.00 95.81 356 LEU A CA 1
ATOM 2902 C C . LEU A 1 356 ? 24.340 -1.240 -24.080 1.00 95.81 356 LEU A C 1
ATOM 2904 O O . LEU A 1 356 ? 25.391 -1.536 -23.527 1.00 95.81 356 LEU A O 1
ATOM 2908 N N . ASP A 1 357 ? 24.153 -0.092 -24.733 1.00 95.38 357 ASP A N 1
ATOM 2909 C CA . ASP A 1 357 ? 25.189 0.934 -24.894 1.00 95.38 357 ASP A CA 1
ATOM 2910 C C . ASP A 1 357 ? 25.732 1.406 -23.539 1.00 95.38 357 ASP A C 1
ATOM 2912 O O . ASP A 1 357 ? 26.942 1.520 -23.347 1.00 95.38 357 ASP A O 1
ATOM 2916 N N . PHE A 1 358 ? 24.844 1.588 -22.558 1.00 93.62 358 PHE A N 1
ATOM 2917 C CA . PHE A 1 358 ? 25.236 1.958 -21.204 1.00 93.62 358 PHE A CA 1
ATOM 2918 C C . PHE A 1 358 ? 26.085 0.873 -20.521 1.00 93.62 358 PHE A C 1
ATOM 2920 O O . PHE A 1 358 ? 27.118 1.177 -19.922 1.00 93.62 358 PHE A O 1
ATOM 2927 N N . GLU A 1 359 ? 25.684 -0.397 -20.637 1.00 93.38 359 GLU A N 1
ATOM 2928 C CA . GLU A 1 359 ? 26.448 -1.531 -20.099 1.00 93.38 359 GLU A CA 1
ATOM 2929 C C . GLU A 1 359 ? 27.816 -1.693 -20.776 1.00 93.38 359 GLU A C 1
ATOM 2931 O O . GLU A 1 359 ? 28.773 -2.069 -20.105 1.00 93.38 359 GLU A O 1
ATOM 2936 N N . THR A 1 360 ? 27.931 -1.410 -22.078 1.00 91.06 360 THR A N 1
ATOM 2937 C CA . THR A 1 360 ? 29.179 -1.610 -22.832 1.00 91.06 360 THR A CA 1
ATOM 2938 C C . THR A 1 360 ? 30.143 -0.436 -22.756 1.00 91.06 360 THR A C 1
ATOM 2940 O O . THR A 1 360 ? 31.350 -0.653 -22.693 1.00 91.06 360 THR A O 1
ATOM 2943 N N . ASN A 1 361 ? 29.626 0.793 -22.805 1.00 90.31 361 ASN A N 1
ATOM 2944 C CA . ASN A 1 361 ? 30.438 1.984 -23.058 1.00 90.31 361 ASN A CA 1
ATOM 2945 C C . ASN A 1 361 ? 30.533 2.929 -21.855 1.00 90.31 361 ASN A C 1
ATOM 2947 O O . ASN A 1 361 ? 31.464 3.732 -21.801 1.00 90.31 361 ASN A O 1
ATOM 2951 N N . VAL A 1 362 ? 29.604 2.852 -20.895 1.00 87.50 362 VAL A N 1
ATOM 2952 C CA . VAL A 1 362 ? 29.590 3.748 -19.722 1.00 87.50 362 VAL A CA 1
ATOM 2953 C C . VAL A 1 362 ? 30.093 3.046 -18.464 1.00 87.50 362 VAL A C 1
ATOM 2955 O O . VAL A 1 362 ? 30.852 3.631 -17.689 1.00 87.50 362 VAL A O 1
ATOM 2958 N N . LEU A 1 363 ? 29.694 1.793 -18.239 1.00 87.06 363 LEU A N 1
ATOM 2959 C CA . LEU A 1 363 ? 30.115 1.043 -17.058 1.00 87.06 363 LEU A CA 1
ATOM 2960 C C . LEU A 1 363 ? 31.530 0.473 -17.218 1.00 87.06 363 LEU A C 1
ATOM 2962 O O . LEU A 1 363 ? 31.876 -0.124 -18.230 1.00 87.06 363 LEU A O 1
ATOM 2966 N N . SER A 1 364 ? 32.344 0.603 -16.168 1.00 78.69 364 SER A N 1
ATOM 2967 C CA . SER A 1 364 ? 33.702 0.040 -16.117 1.00 78.69 364 SER A CA 1
ATOM 2968 C C . SER A 1 364 ? 33.724 -1.492 -16.016 1.00 78.69 364 SER A C 1
ATOM 2970 O O . SER A 1 364 ? 34.736 -2.118 -16.322 1.00 78.69 364 SER A O 1
ATOM 2972 N N . SER A 1 365 ? 32.616 -2.097 -15.584 1.00 81.25 365 SER A N 1
ATOM 2973 C CA . SER A 1 365 ? 32.411 -3.544 -15.513 1.00 81.25 365 SER A CA 1
ATOM 2974 C C . SER A 1 365 ? 31.011 -3.883 -16.019 1.00 81.25 365 SER A C 1
ATOM 2976 O O . SER A 1 365 ? 30.028 -3.620 -15.321 1.00 81.25 365 SER A O 1
ATOM 2978 N N . SER A 1 366 ? 30.920 -4.454 -17.218 1.00 78.62 366 SER A N 1
ATOM 2979 C CA . SER A 1 366 ? 29.642 -4.805 -17.834 1.00 78.62 366 SER A CA 1
ATOM 2980 C C . SER A 1 366 ? 29.021 -6.046 -17.191 1.00 78.62 366 SER A C 1
ATOM 2982 O O . SER A 1 366 ? 29.708 -7.009 -16.833 1.00 78.62 366 SER A O 1
ATOM 2984 N N . ASN A 1 367 ? 27.695 -6.046 -17.047 1.00 85.50 367 ASN A N 1
ATOM 2985 C CA . ASN A 1 367 ? 26.964 -7.210 -16.563 1.00 85.50 367 ASN A CA 1
ATOM 2986 C C . ASN A 1 367 ? 26.547 -8.102 -17.739 1.00 85.50 367 ASN A C 1
ATOM 2988 O O . ASN A 1 367 ? 25.453 -7.969 -18.289 1.00 85.50 367 ASN A O 1
ATOM 2992 N N . THR A 1 368 ? 27.409 -9.051 -18.107 1.00 87.25 368 THR A N 1
ATOM 2993 C CA . THR A 1 368 ? 27.193 -9.953 -19.254 1.00 87.25 368 THR A CA 1
ATOM 2994 C C . THR A 1 368 ? 25.887 -10.750 -19.166 1.00 87.25 368 THR A C 1
ATOM 2996 O O . THR A 1 368 ? 25.201 -10.923 -20.174 1.00 87.25 368 THR A O 1
ATOM 2999 N N . ALA A 1 369 ? 25.485 -11.180 -17.966 1.00 89.56 369 ALA A N 1
ATOM 3000 C CA . ALA A 1 369 ? 24.216 -11.876 -17.756 1.00 89.56 369 ALA A CA 1
ATOM 3001 C C . ALA A 1 369 ? 23.010 -10.959 -18.018 1.00 89.56 369 ALA A C 1
ATOM 3003 O O . ALA A 1 369 ? 22.020 -11.377 -18.624 1.00 89.56 369 ALA A O 1
ATOM 3004 N N . PHE A 1 370 ? 23.089 -9.695 -17.594 1.00 91.69 370 PHE A N 1
ATOM 3005 C CA . PHE A 1 370 ? 22.044 -8.714 -17.871 1.00 91.69 370 PHE A CA 1
ATOM 3006 C C . PHE A 1 370 ? 22.001 -8.327 -19.353 1.00 91.69 370 PHE A C 1
ATOM 3008 O O . PHE A 1 370 ? 20.915 -8.249 -19.920 1.00 91.69 370 PHE A O 1
ATOM 3015 N N . MET A 1 371 ? 23.152 -8.196 -20.015 1.00 92.94 371 MET A N 1
ATOM 3016 C CA . MET A 1 371 ? 23.218 -7.979 -21.463 1.00 92.94 371 MET A CA 1
ATOM 3017 C C . MET A 1 371 ? 22.532 -9.104 -22.244 1.00 92.94 371 MET A C 1
ATOM 3019 O O . MET A 1 371 ? 21.727 -8.818 -23.127 1.00 92.94 371 MET A O 1
ATOM 3023 N N . GLY A 1 372 ? 22.760 -10.372 -21.875 1.00 93.50 372 GLY A N 1
ATOM 3024 C CA . GLY A 1 372 ? 22.059 -11.513 -22.479 1.00 93.50 372 GLY A CA 1
ATOM 3025 C C . GLY A 1 372 ? 20.535 -11.411 -22.342 1.00 93.50 372 GLY A C 1
ATOM 3026 O O . GLY A 1 372 ? 19.798 -11.675 -23.291 1.00 93.50 372 GLY A O 1
ATOM 3027 N N . LYS A 1 373 ? 20.046 -10.926 -21.194 1.00 94.44 373 LYS A N 1
ATOM 3028 C CA . LYS A 1 373 ? 18.617 -10.640 -20.999 1.00 94.44 373 LYS A CA 1
ATOM 3029 C C . LYS A 1 373 ? 18.112 -9.530 -21.926 1.00 94.44 373 LYS A C 1
ATOM 3031 O O . LYS A 1 373 ? 16.994 -9.639 -22.426 1.00 94.44 373 LYS A O 1
ATOM 3036 N N . ILE A 1 374 ? 18.904 -8.480 -22.157 1.00 96.19 374 ILE A N 1
ATOM 3037 C CA . ILE A 1 374 ? 18.528 -7.395 -23.073 1.00 96.19 374 ILE A CA 1
ATOM 3038 C C . ILE A 1 374 ? 18.477 -7.904 -24.521 1.00 96.19 374 ILE A C 1
ATOM 3040 O O . ILE A 1 374 ? 17.480 -7.659 -25.196 1.00 96.19 374 ILE A O 1
ATOM 3044 N N . TYR A 1 375 ? 19.483 -8.662 -24.976 1.00 96.88 375 TYR A N 1
ATOM 3045 C CA . TYR A 1 375 ? 19.484 -9.283 -26.308 1.00 96.88 375 TYR A CA 1
ATOM 3046 C C . TYR A 1 375 ? 18.261 -10.182 -26.522 1.00 96.88 375 TYR A C 1
ATOM 3048 O O . TYR A 1 375 ? 17.545 -10.011 -27.507 1.00 96.88 375 TYR A O 1
ATOM 3056 N N . GLY A 1 376 ? 17.938 -11.041 -25.550 1.00 96.50 376 GLY A N 1
ATOM 3057 C CA . GLY A 1 376 ? 16.732 -11.867 -25.609 1.00 96.50 376 GLY A CA 1
ATOM 3058 C C . GLY A 1 376 ? 15.442 -11.041 -25.692 1.00 96.50 376 GLY A C 1
ATOM 3059 O O . GLY A 1 376 ? 14.546 -11.374 -26.464 1.00 96.50 376 GLY A O 1
ATOM 3060 N N . SER A 1 377 ? 15.344 -9.928 -24.952 1.00 97.19 377 SER A N 1
ATOM 3061 C CA . SER A 1 377 ? 14.202 -9.008 -25.064 1.00 97.19 377 SER A CA 1
ATOM 3062 C C . SER A 1 377 ? 14.124 -8.322 -26.431 1.00 97.19 377 SER A C 1
ATOM 3064 O O . SER A 1 377 ? 13.030 -8.212 -26.972 1.00 97.19 377 SER A O 1
ATOM 3066 N N . ILE A 1 378 ? 15.251 -7.938 -27.036 1.00 97.81 378 ILE A N 1
ATOM 3067 C CA . ILE A 1 378 ? 15.286 -7.419 -28.414 1.00 97.81 378 ILE A CA 1
ATOM 3068 C C . ILE A 1 378 ? 14.783 -8.477 -29.407 1.00 97.81 378 ILE A C 1
ATOM 3070 O O . ILE A 1 378 ? 13.953 -8.168 -30.263 1.00 97.81 378 ILE A O 1
ATOM 3074 N N . GLY A 1 379 ? 15.228 -9.728 -29.266 1.00 97.06 379 GLY A N 1
ATOM 3075 C CA . GLY A 1 379 ? 14.759 -10.843 -30.090 1.00 97.06 379 GLY A CA 1
ATOM 3076 C C . GLY A 1 379 ? 13.248 -11.068 -29.979 1.00 97.06 379 GLY A C 1
ATOM 3077 O O . GLY A 1 379 ? 12.571 -11.226 -30.995 1.00 97.06 379 GLY A O 1
ATOM 3078 N N . ILE A 1 380 ? 12.696 -10.989 -28.762 1.00 96.75 380 ILE A N 1
ATOM 3079 C CA . ILE A 1 380 ? 11.245 -11.056 -28.516 1.00 96.75 380 ILE A CA 1
ATOM 3080 C C . ILE A 1 380 ? 10.509 -9.895 -29.197 1.00 96.75 380 ILE A C 1
ATOM 3082 O O . ILE A 1 380 ? 9.496 -10.131 -29.852 1.00 96.75 380 ILE A O 1
ATOM 3086 N N . VAL A 1 381 ? 11.020 -8.662 -29.120 1.00 97.31 381 VAL A N 1
ATOM 3087 C CA . VAL A 1 381 ? 10.396 -7.522 -29.816 1.00 97.31 381 VAL A CA 1
ATOM 3088 C C . VAL A 1 381 ? 10.388 -7.739 -31.328 1.00 97.31 381 VAL A C 1
ATOM 3090 O O . VAL A 1 381 ? 9.363 -7.533 -31.973 1.00 97.31 381 VAL A O 1
ATOM 3093 N N . TYR A 1 382 ? 11.495 -8.199 -31.921 1.00 97.88 382 TYR A N 1
ATOM 3094 C CA . TYR A 1 382 ? 11.525 -8.506 -33.355 1.00 97.88 382 TYR A CA 1
ATOM 3095 C C . TYR A 1 382 ? 10.563 -9.631 -33.735 1.00 97.88 382 TYR A C 1
ATOM 3097 O O . TYR A 1 382 ? 9.939 -9.559 -34.795 1.00 97.88 382 TYR A O 1
ATOM 3105 N N . TYR A 1 383 ? 10.395 -10.634 -32.872 1.00 96.38 383 TYR A N 1
ATOM 3106 C CA . TYR A 1 383 ? 9.380 -11.668 -33.052 1.00 96.38 383 TYR A CA 1
ATOM 3107 C C . TYR A 1 383 ? 7.965 -11.067 -33.044 1.00 96.38 383 TYR A C 1
ATOM 3109 O O . TYR A 1 383 ? 7.187 -11.345 -33.957 1.00 96.38 383 TYR A O 1
ATOM 3117 N N . ASN A 1 384 ? 7.661 -10.187 -32.081 1.00 94.00 384 ASN A N 1
ATOM 3118 C CA . ASN A 1 384 ? 6.379 -9.478 -31.982 1.00 94.00 384 ASN A CA 1
ATOM 3119 C C . ASN A 1 384 ? 6.121 -8.566 -33.198 1.00 94.00 384 ASN A C 1
ATOM 3121 O O . ASN A 1 384 ? 4.987 -8.449 -33.651 1.00 94.00 384 ASN A O 1
ATOM 3125 N N . LYS A 1 385 ? 7.175 -7.980 -33.785 1.00 95.62 385 LYS A N 1
ATOM 3126 C CA . LYS A 1 385 ? 7.121 -7.219 -35.050 1.00 95.62 385 LYS A CA 1
ATOM 3127 C C . LYS A 1 385 ? 6.995 -8.089 -36.310 1.00 95.62 385 LYS A C 1
ATOM 3129 O O . LYS A 1 385 ? 6.960 -7.538 -37.408 1.00 95.62 385 LYS A O 1
ATOM 3134 N N . HIS A 1 386 ? 6.973 -9.419 -36.195 1.00 95.12 386 HIS A N 1
ATOM 3135 C CA . HIS A 1 386 ? 7.034 -10.369 -37.317 1.00 95.12 386 HIS A CA 1
ATOM 3136 C C . HIS A 1 386 ? 8.344 -10.327 -38.137 1.00 95.12 386 HIS A C 1
ATOM 3138 O O . HIS A 1 386 ? 8.409 -10.820 -39.264 1.00 95.12 386 HIS A O 1
ATOM 3144 N N . CYS A 1 387 ? 9.427 -9.787 -37.571 1.00 95.62 387 CYS A N 1
ATOM 3145 C CA . CYS A 1 387 ? 10.764 -9.758 -38.170 1.00 95.62 387 CYS A CA 1
ATOM 3146 C C . CYS A 1 387 ? 11.581 -10.992 -37.751 1.00 95.62 387 CYS A C 1
ATOM 3148 O O . CYS A 1 387 ? 12.600 -10.885 -37.069 1.00 95.62 387 CYS A O 1
ATOM 3150 N N . TYR A 1 388 ? 11.138 -12.180 -38.162 1.00 94.12 388 TYR A N 1
ATOM 3151 C CA . TYR A 1 388 ? 11.658 -13.452 -37.642 1.00 94.12 388 TYR A CA 1
ATOM 3152 C C . TYR A 1 388 ? 13.152 -13.702 -37.889 1.00 94.12 388 TYR A C 1
ATOM 3154 O O . TYR A 1 388 ? 13.797 -14.340 -37.064 1.00 94.12 388 TYR A O 1
ATOM 3162 N N . GLY A 1 389 ? 13.714 -13.187 -38.989 1.00 95.81 389 GLY A N 1
ATOM 3163 C CA . GLY A 1 389 ? 15.150 -13.314 -39.267 1.00 95.81 389 GLY A CA 1
ATOM 3164 C C . GLY A 1 389 ? 16.009 -12.622 -38.207 1.00 95.81 389 GLY A C 1
ATOM 3165 O O . GLY A 1 389 ? 16.919 -13.234 -37.658 1.00 95.81 389 GLY A O 1
ATOM 3166 N N . LEU A 1 390 ? 15.654 -11.381 -37.858 1.00 93.75 390 LEU A N 1
ATOM 3167 C CA . LEU A 1 390 ? 16.321 -10.628 -36.792 1.00 93.75 390 LEU A CA 1
ATOM 3168 C C . LEU A 1 390 ? 16.013 -11.223 -35.415 1.00 93.75 390 LEU A C 1
ATOM 3170 O O . LEU A 1 390 ? 16.892 -11.291 -34.567 1.00 93.75 390 LEU A O 1
ATOM 3174 N N . ALA A 1 391 ? 14.789 -11.706 -35.189 1.00 94.62 391 ALA A N 1
ATOM 3175 C CA . ALA A 1 391 ? 14.454 -12.376 -33.935 1.00 94.62 391 ALA A CA 1
ATOM 3176 C C . ALA A 1 391 ? 15.374 -13.579 -33.670 1.00 94.62 391 ALA A C 1
ATOM 3178 O O . ALA A 1 391 ? 15.874 -13.725 -32.559 1.00 94.62 391 ALA A O 1
ATOM 3179 N N . LEU A 1 392 ? 15.630 -14.407 -34.691 1.00 93.88 392 LEU A N 1
ATOM 3180 C CA . LEU A 1 392 ? 16.519 -15.563 -34.578 1.00 93.88 392 LEU A CA 1
ATOM 3181 C C . LEU A 1 392 ? 17.967 -15.152 -34.281 1.00 93.88 392 LEU A C 1
ATOM 3183 O O . LEU A 1 392 ? 18.590 -15.755 -33.415 1.00 93.88 392 LEU A O 1
ATOM 3187 N N . GLU A 1 393 ? 18.478 -14.116 -34.952 1.00 93.81 393 GLU A N 1
ATOM 3188 C CA . GLU A 1 393 ? 19.839 -13.602 -34.736 1.00 93.81 393 GLU A CA 1
ATOM 3189 C C . GLU A 1 393 ? 20.077 -13.163 -33.284 1.00 93.81 393 GLU A C 1
ATOM 3191 O O . GLU A 1 393 ? 21.139 -13.417 -32.731 1.00 93.81 393 GLU A O 1
ATOM 3196 N N . TYR A 1 394 ? 19.076 -12.544 -32.654 1.00 90.25 394 TYR A N 1
ATOM 3197 C CA . TYR A 1 394 ? 19.160 -12.045 -31.278 1.00 90.25 394 TYR A CA 1
ATOM 3198 C C . TYR A 1 394 ? 18.840 -13.093 -30.194 1.00 90.25 394 TYR A C 1
ATOM 3200 O O . TYR A 1 394 ? 19.091 -12.838 -29.014 1.00 90.25 394 TYR A O 1
ATOM 3208 N N . LEU A 1 395 ? 18.239 -14.233 -30.561 1.00 87.06 395 LEU A N 1
ATOM 3209 C CA . LEU A 1 395 ? 17.850 -15.309 -29.633 1.00 87.06 395 LEU A CA 1
ATOM 3210 C C . LEU A 1 395 ? 18.842 -16.483 -29.592 1.00 87.06 395 LEU A C 1
ATOM 3212 O O . LEU A 1 395 ? 18.716 -17.333 -28.707 1.00 87.06 395 LEU A O 1
ATOM 3216 N N . MET A 1 396 ? 19.773 -16.548 -30.546 1.00 78.94 396 MET A N 1
ATOM 3217 C CA . MET A 1 396 ? 20.897 -17.494 -30.579 1.00 78.94 396 MET A CA 1
ATOM 3218 C C . MET A 1 396 ? 22.082 -16.970 -29.772 1.00 78.94 396 MET A C 1
ATOM 3220 O O . MET A 1 396 ? 22.752 -17.818 -29.138 1.00 78.94 396 MET A O 1
#

Foldseek 3Di:
DDPPPPPPVNVLVVLLVVLVVVVVDPRFDFQKQWFDLPPPPPPDGSLLLVLLVLLLVQLLQADDDPCLLVLLLVVQCVVCPPPVVQNVVSVCCSPDDDLLLLVLNCQDPHPNVVQQQVCLNVVVSSNVSSCSSSLNSVQVNLVVQLVVVVVPDDQKQKWKAKGWDAPVVVVVLVVQAQTKMFRRGKDKIASDHVSRQSRQDDPDPRTAIEMEIEIEGSPQPQFRGKHQCLVSHPNVVRSIIIGRGRFMWHFHDWDADPVSSYIYTYIYTDGCPPPSNVVVVVVVVVVDDSHHHLLSVLVSCVVSVVLVSSLVSLVVVCVPDDPLDLCVLSSLQSNLVSCVVVVVLVSSLVSLVVSLCSQPPRYPHHDVVVNLVSLQSNLVSCVSVVVNVSSVVSPD